Protein AF-A0A6P6SLE3-F1 (afdb_monomer_lite)

Secondary structure (DSSP, 8-state):
--EEEETTEEEEEEEEE-S---TTS--PBBTTT--B--SS-EEE-SSS--EEEHHHHT--SEE--BTTB-SSPEEEESS-SSTTS-EE-TTT--EE-SSEEEETTTTEEE-HHHHT--SEEEETTEEEEEEEEESS-SSTTS-EE-TTT--EE-S-EEEESSS--EEETTTTT--SEEEETTEEEEEEEEESS-SSTTS-EE-TTT--EE-S-EEE-TTT--EEETTGGG--SEEEETTEEEEEEEEESS-SSTTS-EE-TTT--EE-S-EEEETTTTEEEEHHHHHS--EE--TT-SSPEEEEEEEEEEE-TTT--EEEEEEEEES-TT---EEEHHHHT--SEEE-TT-SSEEEEESS--HHHHTS-EE-TTT-PEEPTT--EEE-TTT--EEETTGGG----HHHHTTSS-SS--S---EEE-SS-TTHHHHHHHHHHHTTT-TT--PPPTTS---EE--HHHHHHHH-S--B-TTT--B--SS-EEEEETTEEEEHHHHTS-SEEEPPP-TT---SSSS-EEEEE--SSTT--EE-TTT--EE-S-EEEESSS--EEEHHHHTS-SEEEETTEEEEEEEEEE-SS--TTPBPTTT-SBP-SEEEEESSTT---EEEHHHHT--SEE--SS-SSPEEEE-SPP-S-SS-EE-TTT--EE-TTS-EEEETTTTEEE-GGGSGGGSTTTT-----EE--SSSSS-EEEESSBPTT-B-TTT--B-BTS-EEEESSS---EEEHHHHHHHHHHTT--

pLDDT: mean 70.99, std 16.02, range [24.02, 91.88]

Radius of gyration: 40.07 Å; chains: 1; bounding box: 88×65×113 Å

Structure (mmCIF, N/CA/C/O backbone):
data_AF-A0A6P6SLE3-F1
#
_entry.id   AF-A0A6P6SLE3-F1
#
loop_
_atom_site.group_PDB
_atom_site.id
_atom_site.type_symbol
_atom_site.label_atom_id
_atom_site.label_alt_id
_atom_site.label_comp_id
_atom_site.label_asym_id
_atom_site.label_entity_id
_atom_site.label_seq_id
_atom_site.pdbx_PDB_ins_code
_atom_site.Cartn_x
_atom_site.Cartn_y
_atom_site.Cartn_z
_atom_site.occupancy
_atom_site.B_iso_or_equiv
_atom_site.auth_seq_id
_atom_site.auth_comp_id
_atom_site.auth_asym_id
_atom_site.auth_atom_id
_atom_site.pdbx_PDB_model_num
ATOM 1 N N . MET A 1 1 ? -39.202 -20.820 52.934 1.00 57.56 1 MET A N 1
ATOM 2 C CA . MET A 1 1 ? -37.871 -20.254 52.649 1.00 57.56 1 MET A CA 1
ATOM 3 C C . MET A 1 1 ? -37.244 -21.229 51.672 1.00 57.56 1 MET A C 1
ATOM 5 O O . MET A 1 1 ? -37.190 -22.401 52.010 1.00 57.56 1 MET A O 1
ATOM 9 N N . GLU A 1 2 ? -36.991 -20.823 50.428 1.00 77.44 2 GLU A N 1
ATOM 10 C CA . GLU A 1 2 ? -36.354 -21.714 49.444 1.00 77.44 2 GLU A CA 1
ATOM 11 C C . GLU A 1 2 ? -34.840 -21.632 49.661 1.00 77.44 2 GLU A C 1
ATOM 13 O O . GLU A 1 2 ? -34.283 -20.533 49.653 1.00 77.44 2 GLU A O 1
ATOM 18 N N . GLU A 1 3 ? -34.209 -22.777 49.914 1.00 81.44 3 GLU A N 1
ATOM 19 C CA . GLU A 1 3 ? -32.771 -22.909 50.160 1.00 81.44 3 GLU A CA 1
ATOM 20 C C . GLU A 1 3 ? -32.134 -23.705 49.019 1.00 81.44 3 GLU A C 1
ATOM 22 O O . GLU A 1 3 ? -32.666 -24.734 48.597 1.00 81.44 3 GLU A O 1
ATOM 27 N N . LEU A 1 4 ? -30.997 -23.230 48.514 1.00 82.56 4 LEU A N 1
ATOM 28 C CA . LEU A 1 4 ? -30.305 -23.811 47.370 1.00 82.56 4 LEU A CA 1
ATOM 29 C C . LEU A 1 4 ? -28.829 -24.045 47.699 1.00 82.56 4 LEU A C 1
ATOM 31 O O . LEU A 1 4 ? -28.084 -23.103 47.972 1.00 82.56 4 LEU A O 1
ATOM 35 N N . LYS A 1 5 ? -28.387 -25.301 47.595 1.00 80.75 5 LYS A N 1
ATOM 36 C CA . LYS A 1 5 ? -26.962 -25.633 47.504 1.00 80.75 5 LYS A CA 1
ATOM 37 C C . LYS A 1 5 ? -26.521 -25.433 46.055 1.00 80.75 5 LYS A C 1
ATOM 39 O O . LYS A 1 5 ? -27.018 -26.121 45.170 1.00 80.75 5 LYS A O 1
ATOM 44 N N . HIS A 1 6 ? -25.623 -24.485 45.811 1.00 81.81 6 HIS A N 1
ATOM 45 C CA . HIS A 1 6 ? -25.249 -24.066 44.459 1.00 81.81 6 HIS A CA 1
ATOM 46 C C . HIS A 1 6 ? -23.786 -24.422 44.151 1.00 81.81 6 HIS A C 1
ATOM 48 O O . HIS A 1 6 ? -22.923 -24.227 45.003 1.00 81.81 6 HIS A O 1
ATOM 54 N N . PHE A 1 7 ? -23.487 -24.898 42.934 1.00 79.94 7 PHE A N 1
ATOM 55 C CA . PHE A 1 7 ? -22.144 -25.375 42.541 1.00 79.94 7 PHE A CA 1
ATOM 56 C C . PHE A 1 7 ? -21.041 -24.314 42.708 1.00 79.94 7 PHE A C 1
ATOM 58 O O . PHE A 1 7 ? -19.893 -24.633 42.989 1.00 79.94 7 PHE A O 1
ATOM 65 N N . SER A 1 8 ? -21.384 -23.032 42.544 1.00 75.94 8 SER A N 1
ATOM 66 C CA . SER A 1 8 ? -20.437 -21.921 42.718 1.00 75.94 8 SER A CA 1
ATOM 67 C C . SER A 1 8 ? -20.243 -21.493 44.176 1.00 75.94 8 SER A C 1
ATOM 69 O O . SER A 1 8 ? -19.476 -20.576 44.451 1.00 75.94 8 SER A O 1
ATOM 71 N N . HIS A 1 9 ? -21.040 -22.027 45.100 1.00 80.12 9 HIS A N 1
ATOM 72 C CA . HIS A 1 9 ? -21.005 -21.661 46.509 1.00 80.12 9 HIS A CA 1
ATOM 73 C C . HIS A 1 9 ? -21.485 -22.839 47.360 1.00 80.12 9 HIS A C 1
ATOM 75 O O . HIS A 1 9 ? -22.580 -22.832 47.911 1.00 80.12 9 HIS A O 1
ATOM 81 N N . GLU A 1 10 ? -20.664 -23.886 47.435 1.00 80.00 10 GLU A N 1
ATOM 82 C CA . GLU A 1 10 ? -21.045 -25.134 48.110 1.00 80.00 10 GLU A CA 1
ATOM 83 C C . GLU A 1 10 ? -20.976 -25.062 49.642 1.00 80.00 10 GLU A C 1
ATOM 85 O O . GLU A 1 10 ? -21.556 -25.914 50.317 1.00 80.00 10 GLU A O 1
ATOM 90 N N . GLN A 1 11 ? -20.244 -24.078 50.180 1.00 79.88 11 GLN A N 1
ATOM 91 C CA . GLN A 1 11 ? -19.967 -23.939 51.614 1.00 79.88 11 GLN A CA 1
ATOM 92 C C . GLN A 1 11 ? -21.173 -23.430 52.411 1.00 79.88 11 GLN A C 1
ATOM 94 O O . GLN A 1 11 ? -21.328 -23.817 53.565 1.00 79.88 11 GLN A O 1
ATOM 99 N N . HIS A 1 12 ? -22.040 -22.614 51.803 1.00 81.25 12 HIS A N 1
ATOM 100 C CA . HIS A 1 12 ? -23.232 -22.062 52.450 1.00 81.25 12 HIS A CA 1
ATOM 101 C C . HIS A 1 12 ? -24.460 -22.223 51.552 1.00 81.25 12 HIS A C 1
ATOM 103 O O . HIS A 1 12 ? -24.357 -22.233 50.325 1.00 81.25 12 HIS A O 1
ATOM 109 N N . LEU A 1 13 ? -25.639 -22.325 52.164 1.00 81.94 13 LEU A N 1
ATOM 110 C CA . LEU A 1 13 ? -26.900 -22.364 51.431 1.00 81.94 13 LEU A CA 1
ATOM 111 C C . LEU A 1 13 ? -27.298 -20.953 50.993 1.00 81.94 13 LEU A C 1
ATOM 113 O O . LEU A 1 13 ? -27.254 -20.004 51.778 1.00 81.94 13 LEU A O 1
ATOM 117 N N . LEU A 1 14 ? -27.719 -20.827 49.737 1.00 82.31 14 LEU A N 1
ATOM 118 C CA . LEU A 1 14 ? -28.323 -19.604 49.236 1.00 82.31 14 LEU A CA 1
ATOM 119 C C . LEU A 1 14 ? -29.811 -19.586 49.576 1.00 82.31 14 LEU A C 1
ATOM 121 O O . LEU A 1 14 ? -30.520 -20.554 49.311 1.00 82.31 14 LEU A O 1
ATOM 125 N N . ILE A 1 15 ? -30.294 -18.472 50.114 1.00 83.50 15 ILE A N 1
ATOM 126 C CA . ILE A 1 15 ? -31.682 -18.296 50.536 1.00 83.50 15 ILE A CA 1
ATOM 127 C C . ILE A 1 15 ? -32.382 -17.356 49.557 1.00 83.50 15 ILE A C 1
ATOM 129 O O . ILE A 1 15 ? -31.869 -16.282 49.250 1.00 83.50 15 ILE A O 1
ATOM 133 N N . LEU A 1 16 ? -33.559 -17.747 49.063 1.00 83.44 16 LEU A N 1
ATOM 134 C CA . LEU A 1 16 ? -34.371 -16.880 48.212 1.00 83.44 16 LEU A CA 1
ATOM 135 C C . LEU A 1 16 ? -35.077 -15.804 49.048 1.00 83.44 16 LEU A C 1
ATOM 137 O O . LEU A 1 16 ? -36.006 -16.093 49.808 1.00 83.44 16 LEU A O 1
ATOM 141 N N . GLU A 1 17 ? -34.683 -14.551 48.850 1.00 78.38 17 GLU A N 1
ATOM 142 C CA . GLU A 1 17 ? -35.343 -13.380 49.424 1.00 78.38 17 GLU A CA 1
ATOM 143 C C . GLU A 1 17 ? -36.413 -12.844 48.460 1.00 78.38 17 GLU A C 1
ATOM 145 O O . GLU A 1 17 ? -36.163 -12.660 47.263 1.00 78.38 17 GLU A O 1
ATOM 150 N N . LYS A 1 18 ? -37.628 -12.595 48.972 1.00 65.06 18 LYS A N 1
ATOM 151 C CA . LYS A 1 18 ? -38.712 -11.945 48.218 1.00 65.06 18 LYS A CA 1
ATOM 152 C C . LYS A 1 18 ? -38.477 -10.430 48.244 1.00 65.06 18 LYS A C 1
ATOM 154 O O . LYS A 1 18 ? -38.216 -9.882 49.305 1.00 65.06 18 LYS A O 1
ATOM 159 N N . GLY A 1 19 ? -38.517 -9.802 47.069 1.00 58.88 19 GLY A N 1
ATOM 160 C CA . GLY A 1 19 ? -37.990 -8.469 46.734 1.00 58.88 19 GLY A CA 1
ATOM 161 C C . GLY A 1 19 ? -38.542 -7.226 47.449 1.00 58.88 19 GLY A C 1
ATOM 162 O O . GLY A 1 19 ? -38.830 -6.248 46.771 1.00 58.88 19 GLY A O 1
ATOM 163 N N . GLU A 1 20 ? -38.628 -7.199 48.777 1.00 50.81 20 GLU A N 1
ATOM 164 C CA . GLU A 1 20 ? -38.809 -5.961 49.548 1.00 50.81 20 GLU A CA 1
ATOM 165 C C . GLU A 1 20 ? -37.440 -5.473 50.041 1.00 50.81 20 GLU A C 1
ATOM 167 O O . GLU A 1 20 ? -36.981 -5.822 51.126 1.00 50.81 20 GLU A O 1
ATOM 172 N N . ARG A 1 21 ? -36.734 -4.707 49.201 1.00 53.66 21 ARG A N 1
ATOM 173 C CA . ARG A 1 21 ? -35.526 -3.975 49.609 1.00 53.66 21 ARG A CA 1
ATOM 174 C C . ARG A 1 21 ? -35.781 -2.481 49.491 1.00 53.66 21 ARG A C 1
ATOM 176 O O . ARG A 1 21 ? -36.252 -2.018 48.458 1.00 53.66 21 ARG A O 1
ATOM 183 N N . ASP A 1 22 ? -35.458 -1.775 50.566 1.00 43.06 22 ASP A N 1
ATOM 184 C CA . ASP A 1 22 ? -35.549 -0.325 50.706 1.00 43.06 22 ASP A CA 1
ATOM 185 C C . ASP A 1 22 ? -34.718 0.379 49.610 1.00 43.06 22 ASP A C 1
ATOM 187 O O . ASP A 1 22 ? -33.587 -0.034 49.325 1.00 43.06 22 ASP A O 1
ATOM 191 N N . GLU A 1 23 ? -35.258 1.434 48.988 1.00 45.12 23 GLU A N 1
ATOM 192 C CA . GLU A 1 23 ? -34.674 2.141 47.822 1.00 45.12 23 GLU A CA 1
ATOM 193 C C . GLU A 1 23 ? -33.308 2.799 48.116 1.00 45.12 23 GLU A C 1
ATOM 195 O O . GLU A 1 23 ? -32.624 3.297 47.220 1.00 45.12 23 GLU A O 1
ATOM 200 N N . THR A 1 24 ? -32.879 2.766 49.376 1.00 41.81 24 THR A N 1
ATOM 201 C CA . THR A 1 24 ? -31.647 3.367 49.891 1.00 41.81 24 THR A CA 1
ATOM 202 C C . THR A 1 24 ? -30.461 2.394 49.997 1.00 41.81 24 THR A C 1
ATOM 204 O O . THR A 1 24 ? -29.355 2.822 50.331 1.00 41.81 24 THR A O 1
ATOM 207 N N . VAL A 1 25 ? -30.626 1.102 49.672 1.00 45.25 25 VAL A N 1
ATOM 208 C CA . VAL A 1 25 ? -29.567 0.082 49.826 1.00 45.25 25 VAL A CA 1
ATOM 209 C C . VAL A 1 25 ? -28.757 -0.123 48.535 1.00 45.25 25 VAL A C 1
ATOM 211 O O . VAL A 1 25 ? -29.294 -0.365 47.457 1.00 45.25 25 VAL A O 1
ATOM 214 N N . GLN A 1 26 ? -27.428 -0.050 48.669 1.00 47.91 26 GLN A N 1
ATOM 215 C CA . GLN A 1 26 ? -26.381 -0.355 47.682 1.00 47.91 26 GLN A CA 1
ATOM 216 C C . GLN A 1 26 ? -26.812 -1.368 46.589 1.00 47.91 26 GLN A C 1
ATOM 218 O O . GLN A 1 26 ? -27.116 -2.525 46.892 1.00 47.91 26 GLN A O 1
ATOM 223 N N . LYS A 1 27 ? -26.771 -0.963 45.305 1.00 54.97 27 LYS A N 1
ATOM 224 C CA . LYS A 1 27 ? -27.028 -1.836 44.137 1.00 54.97 27 LYS A CA 1
ATOM 225 C C . LYS A 1 27 ? -26.135 -3.088 44.197 1.00 54.97 27 LYS A C 1
ATOM 227 O O . LYS A 1 27 ? -24.962 -3.032 43.833 1.00 54.97 27 LYS A O 1
ATOM 232 N N . SER A 1 28 ? -26.684 -4.211 44.654 1.00 69.75 28 SER A N 1
ATOM 233 C CA . SER A 1 28 ? -25.982 -5.499 44.707 1.00 69.75 28 SER A CA 1
ATOM 234 C C . SER A 1 28 ? -25.867 -6.091 43.297 1.00 69.75 28 SER A C 1
ATOM 236 O O . SER A 1 28 ? -26.808 -5.997 42.507 1.00 69.75 28 SER A O 1
ATOM 238 N N . ILE A 1 29 ? -24.716 -6.671 42.949 1.00 76.62 29 ILE A N 1
ATOM 239 C CA . ILE A 1 29 ? -24.444 -7.235 41.615 1.00 76.62 29 ILE A CA 1
ATOM 240 C C . ILE A 1 29 ? -24.612 -8.756 41.663 1.00 76.62 29 ILE A C 1
ATOM 242 O O . ILE A 1 29 ? -24.151 -9.408 42.597 1.00 76.62 29 ILE A O 1
ATOM 246 N N . CYS A 1 30 ? -25.254 -9.326 40.644 1.00 82.75 30 CYS A N 1
ATOM 247 C CA . CYS A 1 30 ? -25.386 -10.769 40.496 1.00 82.75 30 CYS A CA 1
ATOM 248 C C . CYS A 1 30 ? -24.030 -11.407 40.157 1.00 82.75 30 CYS A C 1
ATOM 250 O O . CYS A 1 30 ? -23.439 -11.089 39.126 1.00 82.75 30 CYS A O 1
ATOM 252 N N . TYR A 1 31 ? -23.569 -12.350 40.977 1.00 82.19 31 TYR A N 1
ATOM 253 C CA . TYR A 1 31 ? -22.288 -13.047 40.811 1.00 82.19 31 TYR A CA 1
ATOM 254 C C . TYR A 1 31 ? -22.222 -13.888 39.521 1.00 82.19 31 TYR A C 1
ATOM 256 O O . TYR A 1 31 ? -21.153 -14.085 38.953 1.00 82.19 31 TYR A O 1
ATOM 264 N N . GLY A 1 32 ? -23.374 -14.337 39.009 1.00 82.56 32 GLY A N 1
ATOM 265 C CA . GLY A 1 32 ? -23.453 -15.161 37.805 1.00 82.56 32 GLY A CA 1
ATOM 266 C C . GLY A 1 32 ? -23.351 -14.358 36.509 1.00 82.56 32 GLY A C 1
ATOM 267 O O . GLY A 1 32 ? -22.520 -14.657 35.658 1.00 82.56 32 GLY A O 1
ATOM 268 N N . CYS A 1 33 ? -24.184 -13.327 36.338 1.00 80.19 33 CYS A N 1
ATOM 269 C CA . CYS A 1 33 ? -24.238 -12.549 35.092 1.00 80.19 33 CYS A CA 1
ATOM 270 C C . CYS A 1 33 ? -23.509 -11.199 35.159 1.00 80.19 33 CYS A C 1
ATOM 272 O O . CYS A 1 33 ? -23.279 -10.588 34.120 1.00 80.19 33 CYS A O 1
ATOM 274 N N . GLY A 1 34 ? -23.142 -10.720 36.350 1.00 77.00 34 GLY A N 1
ATOM 275 C CA . GLY A 1 34 ? -22.515 -9.410 36.547 1.00 77.00 34 GLY A CA 1
ATOM 276 C C . GLY A 1 34 ? -23.464 -8.215 36.419 1.00 77.00 34 GLY A C 1
ATOM 277 O O . GLY A 1 34 ? -22.999 -7.079 36.449 1.00 77.00 34 GLY A O 1
ATOM 278 N N . ALA A 1 35 ? -24.775 -8.437 36.275 1.00 76.69 35 ALA A N 1
ATOM 279 C CA . ALA A 1 35 ? -25.768 -7.366 36.187 1.00 76.69 35 ALA A CA 1
ATOM 280 C C . ALA A 1 35 ? -26.322 -6.974 37.575 1.00 76.69 35 ALA A C 1
ATOM 282 O O . ALA A 1 35 ? -26.362 -7.821 38.475 1.00 76.69 35 ALA A O 1
ATOM 283 N N . PRO A 1 36 ? -26.790 -5.724 37.764 1.00 73.62 36 PRO A N 1
ATOM 284 C CA . PRO A 1 36 ? -27.434 -5.297 39.002 1.00 73.62 36 PRO A CA 1
ATOM 285 C C . PRO A 1 36 ? -28.679 -6.123 39.339 1.00 73.62 36 PRO A C 1
ATOM 287 O O . PRO A 1 36 ? -29.435 -6.558 38.467 1.00 73.62 36 PRO A O 1
ATOM 290 N N . VAL A 1 37 ? -28.917 -6.302 40.630 1.00 77.31 37 VAL A N 1
ATOM 291 C CA . VAL A 1 37 ? -30.119 -6.922 41.173 1.00 77.31 37 VAL A CA 1
ATOM 292 C C . VAL A 1 37 ? -31.093 -5.814 41.574 1.00 77.31 37 VAL A C 1
ATOM 294 O O . VAL A 1 37 ? -30.912 -5.165 42.600 1.00 77.31 37 VAL A O 1
ATOM 297 N N . LEU A 1 38 ? -32.106 -5.572 40.742 1.00 59.72 38 LEU A N 1
ATOM 298 C CA . LEU A 1 38 ? -33.086 -4.496 40.916 1.00 59.72 38 LEU A CA 1
ATOM 299 C C . LEU A 1 38 ? -34.446 -5.119 41.257 1.00 59.72 38 LEU A C 1
ATOM 301 O O . LEU A 1 38 ? -35.188 -5.471 40.352 1.00 59.72 38 LEU A O 1
ATOM 305 N N . SER A 1 39 ? -34.703 -5.335 42.553 1.00 59.16 39 SER A N 1
ATOM 306 C CA . SER A 1 39 ? -35.975 -5.813 43.147 1.00 59.16 39 SER A CA 1
ATOM 307 C C . SER A 1 39 ? -36.539 -7.190 42.730 1.00 59.16 39 SER A C 1
ATOM 309 O O . SER A 1 39 ? -37.557 -7.614 43.274 1.00 59.16 39 SER A O 1
ATOM 311 N N . GLU A 1 40 ? -35.874 -7.962 41.865 1.00 66.69 40 GLU A N 1
ATOM 312 C CA . GLU A 1 40 ? -36.268 -9.357 41.584 1.00 66.69 40 GLU A CA 1
ATOM 313 C C . GLU A 1 40 ? -35.990 -10.311 42.773 1.00 66.69 40 GLU A C 1
ATOM 315 O O . GLU A 1 40 ? -35.071 -10.051 43.557 1.00 66.69 40 GLU A O 1
ATOM 320 N N . PRO A 1 41 ? -36.719 -11.446 42.902 1.00 76.12 41 PRO A N 1
ATOM 321 C CA . PRO A 1 41 ? -36.377 -12.500 43.855 1.00 76.12 41 PRO A CA 1
ATOM 322 C C . PRO A 1 41 ? -34.941 -12.983 43.637 1.00 76.12 41 PRO A C 1
ATOM 324 O O . PRO A 1 41 ? -34.582 -13.421 42.535 1.00 76.12 41 PRO A O 1
ATOM 327 N N . THR A 1 42 ? -34.117 -12.910 44.681 1.00 82.94 42 THR A N 1
ATOM 328 C CA . THR A 1 42 ? -32.698 -13.265 44.587 1.00 82.94 42 THR A CA 1
ATOM 329 C C . THR A 1 42 ? -32.254 -14.219 45.653 1.00 82.94 42 THR A C 1
ATOM 331 O O . THR A 1 42 ? -32.644 -14.104 46.808 1.00 82.94 42 THR A O 1
ATOM 334 N N . TYR A 1 43 ? -31.381 -15.118 45.233 1.00 84.56 43 TYR A N 1
ATOM 335 C CA . TYR A 1 43 ? -30.629 -15.982 46.110 1.00 84.56 43 TYR A CA 1
ATOM 336 C C . TYR A 1 43 ? -29.483 -15.178 46.719 1.00 84.56 43 TYR A C 1
ATOM 338 O O . TYR A 1 43 ? -28.627 -14.678 45.986 1.00 84.56 43 TYR A O 1
ATOM 346 N N . SER A 1 44 ? -29.485 -15.027 48.038 1.00 81.56 44 SER A N 1
ATOM 347 C CA . SER A 1 44 ? -28.418 -14.386 48.808 1.00 81.56 44 SER A CA 1
ATOM 348 C C . SER A 1 44 ? -27.780 -15.402 49.752 1.00 81.56 44 SER A C 1
ATOM 350 O O . SER A 1 44 ? -28.431 -16.337 50.221 1.00 81.56 44 SER A O 1
ATOM 352 N N . CYS A 1 45 ? -26.494 -15.234 50.040 1.00 81.50 45 CYS A N 1
ATOM 353 C CA . CYS A 1 45 ? -25.883 -15.890 51.189 1.00 81.50 45 CYS A CA 1
ATOM 354 C C . CYS A 1 45 ? -25.892 -14.911 52.371 1.00 81.50 45 CYS A C 1
ATOM 356 O O . CYS A 1 45 ? -25.573 -13.737 52.210 1.00 81.50 45 CYS A O 1
ATOM 358 N N . LYS A 1 46 ? -26.257 -15.377 53.570 1.00 76.56 46 LYS A N 1
ATOM 359 C CA . LYS A 1 46 ? -26.205 -14.540 54.785 1.00 76.56 46 LYS A CA 1
ATOM 360 C C . LYS A 1 46 ? -24.784 -14.376 55.324 1.00 76.56 46 LYS A C 1
ATOM 362 O O . LYS A 1 46 ? -24.493 -13.393 55.994 1.00 76.56 46 LYS A O 1
ATOM 367 N N . GLU A 1 47 ? -23.918 -15.340 55.029 1.00 77.00 47 GLU A N 1
ATOM 368 C CA . GLU A 1 47 ? -22.536 -15.398 55.515 1.00 77.00 47 GLU A CA 1
ATOM 369 C C . GLU A 1 47 ? -21.536 -14.829 54.497 1.00 77.00 47 GLU A C 1
ATOM 371 O O . GLU A 1 47 ? -20.434 -14.421 54.852 1.00 77.00 47 GLU A O 1
ATOM 376 N N . CYS A 1 48 ? -21.912 -14.777 53.219 1.00 76.44 48 CYS A N 1
ATOM 377 C CA . CYS A 1 48 ? -21.093 -14.268 52.123 1.00 76.44 48 CYS A CA 1
ATOM 378 C C . CYS A 1 48 ? -21.876 -13.214 51.343 1.00 76.44 48 CYS A C 1
ATOM 380 O O . CYS A 1 48 ? -23.042 -13.426 51.040 1.00 76.44 48 CYS A O 1
ATOM 382 N N . SER A 1 49 ? -21.239 -12.120 50.924 1.00 75.00 49 SER A N 1
ATOM 383 C CA . SER A 1 49 ? -21.872 -11.063 50.111 1.00 75.00 49 SER A CA 1
ATOM 384 C C . SER A 1 49 ? -22.130 -11.485 48.648 1.00 75.00 49 SER A C 1
ATOM 386 O O . SER A 1 49 ? -21.798 -10.756 47.713 1.00 75.00 49 SER A O 1
ATOM 388 N N . ILE A 1 50 ? -22.673 -12.687 48.437 1.00 79.94 50 ILE A N 1
ATOM 389 C CA . ILE A 1 50 ? -22.990 -13.287 47.139 1.00 79.94 50 ILE A CA 1
ATOM 390 C C . ILE A 1 50 ? -24.486 -13.138 46.884 1.00 79.94 50 ILE A C 1
ATOM 392 O O . ILE A 1 50 ? -25.312 -13.553 47.696 1.00 79.94 50 ILE A O 1
ATOM 396 N N . PHE A 1 51 ? -24.816 -12.607 45.708 1.00 83.94 51 PHE A N 1
ATOM 397 C CA . PHE A 1 51 ? -26.182 -12.471 45.219 1.00 83.94 51 PHE A CA 1
ATOM 398 C C . PHE A 1 51 ? -26.295 -13.119 43.841 1.00 83.94 51 PHE A C 1
ATOM 400 O O . PHE A 1 51 ? -25.438 -12.910 42.984 1.00 83.94 51 PHE A O 1
ATOM 407 N N . LEU A 1 52 ? -27.360 -13.876 43.595 1.00 83.56 52 LEU A N 1
ATOM 408 C CA . LEU A 1 52 ? -27.689 -14.441 42.290 1.00 83.56 52 LEU A CA 1
ATOM 409 C C . LEU A 1 52 ? -29.146 -14.137 41.947 1.00 83.56 52 LEU A C 1
ATOM 411 O O . LEU A 1 52 ? -30.049 -14.337 42.763 1.00 83.56 52 LEU A O 1
ATOM 415 N N . HIS A 1 53 ? -29.406 -13.702 40.710 1.00 85.19 53 HIS A N 1
ATOM 416 C CA . HIS A 1 53 ? -30.774 -13.747 40.190 1.00 85.19 53 HIS A CA 1
ATOM 417 C C . HIS A 1 53 ? -31.254 -15.196 40.195 1.00 85.19 53 HIS A C 1
ATOM 419 O O . HIS A 1 53 ? -30.478 -16.093 39.854 1.00 85.19 53 HIS A O 1
ATOM 425 N N . ARG A 1 54 ? -32.545 -15.422 40.458 1.00 84.75 54 ARG A N 1
ATOM 426 C CA . ARG A 1 54 ? -33.163 -16.752 40.342 1.00 84.75 54 ARG A CA 1
ATOM 427 C C . ARG A 1 54 ? -32.796 -17.455 39.026 1.00 84.75 54 ARG A C 1
ATOM 429 O O . ARG A 1 54 ? -32.257 -18.554 39.029 1.00 84.75 54 ARG A O 1
ATOM 436 N N . ARG A 1 55 ? -32.925 -16.738 37.904 1.00 85.25 55 ARG A N 1
ATOM 437 C CA . ARG A 1 55 ? -32.574 -17.216 36.550 1.00 85.25 55 ARG A CA 1
ATOM 438 C C . ARG A 1 55 ? -31.091 -17.552 36.325 1.00 85.25 55 ARG A C 1
ATOM 440 O O . ARG A 1 55 ? -30.768 -18.156 35.304 1.00 85.25 55 ARG A O 1
ATOM 447 N N . CYS A 1 56 ? -30.197 -17.045 37.176 1.00 86.31 56 CYS A N 1
ATOM 448 C CA . CYS A 1 56 ? -28.760 -17.323 37.122 1.00 86.31 56 CYS A CA 1
ATOM 449 C C . CYS A 1 56 ? -28.394 -18.510 38.018 1.00 86.31 56 CYS A C 1
ATOM 451 O O . CYS A 1 56 ? -27.508 -19.272 37.655 1.00 86.31 56 CYS A O 1
ATOM 453 N N . ALA A 1 57 ? -29.087 -18.671 39.149 1.00 84.44 57 ALA A N 1
ATOM 454 C CA . ALA A 1 57 ? -28.922 -19.812 40.046 1.00 84.44 57 ALA A CA 1
ATOM 455 C C . ALA A 1 57 ? -29.509 -21.113 39.464 1.00 84.44 57 ALA A C 1
ATOM 457 O O . ALA A 1 57 ? -29.009 -22.197 39.728 1.00 84.44 57 ALA A O 1
ATOM 458 N N . GLU A 1 58 ? -30.553 -21.002 38.639 1.00 86.19 58 GLU A N 1
ATOM 459 C CA . GLU A 1 58 ? -31.247 -22.134 38.002 1.00 86.19 58 GLU A CA 1
ATOM 460 C C . GLU A 1 58 ? -30.707 -22.457 36.587 1.00 86.19 58 GLU A C 1
ATOM 462 O O . GLU A 1 58 ? -31.400 -23.054 35.763 1.00 86.19 58 GLU A O 1
ATOM 467 N N . LEU A 1 59 ? -29.488 -22.020 36.246 1.00 86.69 59 LEU A N 1
ATOM 468 C CA . LEU A 1 59 ? -28.888 -22.325 34.942 1.00 86.69 59 LEU A CA 1
ATOM 469 C C . LEU A 1 59 ? -28.536 -23.818 34.824 1.00 86.69 59 LEU A C 1
ATOM 471 O O . LEU A 1 59 ? -28.035 -24.400 35.783 1.00 86.69 59 LEU A O 1
ATOM 475 N N . PRO A 1 60 ? -28.723 -24.440 33.644 1.00 87.56 60 PRO A N 1
ATOM 476 C CA . PRO A 1 60 ? -28.334 -25.830 33.453 1.00 87.56 60 PRO A CA 1
ATOM 477 C C . PRO A 1 60 ? -26.811 -25.981 33.525 1.00 87.56 60 PRO A C 1
ATOM 479 O O . PRO A 1 60 ? -26.079 -25.330 32.786 1.00 87.56 60 PRO A O 1
ATOM 482 N N . GLU A 1 61 ? -26.318 -26.904 34.351 1.00 87.00 61 GLU A N 1
ATOM 483 C CA . GLU A 1 61 ? -24.874 -27.165 34.465 1.00 87.00 61 GLU A CA 1
ATOM 484 C C . GLU A 1 61 ? -24.244 -27.661 33.156 1.00 87.00 61 GLU A C 1
ATOM 486 O O . GLU A 1 61 ? -23.047 -27.493 32.929 1.00 87.00 61 GLU A O 1
ATOM 491 N N . LYS A 1 62 ? -25.039 -28.297 32.286 1.00 88.50 62 LYS A N 1
ATOM 492 C CA . LYS A 1 62 ? -24.592 -28.837 30.999 1.00 88.50 62 LYS A CA 1
ATOM 493 C C . LYS A 1 62 ? -25.566 -28.457 29.895 1.00 88.50 62 LYS A C 1
ATOM 495 O O . LYS A 1 62 ? -26.742 -28.803 29.968 1.00 88.50 62 LYS A O 1
ATOM 500 N N . LEU A 1 63 ? -25.054 -27.842 28.834 1.00 86.69 63 LEU A N 1
ATOM 501 C CA . LEU A 1 63 ? -25.801 -27.461 27.638 1.00 86.69 63 LEU A CA 1
ATOM 502 C C . LEU A 1 63 ? -25.342 -28.319 26.450 1.00 86.69 63 LEU A C 1
ATOM 504 O O . LEU A 1 63 ? -24.185 -28.234 26.051 1.00 86.69 63 LEU A O 1
ATOM 508 N N . SER A 1 64 ? -26.212 -29.170 25.904 1.00 78.12 64 SER A N 1
ATOM 509 C CA . SER A 1 64 ? -25.881 -30.091 24.798 1.00 78.12 64 SER A CA 1
ATOM 510 C C . SER A 1 64 ? -26.099 -29.517 23.401 1.00 78.12 64 SER A C 1
ATOM 512 O O . SER A 1 64 ? -25.350 -29.857 22.495 1.00 78.12 64 SER A O 1
ATOM 514 N N . ASP A 1 65 ? -27.083 -28.633 23.236 1.00 77.81 65 ASP A N 1
ATOM 515 C CA . ASP A 1 65 ? -27.675 -28.349 21.920 1.00 77.81 65 ASP A CA 1
ATOM 516 C C . ASP A 1 65 ? -27.531 -26.880 21.510 1.00 77.81 65 ASP A C 1
ATOM 518 O O . ASP A 1 65 ? -28.433 -26.277 20.925 1.00 77.81 65 ASP A O 1
ATOM 522 N N . HIS A 1 66 ? -26.395 -26.260 21.842 1.00 85.50 66 HIS A N 1
ATOM 523 C CA . HIS A 1 66 ? -26.162 -24.878 21.438 1.00 85.50 66 HIS A CA 1
ATOM 524 C C . HIS A 1 66 ? -26.060 -24.786 19.899 1.00 85.50 66 HIS A C 1
ATOM 526 O O . HIS A 1 66 ? -25.232 -25.497 19.322 1.00 85.50 66 HIS A O 1
ATOM 532 N N . PRO A 1 67 ? -26.802 -23.883 19.216 1.00 83.62 67 PRO A N 1
ATOM 533 C CA . PRO A 1 67 ? -26.860 -23.844 17.750 1.00 83.62 67 PRO A CA 1
ATOM 534 C C . PRO A 1 67 ? -25.493 -23.765 17.062 1.00 83.62 67 PRO A C 1
ATOM 536 O O . PRO A 1 67 ? -25.294 -24.378 16.019 1.00 83.62 67 PRO A O 1
ATOM 539 N N . MET A 1 68 ? -24.550 -23.027 17.659 1.00 86.69 68 MET A N 1
ATOM 540 C CA . MET A 1 68 ? -23.190 -22.811 17.131 1.00 86.69 68 MET A CA 1
ATOM 541 C C . MET A 1 68 ? -22.143 -23.783 17.693 1.00 86.69 68 MET A C 1
ATOM 543 O O . MET A 1 68 ? -20.960 -23.643 17.409 1.00 86.69 68 MET A O 1
ATOM 547 N N . HIS A 1 69 ? -22.545 -24.725 18.546 1.00 85.44 69 HIS A N 1
ATOM 548 C CA . HIS A 1 69 ? -21.648 -25.747 19.083 1.00 85.44 69 HIS A CA 1
ATOM 549 C C . HIS A 1 69 ? -22.412 -27.057 19.382 1.00 85.44 69 HIS A C 1
ATOM 551 O O . HIS A 1 69 ? -22.452 -27.499 20.529 1.00 85.44 69 HIS A O 1
ATOM 557 N N . PRO A 1 70 ? -23.033 -27.696 18.369 1.00 84.31 70 PRO A N 1
ATOM 558 C CA . PRO A 1 70 ? -23.853 -28.895 18.576 1.00 84.31 70 PRO A CA 1
ATOM 559 C C . PRO A 1 70 ? -23.026 -30.172 18.809 1.00 84.31 70 PRO A C 1
ATOM 561 O O . PRO A 1 70 ? -23.562 -31.188 19.231 1.00 84.31 70 PRO A O 1
ATOM 564 N N . GLN A 1 71 ? -21.723 -30.150 18.500 1.00 85.50 71 GLN A N 1
ATOM 565 C CA . GLN A 1 71 ? -20.874 -31.350 18.513 1.00 85.50 71 GLN A CA 1
ATOM 566 C C . GLN A 1 71 ? -20.451 -31.790 19.920 1.00 85.50 71 GLN A C 1
ATOM 568 O O . GLN A 1 71 ? -20.256 -32.980 20.154 1.00 85.50 71 GLN A O 1
ATOM 573 N N . HIS A 1 72 ? -20.304 -30.852 20.863 1.00 86.75 72 HIS A N 1
ATOM 574 C CA . HIS A 1 72 ? -19.992 -31.188 22.254 1.00 86.75 72 HIS A CA 1
ATOM 575 C C . HIS A 1 72 ? -20.801 -30.355 23.240 1.00 86.75 72 HIS A C 1
ATOM 577 O O . HIS A 1 72 ? -21.176 -29.216 22.964 1.00 86.75 72 HIS A O 1
ATOM 583 N N . ARG A 1 73 ? -20.993 -30.934 24.427 1.00 87.56 73 ARG A N 1
ATOM 584 C CA . ARG A 1 73 ? -21.705 -30.316 25.544 1.00 87.56 73 ARG A CA 1
ATOM 585 C C . ARG A 1 73 ? -20.836 -29.238 26.191 1.00 87.56 73 ARG A C 1
ATOM 587 O O . ARG A 1 73 ? -19.657 -29.471 26.450 1.00 87.56 73 ARG A O 1
ATOM 594 N N . LEU A 1 74 ? -21.433 -28.093 26.493 1.00 90.44 74 LEU A N 1
ATOM 595 C CA . LEU A 1 74 ? -20.810 -27.019 27.259 1.00 90.44 74 LEU A CA 1
ATOM 596 C C . LEU A 1 74 ? -21.116 -27.206 28.743 1.00 90.44 74 LEU A C 1
ATOM 598 O O . LEU A 1 74 ? -22.272 -27.417 29.104 1.00 90.44 74 LEU A O 1
ATOM 602 N N . THR A 1 75 ? -20.100 -27.103 29.591 1.00 90.69 75 THR A N 1
ATOM 603 C CA . THR A 1 75 ? -20.235 -27.184 31.050 1.00 90.69 75 THR A CA 1
ATOM 604 C C . THR A 1 75 ? -20.198 -25.781 31.640 1.00 90.69 75 THR A C 1
ATOM 606 O O . THR A 1 75 ? -19.332 -24.988 31.273 1.00 90.69 75 THR A O 1
ATOM 609 N N . LEU A 1 76 ? -21.125 -25.469 32.542 1.00 91.00 76 LEU A N 1
ATOM 610 C CA . LEU A 1 76 ? -21.146 -24.216 33.285 1.00 91.00 76 LEU A CA 1
ATOM 611 C C . LEU A 1 76 ? -20.060 -24.234 34.366 1.00 91.00 76 LEU A C 1
ATOM 613 O O . LEU A 1 76 ? -20.020 -25.125 35.209 1.00 91.00 76 LEU A O 1
ATOM 617 N N . LEU A 1 77 ? -19.185 -23.238 34.340 1.00 87.31 77 LEU A N 1
ATOM 618 C CA . LEU A 1 77 ? -18.118 -23.017 35.307 1.00 87.31 77 LEU A CA 1
ATOM 619 C C . LEU A 1 77 ? -18.391 -21.722 36.066 1.00 87.31 77 LEU A C 1
ATOM 621 O O . LEU A 1 77 ? -18.900 -20.768 35.484 1.00 87.31 77 LEU A O 1
ATOM 625 N N . GLU A 1 78 ? -18.006 -21.647 37.341 1.00 83.56 78 GLU A N 1
ATOM 626 C CA . GLU A 1 78 ? -18.115 -20.406 38.126 1.00 83.56 78 GLU A CA 1
ATOM 627 C C . GLU A 1 78 ? -17.303 -19.270 37.487 1.00 83.56 78 GLU A C 1
ATOM 629 O O . GLU A 1 78 ? -17.735 -18.118 37.460 1.00 83.56 78 GLU A O 1
ATOM 634 N N . LYS A 1 79 ? -16.123 -19.601 36.959 1.00 79.88 79 LYS A N 1
ATOM 635 C CA . LYS A 1 79 ? -15.201 -18.665 36.316 1.00 79.88 79 LYS A CA 1
ATOM 636 C C . LYS A 1 79 ? -14.593 -19.297 35.069 1.00 79.88 79 LYS A C 1
ATOM 638 O O . LYS A 1 79 ? -14.545 -20.525 34.968 1.00 79.88 79 LYS A O 1
ATOM 643 N N . PRO A 1 80 ? -14.088 -18.477 34.135 1.00 80.25 80 PRO A N 1
ATOM 644 C CA . PRO A 1 80 ? -13.316 -18.971 33.007 1.00 80.25 80 PRO A CA 1
ATOM 645 C C . PRO A 1 80 ? -12.130 -19.848 33.450 1.00 80.25 80 PRO A C 1
ATOM 647 O O . PRO A 1 80 ? -11.481 -19.516 34.443 1.00 80.25 80 PRO A O 1
ATOM 650 N N . PRO A 1 81 ? -11.774 -20.905 32.694 1.00 75.25 81 PRO A N 1
ATOM 651 C CA . PRO A 1 81 ? -10.695 -21.835 33.058 1.00 75.25 81 PRO A CA 1
ATOM 652 C C . PRO A 1 81 ? -9.281 -21.236 32.930 1.00 75.25 81 PRO A C 1
ATOM 654 O O . PRO A 1 81 ? -8.298 -21.854 33.338 1.00 75.25 81 PRO A O 1
ATOM 657 N N . ASN A 1 82 ? -9.151 -20.040 32.350 1.00 76.25 82 ASN A N 1
ATOM 658 C CA . ASN A 1 82 ? -7.871 -19.352 32.200 1.00 76.25 82 ASN A CA 1
ATOM 659 C C . ASN A 1 82 ? -7.280 -18.978 33.569 1.00 76.25 82 ASN A C 1
ATOM 661 O O . ASN A 1 82 ? -8.010 -18.569 34.467 1.00 76.25 82 ASN A O 1
ATOM 665 N N . LYS A 1 83 ? -5.943 -19.009 33.701 1.00 67.56 83 LYS A N 1
ATOM 666 C CA . LYS A 1 83 ? -5.226 -18.688 34.957 1.00 67.56 83 LYS A CA 1
ATOM 667 C C . LYS A 1 83 ? -5.572 -17.310 35.547 1.00 67.56 83 LYS A C 1
ATOM 669 O O . LYS A 1 83 ? -5.451 -17.122 36.750 1.00 67.56 83 LYS A O 1
ATOM 674 N N . GLU A 1 84 ? -6.005 -16.364 34.714 1.00 70.19 84 GLU A N 1
ATOM 675 C CA . GLU A 1 84 ? -6.411 -15.013 35.129 1.00 70.19 84 GLU A CA 1
ATOM 676 C C . GLU A 1 84 ? -7.909 -14.885 35.479 1.00 70.19 84 GLU A C 1
ATOM 678 O O . GLU A 1 84 ? -8.343 -13.825 35.925 1.00 70.19 84 GLU A O 1
ATOM 683 N N . GLY A 1 85 ? -8.722 -15.927 35.257 1.00 70.88 85 GLY A N 1
ATOM 684 C CA . GLY A 1 85 ? -10.174 -15.890 35.472 1.00 70.88 85 GLY A CA 1
ATOM 685 C C . GLY A 1 85 ? -10.929 -14.976 34.496 1.00 70.88 85 GLY A C 1
ATOM 686 O O . GLY A 1 85 ? -11.997 -14.467 34.828 1.00 70.88 85 GLY A O 1
ATOM 687 N N . ILE A 1 86 ? -10.371 -14.732 33.304 1.00 76.75 86 ILE A N 1
ATOM 688 C CA . ILE A 1 86 ? -10.956 -13.901 32.239 1.00 76.75 86 ILE A CA 1
ATOM 689 C C . ILE A 1 86 ? -10.915 -14.681 30.926 1.00 76.75 86 ILE A C 1
ATOM 691 O O . ILE A 1 86 ? -9.886 -15.277 30.598 1.00 76.75 86 ILE A O 1
ATOM 695 N N . CYS A 1 87 ? -11.996 -14.658 30.150 1.00 79.94 87 CYS A N 1
ATOM 696 C CA . CYS A 1 87 ? -11.982 -15.137 28.768 1.00 79.94 87 CYS A CA 1
ATOM 697 C C . CYS A 1 87 ? -12.839 -14.254 27.862 1.00 79.94 87 CYS A C 1
ATOM 699 O O . CYS A 1 87 ? -13.676 -13.499 28.353 1.00 79.94 87 CYS A O 1
ATOM 701 N N . ASP A 1 88 ? -12.640 -14.377 26.552 1.00 82.06 88 ASP A N 1
ATOM 702 C CA . ASP A 1 88 ? -13.484 -13.729 25.552 1.00 82.06 88 ASP A CA 1
ATOM 703 C C . ASP A 1 88 ? -14.607 -14.678 25.132 1.00 82.06 88 ASP A C 1
ATOM 705 O O . ASP A 1 88 ? -14.374 -15.849 24.809 1.00 82.06 88 ASP A O 1
ATOM 709 N N . CYS A 1 89 ? -15.838 -14.173 25.123 1.00 85.38 89 CYS A N 1
ATOM 710 C CA . CYS A 1 89 ? -16.988 -14.926 24.643 1.00 85.38 89 CYS A CA 1
ATOM 711 C C . CYS A 1 89 ? -16.917 -15.093 23.117 1.00 85.38 89 CYS A C 1
ATOM 713 O O . CYS A 1 89 ? -16.830 -14.114 22.381 1.00 85.38 89 CYS A O 1
ATOM 715 N N . LYS A 1 90 ? -17.028 -16.326 22.608 1.00 84.06 90 LYS A N 1
ATOM 716 C CA . LYS A 1 90 ? -17.031 -16.598 21.157 1.00 84.06 90 LYS A CA 1
ATOM 717 C C . LYS A 1 90 ? -18.235 -16.005 20.425 1.00 84.06 90 LYS A C 1
ATOM 719 O O . LYS A 1 90 ? -18.142 -15.759 19.229 1.00 84.06 90 LYS A O 1
ATOM 724 N N . GLY A 1 91 ? -19.339 -15.756 21.130 1.00 83.69 91 GLY A N 1
ATOM 725 C CA . GLY A 1 91 ? -20.535 -15.157 20.545 1.00 83.69 91 GLY A CA 1
ATOM 726 C C . GLY A 1 91 ? -20.439 -13.642 20.405 1.00 83.69 91 GLY A C 1
ATOM 727 O O . GLY A 1 91 ? -20.492 -13.113 19.297 1.00 83.69 91 GLY A O 1
ATOM 728 N N . CYS A 1 92 ? -20.283 -12.940 21.528 1.00 80.62 92 CYS A N 1
ATOM 729 C CA . CYS A 1 92 ? -20.269 -11.477 21.565 1.00 80.62 92 CYS A CA 1
ATOM 730 C C . CYS A 1 92 ? -18.862 -10.859 21.531 1.00 80.62 92 CYS A C 1
ATOM 732 O O . CYS A 1 92 ? -18.747 -9.646 21.586 1.00 80.62 92 CYS A O 1
ATOM 734 N N . GLY A 1 93 ? -17.780 -11.637 21.523 1.00 78.12 93 GLY A N 1
ATOM 735 C CA . GLY A 1 93 ? -16.406 -11.118 21.536 1.00 78.12 93 GLY A CA 1
ATOM 736 C C . GLY A 1 93 ? -15.986 -10.349 22.797 1.00 78.12 93 GLY A C 1
ATOM 737 O O . GLY A 1 93 ? -14.840 -9.920 22.863 1.00 78.12 93 GLY A O 1
ATOM 738 N N . GLN A 1 94 ? -16.873 -10.158 23.779 1.00 76.62 94 GLN A N 1
ATOM 739 C CA . GLN A 1 94 ? -16.584 -9.401 24.998 1.00 76.62 94 GLN A CA 1
ATOM 740 C C . GLN A 1 94 ? -15.761 -10.236 25.982 1.00 76.62 94 GLN A C 1
ATOM 742 O O . GLN A 1 94 ? -16.035 -11.427 26.179 1.00 76.62 94 GLN A O 1
ATOM 747 N N . SER A 1 95 ? -14.798 -9.591 26.640 1.00 78.75 95 SER A N 1
ATOM 748 C CA . SER A 1 95 ? -14.067 -10.174 27.764 1.00 78.75 95 SER A CA 1
ATOM 749 C C . SER A 1 95 ? -14.926 -10.164 29.026 1.00 78.75 95 SER A C 1
ATOM 751 O O . SER A 1 95 ? -15.554 -9.160 29.361 1.00 78.75 95 SER A O 1
ATOM 753 N N . TRP A 1 96 ? -14.933 -11.263 29.773 1.00 76.12 96 TRP A N 1
ATOM 754 C CA . TRP A 1 96 ? -15.788 -11.405 30.949 1.00 76.12 96 TRP A CA 1
ATOM 755 C C . TRP A 1 96 ? -15.202 -12.396 31.967 1.00 76.12 96 TRP A C 1
ATOM 757 O O . TRP A 1 96 ? -14.274 -13.149 31.661 1.00 76.12 96 TRP A O 1
ATOM 767 N N . ARG A 1 97 ? -15.699 -12.338 33.212 1.00 80.00 97 ARG A N 1
ATOM 768 C CA . ARG A 1 97 ? -15.095 -13.002 34.390 1.00 80.00 97 ARG A CA 1
ATOM 769 C C . ARG A 1 97 ? -16.062 -13.845 35.229 1.00 80.00 97 ARG A C 1
ATOM 771 O O . ARG A 1 97 ? -15.666 -14.353 36.273 1.00 80.00 97 ARG A O 1
ATOM 778 N N . ASN A 1 98 ? -17.318 -13.947 34.802 1.00 85.62 98 ASN A N 1
ATOM 779 C CA . ASN A 1 98 ? -18.387 -14.584 35.574 1.00 85.62 98 ASN A CA 1
ATOM 780 C C . ASN A 1 98 ? -18.704 -15.991 35.015 1.00 85.62 98 ASN A C 1
ATOM 782 O O . ASN A 1 98 ? -17.885 -16.586 34.309 1.00 85.62 98 ASN A O 1
ATOM 786 N N . PHE A 1 99 ? -19.891 -16.523 35.319 1.00 89.62 99 PHE A N 1
ATOM 787 C CA . PHE A 1 99 ? -20.280 -17.914 35.047 1.00 89.62 99 PHE A CA 1
ATOM 788 C C . PHE A 1 99 ? -20.197 -18.314 33.572 1.00 89.62 99 PHE A C 1
ATOM 790 O O . PHE A 1 99 ? -21.066 -17.914 32.807 1.00 89.62 99 PHE A O 1
ATOM 797 N N . THR A 1 100 ? -19.240 -19.169 33.201 1.00 89.25 100 THR A N 1
ATOM 798 C CA . THR A 1 100 ? -18.845 -19.515 31.821 1.00 89.25 100 THR A CA 1
ATOM 799 C C . THR A 1 100 ? -19.324 -20.870 31.341 1.00 89.25 100 THR A C 1
ATOM 801 O O . THR A 1 100 ? -18.998 -21.876 31.950 1.00 89.25 100 THR A O 1
ATOM 804 N N . TYR A 1 101 ? -20.009 -20.920 30.192 1.00 90.56 101 TYR A N 1
ATOM 805 C CA . TYR A 1 101 ? -20.216 -22.178 29.473 1.00 90.56 101 TYR A CA 1
ATOM 806 C C . TYR A 1 101 ? -18.967 -22.513 28.663 1.00 90.56 101 TYR A C 1
ATOM 808 O O . TYR A 1 101 ? -18.632 -21.805 27.711 1.00 90.56 101 TYR A O 1
ATOM 816 N N . HIS A 1 102 ? -18.291 -23.592 29.045 1.00 89.56 102 HIS A N 1
ATOM 817 C CA . HIS A 1 102 ? -17.005 -23.998 28.499 1.00 89.56 102 HIS A CA 1
ATOM 818 C C . HIS A 1 102 ? -17.048 -25.400 27.878 1.00 89.56 102 HIS A C 1
ATOM 820 O O . HIS A 1 102 ? -17.579 -26.345 28.464 1.00 89.56 102 HIS A O 1
ATOM 826 N N . CYS A 1 103 ? -16.438 -25.548 26.702 1.00 89.12 103 CYS A N 1
ATOM 827 C CA . CYS A 1 103 ? -16.093 -26.836 26.106 1.00 89.12 103 CYS A CA 1
ATOM 828 C C . CYS A 1 103 ? -14.609 -27.139 26.335 1.00 89.12 103 CYS A C 1
ATOM 830 O O . CYS A 1 103 ? -13.761 -26.494 25.712 1.00 89.12 103 CYS A O 1
ATOM 832 N N . ASN A 1 104 ? -14.306 -28.173 27.124 1.00 81.62 104 ASN A N 1
ATOM 833 C CA . ASN A 1 104 ? -12.927 -28.628 27.344 1.00 81.62 104 ASN A CA 1
ATOM 834 C C . ASN A 1 104 ? -12.242 -29.062 26.035 1.00 81.62 104 ASN A C 1
ATOM 836 O O . ASN A 1 104 ? -11.063 -28.790 25.836 1.00 81.62 104 ASN A O 1
ATOM 840 N N . THR A 1 105 ? -12.974 -29.719 25.129 1.00 85.62 105 THR A N 1
ATOM 841 C CA . THR A 1 105 ? -12.412 -30.289 23.892 1.00 85.62 105 THR A CA 1
ATOM 842 C C . THR A 1 105 ? -12.030 -29.217 22.872 1.00 85.62 105 THR A C 1
ATOM 844 O O . THR A 1 105 ? -10.978 -29.299 22.248 1.00 85.62 105 THR A O 1
ATOM 847 N N . CYS A 1 106 ? -12.883 -28.206 22.690 1.00 86.00 106 CYS A N 1
ATOM 848 C CA . CYS A 1 106 ? -12.717 -27.190 21.644 1.00 86.00 106 CYS A CA 1
ATOM 849 C C . CYS A 1 106 ? -12.156 -25.861 22.160 1.00 86.00 106 CYS A C 1
ATOM 851 O O . CYS A 1 106 ? -11.977 -24.936 21.370 1.00 86.00 106 CYS A O 1
ATOM 853 N N . ASN A 1 107 ? -11.936 -25.733 23.473 1.00 84.62 107 ASN A N 1
ATOM 854 C CA . ASN A 1 107 ? -11.647 -24.462 24.139 1.00 84.62 107 ASN A CA 1
ATOM 855 C C . ASN A 1 107 ? -12.635 -23.347 23.728 1.00 84.62 107 ASN A C 1
ATOM 857 O O . ASN A 1 107 ? -12.266 -22.240 23.322 1.00 84.62 107 ASN A O 1
ATOM 861 N N . PHE A 1 108 ? -13.922 -23.684 23.775 1.00 86.81 108 PHE A N 1
ATOM 862 C CA . PHE A 1 108 ? -15.011 -22.820 23.334 1.00 86.81 108 PHE A CA 1
ATOM 863 C C . PHE A 1 108 ? -15.733 -22.245 24.550 1.00 86.81 108 PHE A C 1
ATOM 865 O O . PHE A 1 108 ? -16.206 -23.005 25.391 1.00 86.81 108 PHE A O 1
ATOM 872 N N . ASN A 1 109 ? -15.800 -20.914 24.643 1.00 88.62 109 ASN A N 1
ATOM 873 C CA . ASN A 1 109 ? -16.324 -20.196 25.805 1.00 88.62 109 ASN A CA 1
ATOM 874 C C . ASN A 1 109 ? -17.488 -19.292 25.394 1.00 88.62 109 ASN A C 1
ATOM 876 O O . ASN A 1 109 ? -17.344 -18.488 24.469 1.00 88.62 109 ASN A O 1
ATOM 880 N N . LEU A 1 110 ? -18.617 -19.389 26.097 1.00 88.81 110 LEU A N 1
ATOM 881 C CA . LEU A 1 110 ? -19.779 -18.522 25.908 1.00 88.81 110 LEU A CA 1
ATOM 882 C C . LEU A 1 110 ? -20.250 -17.913 27.221 1.00 88.81 110 LEU A C 1
ATOM 884 O O . LEU A 1 110 ? -20.355 -18.603 28.239 1.00 88.81 110 LEU A O 1
ATOM 888 N N . ASP A 1 111 ? -20.613 -16.632 27.153 1.00 88.12 111 ASP A N 1
ATOM 889 C CA . ASP A 1 111 ? -21.364 -15.985 28.219 1.00 88.12 111 ASP A CA 1
ATOM 890 C C . ASP A 1 111 ? -22.791 -16.512 28.350 1.00 88.12 111 ASP A C 1
ATOM 892 O O . ASP A 1 111 ? -23.352 -17.041 27.391 1.00 88.12 111 ASP A O 1
ATOM 896 N N . ILE A 1 112 ? -23.388 -16.381 29.542 1.00 86.62 112 ILE A N 1
ATOM 897 C CA . ILE A 1 112 ? -24.754 -16.870 29.809 1.00 86.62 112 ILE A CA 1
ATOM 898 C C . ILE A 1 112 ? -25.759 -16.298 28.799 1.00 86.62 112 ILE A C 1
ATOM 900 O O . ILE A 1 112 ? -26.711 -16.976 28.411 1.00 86.62 112 ILE A O 1
ATOM 904 N N . SER A 1 113 ? -25.571 -15.049 28.371 1.00 83.88 113 SER A N 1
ATOM 905 C CA . SER A 1 113 ? -26.460 -14.388 27.418 1.00 83.88 113 SER A CA 1
ATOM 906 C C . SER A 1 113 ? -26.265 -14.904 25.988 1.00 83.88 113 SER A C 1
ATOM 908 O O . SER A 1 113 ? -27.220 -14.906 25.210 1.00 83.88 113 SER A O 1
ATOM 910 N N . CYS A 1 114 ? -25.050 -15.322 25.628 1.00 88.94 114 CYS A N 1
ATOM 911 C CA . CYS A 1 114 ? -24.724 -15.925 24.343 1.00 88.94 114 CYS A CA 1
ATOM 912 C C . CYS A 1 114 ? -25.111 -17.406 24.295 1.00 88.94 114 CYS A C 1
ATOM 914 O O . CYS A 1 114 ? -25.552 -17.877 23.257 1.00 88.94 114 CYS A O 1
ATOM 916 N N . ALA A 1 115 ? -25.045 -18.116 25.423 1.00 87.62 115 ALA A N 1
ATOM 917 C CA . ALA A 1 115 ? -25.475 -19.508 25.538 1.00 87.62 115 ALA A CA 1
ATOM 918 C C . ALA A 1 115 ? -26.994 -19.694 25.353 1.00 87.62 115 ALA A C 1
ATOM 920 O O . ALA A 1 115 ? -27.450 -20.786 25.026 1.00 87.62 115 ALA A O 1
ATOM 921 N N . LYS A 1 116 ? -27.782 -18.629 25.549 1.00 85.50 116 LYS A N 1
ATOM 922 C CA . LYS A 1 116 ? -29.245 -18.612 25.366 1.00 85.50 116 LYS A CA 1
ATOM 923 C C . LYS A 1 116 ? -29.685 -18.069 24.001 1.00 85.50 116 LYS A C 1
ATOM 925 O O . LYS A 1 116 ? -30.864 -17.766 23.829 1.00 85.50 116 LYS A O 1
ATOM 930 N N . LEU A 1 117 ? -28.766 -17.881 23.050 1.00 88.00 117 LEU A N 1
ATOM 931 C CA . LEU A 1 117 ? -29.127 -17.342 21.741 1.00 88.00 117 LEU A CA 1
ATOM 932 C C . LEU A 1 117 ? -29.992 -18.341 20.963 1.00 88.00 117 LEU A C 1
ATOM 934 O O . LEU A 1 117 ? -29.578 -19.488 20.775 1.00 88.00 117 LEU A O 1
ATOM 938 N N . PRO A 1 118 ? -31.173 -17.925 20.483 1.00 88.62 118 PRO A N 1
ATOM 939 C CA . PRO A 1 118 ? -31.954 -18.754 19.585 1.00 88.62 118 PRO A CA 1
ATOM 940 C C . PRO A 1 118 ? -31.256 -18.884 18.224 1.00 88.62 118 PRO A C 1
ATOM 942 O O . PRO A 1 118 ? -30.540 -17.990 17.776 1.00 88.62 118 PRO A O 1
ATOM 945 N N . LYS A 1 119 ? -31.499 -19.998 17.527 1.00 89.00 119 LYS A N 1
ATOM 946 C CA . LYS A 1 119 ? -30.983 -20.204 16.165 1.00 89.00 119 LYS A CA 1
ATOM 947 C C . LYS A 1 119 ? -31.560 -19.192 15.169 1.00 89.00 119 LYS A C 1
ATOM 949 O O . LYS A 1 119 ? -30.886 -18.829 14.213 1.00 89.00 119 LYS A O 1
ATOM 954 N N . GLU A 1 120 ? -32.793 -18.746 15.391 1.00 91.06 120 GLU A N 1
ATOM 955 C CA . GLU A 1 120 ? -33.476 -17.776 14.540 1.00 91.06 120 GLU A CA 1
ATOM 956 C C . GLU A 1 120 ? -34.235 -16.743 15.367 1.00 91.06 120 GLU A C 1
ATOM 958 O O . GLU A 1 120 ? -34.811 -17.082 16.403 1.00 91.06 120 GLU A O 1
ATOM 963 N N . ILE A 1 121 ? -34.295 -15.508 14.868 1.00 90.75 121 ILE A N 1
ATOM 964 C CA . ILE A 1 121 ? -35.068 -14.413 15.467 1.00 90.75 121 ILE A CA 1
ATOM 965 C C . ILE A 1 121 ? -35.895 -13.666 14.421 1.00 90.75 121 ILE A C 1
ATOM 967 O O . ILE A 1 121 ? -35.510 -13.560 13.257 1.00 90.75 121 ILE A O 1
ATOM 971 N N . SER A 1 122 ? -37.011 -13.091 14.863 1.00 88.38 122 SER A N 1
ATOM 972 C CA . SER A 1 122 ? -37.680 -11.973 14.195 1.00 88.38 122 SER A CA 1
ATOM 973 C C . SER A 1 122 ? -37.202 -10.674 14.837 1.00 88.38 122 SER A C 1
ATOM 975 O O . SER A 1 122 ? -37.264 -10.549 16.060 1.00 88.38 122 SER A O 1
ATOM 977 N N . HIS A 1 123 ? -36.728 -9.722 14.038 1.00 87.81 123 HIS A N 1
ATOM 978 C CA . HIS A 1 123 ? -36.193 -8.459 14.544 1.00 87.81 123 HIS A CA 1
ATOM 979 C C . HIS A 1 123 ? -37.099 -7.290 14.146 1.00 87.81 123 HIS A C 1
ATOM 981 O O . HIS A 1 123 ? -37.524 -7.208 12.998 1.00 87.81 123 HIS A O 1
ATOM 987 N N . ALA A 1 124 ? -37.363 -6.361 15.068 1.00 83.38 124 ALA A N 1
ATOM 988 C CA . ALA A 1 124 ? -38.293 -5.246 14.856 1.00 83.38 124 ALA A CA 1
ATOM 989 C C . ALA A 1 124 ? -37.920 -4.360 13.655 1.00 83.38 124 ALA A C 1
ATOM 991 O O . ALA A 1 124 ? -38.784 -3.935 12.896 1.00 83.38 124 ALA A O 1
ATOM 992 N N . MET A 1 125 ? -36.617 -4.128 13.456 1.00 85.62 125 MET A N 1
ATOM 993 C CA . MET A 1 125 ? -36.076 -3.343 12.330 1.00 85.62 125 MET A CA 1
ATOM 994 C C . MET A 1 125 ? -35.899 -4.164 11.046 1.00 85.62 125 MET A C 1
ATOM 996 O O . MET A 1 125 ? -35.404 -3.666 10.045 1.00 85.62 125 MET A O 1
ATOM 1000 N N . HIS A 1 126 ? -36.252 -5.448 11.081 1.00 86.94 126 HIS A N 1
ATOM 1001 C CA . HIS A 1 126 ? -36.279 -6.298 9.902 1.00 86.94 126 HIS A CA 1
ATOM 1002 C C . HIS A 1 126 ? -37.437 -7.308 9.996 1.00 86.94 126 HIS A C 1
ATOM 1004 O O . HIS A 1 126 ? -37.208 -8.511 10.118 1.00 86.94 126 HIS A O 1
ATOM 1010 N N . PRO A 1 127 ? -38.700 -6.837 9.987 1.00 84.81 127 PRO A N 1
ATOM 1011 C CA . PRO A 1 127 ? -39.858 -7.680 10.292 1.00 84.81 127 PRO A CA 1
ATOM 1012 C C . PRO A 1 127 ? -40.252 -8.609 9.133 1.00 84.81 127 PRO A C 1
ATOM 1014 O O . PRO A 1 127 ? -40.961 -9.588 9.343 1.00 84.81 127 PRO A O 1
ATOM 1017 N N . GLN A 1 128 ? -39.800 -8.300 7.912 1.00 87.38 128 GLN A N 1
ATOM 1018 C CA . GLN A 1 128 ? -40.146 -9.019 6.679 1.00 87.38 128 GLN A CA 1
ATOM 1019 C C . GLN A 1 128 ? -39.558 -10.439 6.642 1.00 87.38 128 GLN A C 1
ATOM 1021 O O . GLN A 1 128 ? -40.167 -11.343 6.073 1.00 87.38 128 GLN A O 1
ATOM 1026 N N . HIS A 1 129 ? -38.380 -10.651 7.241 1.00 90.06 129 HIS A N 1
ATOM 1027 C CA . HIS A 1 129 ? -37.685 -11.937 7.216 1.00 90.06 129 HIS A CA 1
ATOM 1028 C C . HIS A 1 129 ? -37.104 -12.303 8.580 1.00 90.06 129 HIS A C 1
ATOM 1030 O O . HIS A 1 129 ? -36.783 -11.453 9.408 1.00 90.06 129 HIS A O 1
ATOM 1036 N N . ARG A 1 130 ? -36.922 -13.607 8.797 1.00 91.12 130 ARG A N 1
ATOM 1037 C CA . ARG A 1 130 ? -36.245 -14.136 9.983 1.00 91.12 130 ARG A CA 1
ATOM 1038 C C . ARG A 1 130 ? -34.734 -14.100 9.772 1.00 91.12 130 ARG A C 1
ATOM 1040 O O . ARG A 1 130 ? -34.247 -14.419 8.688 1.00 91.12 130 ARG A O 1
ATOM 1047 N N . LEU A 1 131 ? -33.997 -13.755 10.822 1.00 91.69 131 LEU A N 1
ATOM 1048 C CA . LEU A 1 131 ? -32.538 -13.782 10.822 1.00 91.69 131 LEU A CA 1
ATOM 1049 C C . LEU A 1 131 ? -32.051 -15.097 11.425 1.00 91.69 131 LEU A C 1
ATOM 1051 O O . LEU A 1 131 ? -32.516 -15.494 12.492 1.00 91.69 131 LEU A O 1
ATOM 1055 N N . THR A 1 132 ? -31.100 -15.749 10.763 1.00 91.69 132 THR A N 1
ATOM 1056 C CA . THR A 1 132 ? -30.468 -16.997 11.206 1.00 91.69 132 THR A CA 1
ATOM 1057 C C . THR A 1 132 ? -29.119 -16.699 11.847 1.00 91.69 132 THR A C 1
ATOM 1059 O O . THR A 1 132 ? -28.321 -15.944 11.298 1.00 91.69 132 THR A O 1
ATOM 1062 N N . LEU A 1 133 ? -28.848 -17.299 13.002 1.00 91.88 133 LEU A N 1
ATOM 1063 C CA . LEU A 1 133 ? -27.563 -17.201 13.682 1.00 91.88 133 LEU A CA 1
ATOM 1064 C C . LEU A 1 133 ? -26.497 -18.008 12.928 1.00 91.88 133 LEU A C 1
ATOM 1066 O O . LEU A 1 133 ? -26.657 -19.211 12.720 1.00 91.88 133 LEU A O 1
ATOM 1070 N N . LEU A 1 134 ? -25.401 -17.348 12.564 1.00 87.75 134 LEU A N 1
ATOM 1071 C CA . LEU A 1 134 ? -24.211 -17.928 11.950 1.00 87.75 134 LEU A CA 1
ATOM 1072 C C . LEU A 1 134 ? -23.003 -17.768 12.876 1.00 87.75 134 LEU A C 1
ATOM 1074 O O . LEU A 1 134 ? -22.890 -16.773 13.595 1.00 87.75 134 LEU A O 1
ATOM 1078 N N . GLU A 1 135 ? -22.071 -18.723 12.821 1.00 82.50 135 GLU A N 1
ATOM 1079 C CA . GLU A 1 135 ? -20.842 -18.695 13.628 1.00 82.50 135 GLU A CA 1
ATOM 1080 C C . GLU A 1 135 ? -19.931 -17.534 13.203 1.00 82.50 135 GLU A C 1
ATOM 1082 O O . GLU A 1 135 ? -19.253 -16.924 14.031 1.00 82.50 135 GLU A O 1
ATOM 1087 N N . LYS A 1 136 ? -19.937 -17.217 11.904 1.00 78.06 136 LYS A N 1
ATOM 1088 C CA . LYS A 1 136 ? -19.178 -16.130 11.286 1.00 78.06 136 LYS A CA 1
ATOM 1089 C C . LYS A 1 136 ? -19.986 -15.479 10.160 1.00 78.06 136 LYS A C 1
ATOM 1091 O O . LYS A 1 136 ? -20.873 -16.130 9.602 1.00 78.06 136 LYS A O 1
ATOM 1096 N N . PRO A 1 137 ? -19.654 -14.233 9.785 1.00 77.06 137 PRO A N 1
ATOM 1097 C CA . PRO A 1 137 ? -20.237 -13.579 8.622 1.00 77.06 137 PRO A CA 1
ATOM 1098 C C . PRO A 1 137 ? -20.046 -14.380 7.320 1.00 77.06 137 PRO A C 1
ATOM 1100 O O . PRO A 1 137 ? -18.977 -14.965 7.133 1.00 77.06 137 PRO A O 1
ATOM 1103 N N . PRO A 1 138 ? -21.009 -14.349 6.377 1.00 70.94 138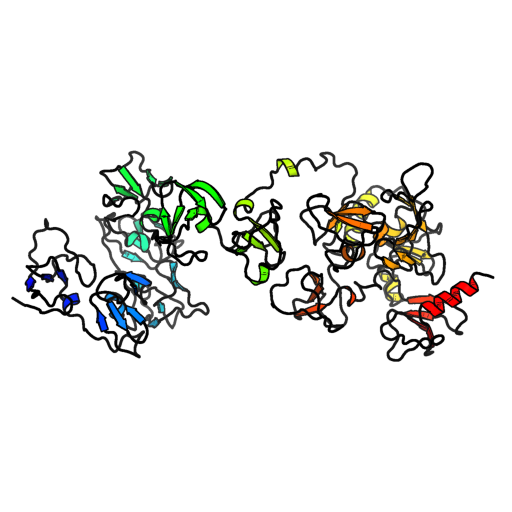 PRO A N 1
ATOM 1104 C CA . PRO A 1 138 ? -20.945 -15.113 5.122 1.00 70.94 138 PRO A CA 1
ATOM 1105 C C . PRO A 1 138 ? -19.920 -14.584 4.095 1.00 70.94 138 PRO A C 1
ATOM 1107 O O . PRO A 1 138 ? -19.663 -15.231 3.081 1.00 70.94 138 PRO A O 1
ATOM 1110 N N . ASN A 1 139 ? -19.316 -13.414 4.327 1.00 72.69 139 ASN A N 1
ATOM 1111 C CA . ASN A 1 139 ? -18.343 -12.809 3.413 1.00 72.69 139 ASN A CA 1
ATOM 1112 C C . ASN A 1 139 ? -17.040 -13.624 3.311 1.00 72.69 139 ASN A C 1
ATOM 1114 O O . ASN A 1 139 ? -16.549 -14.150 4.307 1.00 72.69 139 ASN A O 1
ATOM 1118 N N . LYS A 1 140 ? -16.393 -13.615 2.130 1.00 59.03 140 LYS A N 1
ATOM 1119 C CA . LYS A 1 140 ? -15.129 -14.342 1.846 1.00 59.03 140 LYS A CA 1
ATOM 1120 C C . LYS A 1 140 ? -13.977 -14.051 2.826 1.00 59.03 140 LYS A C 1
ATOM 1122 O O . LYS A 1 140 ? -13.078 -14.871 2.955 1.00 59.03 140 LYS A O 1
ATOM 1127 N N . HIS A 1 141 ? -14.011 -12.906 3.511 1.00 64.81 141 HIS A N 1
ATOM 1128 C CA . HIS A 1 141 ? -12.998 -12.479 4.484 1.00 64.81 141 HIS A CA 1
ATOM 1129 C C . HIS A 1 141 ? -13.415 -12.710 5.952 1.00 64.81 141 HIS A C 1
ATOM 1131 O O . HIS A 1 141 ? -12.656 -12.374 6.856 1.00 64.81 141 HIS A O 1
ATOM 1137 N N . GLY A 1 142 ? -14.614 -13.250 6.214 1.00 66.44 142 GLY A N 1
ATOM 1138 C CA . GLY A 1 142 ? -15.122 -13.498 7.570 1.00 66.44 142 GLY A CA 1
ATOM 1139 C C . GLY A 1 142 ? -15.411 -12.236 8.396 1.00 66.44 142 GLY A C 1
ATOM 1140 O O . GLY A 1 142 ? -15.446 -12.313 9.622 1.00 66.44 142 GLY A O 1
ATOM 1141 N N . ILE A 1 143 ? -15.591 -11.083 7.739 1.00 74.81 143 ILE A N 1
ATOM 1142 C CA . ILE A 1 143 ? -15.906 -9.785 8.354 1.00 74.81 143 ILE A CA 1
ATOM 1143 C C . ILE A 1 143 ? -17.124 -9.184 7.638 1.00 74.81 143 ILE A C 1
ATOM 1145 O O . ILE A 1 143 ? -17.184 -9.194 6.402 1.00 74.81 143 ILE A O 1
ATOM 1149 N N . CYS A 1 144 ? -18.091 -8.665 8.395 1.00 77.31 144 CYS A N 1
ATOM 1150 C CA . CYS A 1 144 ? -19.201 -7.866 7.870 1.00 77.31 144 CYS A CA 1
ATOM 1151 C C . CYS A 1 144 ? -19.478 -6.653 8.754 1.00 77.31 144 CYS A C 1
ATOM 1153 O O . CYS A 1 144 ? -19.252 -6.705 9.963 1.00 77.31 144 CYS A O 1
ATOM 1155 N N . ASP A 1 145 ? -20.027 -5.602 8.159 1.00 81.56 145 ASP A N 1
ATOM 1156 C CA . ASP A 1 145 ? -20.539 -4.463 8.910 1.00 81.56 145 ASP A CA 1
ATOM 1157 C C . ASP A 1 145 ? -21.941 -4.785 9.431 1.00 81.56 145 ASP A C 1
ATOM 1159 O O . ASP A 1 145 ? -22.760 -5.394 8.739 1.00 81.56 145 ASP A O 1
ATOM 1163 N N . CYS A 1 146 ? -22.197 -4.433 10.686 1.00 85.38 146 CYS A N 1
ATOM 1164 C CA . CYS A 1 146 ? -23.510 -4.583 11.294 1.00 85.38 146 CYS A CA 1
ATOM 1165 C C . CYS A 1 146 ? -24.437 -3.461 10.810 1.00 85.38 146 CYS A C 1
ATOM 1167 O O . CYS A 1 146 ? -24.141 -2.289 11.024 1.00 85.38 146 CYS A O 1
ATOM 1169 N N . GLU A 1 147 ? -25.596 -3.804 10.250 1.00 85.69 147 GLU A N 1
ATOM 1170 C CA . GLU A 1 147 ? -26.601 -2.829 9.786 1.00 85.69 147 GLU A CA 1
ATOM 1171 C C . GLU A 1 147 ? -27.149 -1.961 10.934 1.00 85.69 147 GLU A C 1
ATOM 1173 O O . GLU A 1 147 ? -27.623 -0.849 10.720 1.00 85.69 147 GLU A O 1
ATOM 1178 N N . GLY A 1 148 ? -27.056 -2.441 12.180 1.00 83.94 148 GLY A N 1
ATOM 1179 C CA . GLY A 1 148 ? -27.497 -1.700 13.357 1.00 83.94 148 GLY A CA 1
ATOM 1180 C C . GLY A 1 148 ? -26.490 -0.653 13.832 1.00 83.94 148 GLY A C 1
ATOM 1181 O O . GLY A 1 148 ? -26.814 0.528 13.937 1.00 83.94 148 GLY A O 1
ATOM 1182 N N . CYS A 1 149 ? -25.258 -1.074 14.134 1.00 81.38 149 CYS A N 1
ATOM 1183 C CA . CYS A 1 149 ? -24.234 -0.200 14.717 1.00 81.38 149 CYS A CA 1
ATOM 1184 C C . CYS A 1 149 ? -23.180 0.300 13.716 1.00 81.38 149 CYS A C 1
ATOM 1186 O O . CYS A 1 149 ? -22.305 1.062 14.102 1.00 81.38 149 CYS A O 1
ATOM 1188 N N . GLY A 1 150 ? -23.196 -0.143 12.459 1.00 78.94 150 GLY A N 1
ATOM 1189 C CA . GLY A 1 150 ? -22.196 0.209 11.441 1.00 78.94 150 GLY A CA 1
ATOM 1190 C C . GLY A 1 150 ? -20.778 -0.299 11.692 1.00 78.94 150 GLY A C 1
ATOM 1191 O O . GLY A 1 150 ? -19.891 -0.001 10.901 1.00 78.94 150 GLY A O 1
ATOM 1192 N N . GLN A 1 151 ? -20.537 -1.028 12.784 1.00 79.44 151 GLN A N 1
ATOM 1193 C CA . GLN A 1 151 ? -19.212 -1.541 13.117 1.00 79.44 151 GLN A CA 1
ATOM 1194 C C . GLN A 1 151 ? -18.938 -2.848 12.380 1.00 79.44 151 GLN A C 1
ATOM 1196 O O . GLN A 1 151 ? -19.819 -3.706 12.264 1.00 79.44 151 GLN A O 1
ATOM 1201 N N . SER A 1 152 ? -17.689 -3.025 11.953 1.00 80.31 152 SER A N 1
ATOM 1202 C CA . SER A 1 152 ? -17.213 -4.290 11.403 1.00 80.31 152 SER A CA 1
ATOM 1203 C C . SER A 1 152 ? -17.089 -5.348 12.503 1.00 80.31 152 SER A C 1
ATOM 1205 O O . SER A 1 152 ? -16.505 -5.117 13.563 1.00 80.31 152 SER A O 1
ATOM 1207 N N . TRP A 1 153 ? -17.609 -6.543 12.236 1.00 76.00 153 TRP A N 1
ATOM 1208 C CA . TRP A 1 153 ? -17.690 -7.648 13.186 1.00 76.00 153 TRP A CA 1
ATOM 1209 C C . TRP A 1 153 ? -17.261 -8.977 12.558 1.00 76.00 153 TRP A C 1
ATOM 1211 O O . TRP A 1 153 ? -17.354 -9.165 11.346 1.00 76.00 153 TRP A O 1
ATOM 1221 N N . ARG A 1 154 ? -16.786 -9.912 13.391 1.00 81.19 154 ARG A N 1
ATOM 1222 C CA . ARG A 1 154 ? -16.231 -11.215 12.962 1.00 81.19 154 ARG A CA 1
ATOM 1223 C C . ARG A 1 154 ? -16.707 -12.433 13.766 1.00 81.19 154 ARG A C 1
ATOM 1225 O O . ARG A 1 154 ? -16.252 -13.542 13.498 1.00 81.19 154 ARG A O 1
ATOM 1232 N N . ASN A 1 155 ? -17.548 -12.228 14.782 1.00 85.69 155 ASN A N 1
ATOM 1233 C CA . ASN A 1 155 ? -18.064 -13.304 15.641 1.00 85.69 155 ASN A CA 1
ATOM 1234 C C . ASN A 1 155 ? -19.485 -13.702 15.198 1.00 85.69 155 ASN A C 1
ATOM 1236 O O . ASN A 1 155 ? -19.851 -13.498 14.037 1.00 85.69 155 ASN A O 1
ATOM 1240 N N . PHE A 1 156 ? -20.303 -14.231 16.117 1.00 89.94 156 PHE A N 1
ATOM 1241 C CA . PHE A 1 156 ? -21.666 -14.653 15.790 1.00 89.94 156 PHE A CA 1
ATOM 1242 C C . PHE A 1 156 ? -22.462 -13.515 15.158 1.00 89.94 156 PHE A C 1
ATOM 1244 O O . PHE A 1 156 ? -22.420 -12.374 15.630 1.00 89.94 156 PHE A O 1
ATOM 1251 N N . THR A 1 157 ? -23.172 -13.848 14.086 1.00 89.69 157 THR A N 1
ATOM 1252 C CA . THR A 1 157 ? -23.880 -12.886 13.241 1.00 89.69 157 THR A CA 1
ATOM 1253 C C . THR A 1 157 ? -25.275 -13.408 12.945 1.00 89.69 157 THR A C 1
ATOM 1255 O O . THR A 1 157 ? -25.431 -14.558 12.545 1.00 89.69 157 THR A O 1
ATOM 1258 N N . TYR A 1 158 ? -26.292 -12.573 13.130 1.00 91.06 158 TYR A N 1
ATOM 1259 C CA . TYR A 1 158 ? -27.642 -12.852 12.658 1.00 91.06 158 TYR A CA 1
ATOM 1260 C C . TYR A 1 158 ? -27.771 -12.376 11.214 1.00 91.06 158 TYR A C 1
ATOM 1262 O O . TYR A 1 158 ? -27.721 -11.178 10.946 1.00 91.06 158 TYR A O 1
ATOM 1270 N N . HIS A 1 159 ? -27.922 -13.327 10.299 1.00 90.31 159 HIS A N 1
ATOM 1271 C CA . HIS A 1 159 ? -27.957 -13.107 8.859 1.00 90.31 159 HIS A CA 1
ATOM 1272 C C . HIS A 1 159 ? -29.346 -13.402 8.285 1.00 90.31 159 HIS A C 1
ATOM 1274 O O . HIS A 1 159 ? -29.961 -14.426 8.589 1.00 90.31 159 HIS A O 1
ATOM 1280 N N . CYS A 1 160 ? -29.839 -12.513 7.433 1.00 90.31 160 CYS A N 1
ATOM 1281 C CA . CYS A 1 160 ? -31.020 -12.743 6.609 1.00 90.31 160 CYS A CA 1
ATOM 1282 C C . CYS A 1 160 ? -30.630 -13.579 5.378 1.00 90.31 160 CYS A C 1
ATOM 1284 O O . CYS A 1 160 ? -29.817 -13.149 4.576 1.00 90.31 160 CYS A O 1
ATOM 1286 N N . ASN A 1 161 ? -31.222 -14.757 5.170 1.00 84.62 161 ASN A N 1
ATOM 1287 C CA . ASN A 1 161 ? -30.873 -15.582 3.997 1.00 84.62 161 ASN A CA 1
ATOM 1288 C C . ASN A 1 161 ? -31.495 -15.070 2.681 1.00 84.62 161 ASN A C 1
ATOM 1290 O O . ASN A 1 161 ? -31.117 -15.516 1.602 1.00 84.62 161 ASN A O 1
ATOM 1294 N N . THR A 1 162 ? -32.485 -14.176 2.757 1.00 86.50 162 THR A N 1
ATOM 1295 C CA . THR A 1 162 ? -33.204 -13.629 1.591 1.00 86.50 162 THR A CA 1
ATOM 1296 C C . THR A 1 162 ? -32.667 -12.271 1.148 1.00 86.50 162 THR A C 1
ATOM 1298 O O . THR A 1 162 ? -32.842 -11.869 0.001 1.00 86.50 162 THR A O 1
ATOM 1301 N N . CYS A 1 163 ? -32.017 -11.551 2.054 1.00 84.88 163 CYS A N 1
ATOM 1302 C CA . CYS A 1 163 ? -31.568 -10.181 1.897 1.00 84.88 163 CYS A CA 1
ATOM 1303 C C . CYS A 1 163 ? -30.206 -10.049 2.572 1.00 84.88 163 CYS A C 1
ATOM 1305 O O . CYS A 1 163 ? -29.993 -10.665 3.601 1.00 84.88 163 CYS A O 1
ATOM 1307 N N . ASN A 1 164 ? -29.260 -9.272 2.047 1.00 80.25 164 ASN A N 1
ATOM 1308 C CA . ASN A 1 164 ? -27.921 -9.191 2.650 1.00 80.25 164 ASN A CA 1
ATOM 1309 C C . ASN A 1 164 ? -27.890 -8.328 3.936 1.00 80.25 164 ASN A C 1
ATOM 1311 O O . ASN A 1 164 ? -27.095 -7.403 4.043 1.00 80.25 164 ASN A O 1
ATOM 1315 N N . PHE A 1 165 ? -28.784 -8.604 4.885 1.00 87.00 165 PHE A N 1
ATOM 1316 C CA . PHE A 1 165 ? -28.966 -7.881 6.138 1.00 87.00 165 PHE A CA 1
ATOM 1317 C C . PHE A 1 165 ? -28.303 -8.649 7.284 1.00 87.00 165 PHE A C 1
ATOM 1319 O O . PHE A 1 165 ? -28.620 -9.821 7.519 1.00 87.00 165 PHE A O 1
ATOM 1326 N N . ASN A 1 166 ? -27.380 -7.992 7.987 1.00 88.94 166 ASN A N 1
ATOM 1327 C CA . ASN A 1 166 ? -26.520 -8.617 8.989 1.00 88.94 166 ASN A CA 1
ATOM 1328 C C . ASN A 1 166 ? -26.523 -7.812 10.291 1.00 88.94 166 ASN A C 1
ATOM 1330 O O . ASN A 1 166 ? -26.273 -6.608 10.280 1.00 88.94 166 ASN A O 1
ATOM 1334 N N . LEU A 1 167 ? -26.752 -8.479 11.423 1.00 89.00 167 LEU A N 1
ATOM 1335 C CA . LEU A 1 167 ? -26.668 -7.873 12.753 1.00 89.00 167 LEU A CA 1
ATOM 1336 C C . LEU A 1 167 ? -25.682 -8.627 13.642 1.00 89.00 167 LEU A C 1
ATOM 1338 O O . LEU A 1 167 ? -25.700 -9.858 13.713 1.00 89.00 167 LEU A O 1
ATOM 1342 N N . ASP A 1 168 ? -24.866 -7.885 14.390 1.00 88.44 168 ASP A N 1
ATOM 1343 C CA . ASP A 1 168 ? -24.131 -8.453 15.517 1.00 88.44 168 ASP A CA 1
ATOM 1344 C C . ASP A 1 168 ? -25.096 -8.867 16.650 1.00 88.44 168 ASP A C 1
ATOM 1346 O O . ASP A 1 168 ? -26.235 -8.396 16.747 1.00 88.44 168 ASP A O 1
ATOM 1350 N N . VAL A 1 169 ? -24.634 -9.751 17.541 1.00 86.00 169 VAL A N 1
ATOM 1351 C CA . VAL A 1 169 ? -25.438 -10.272 18.664 1.00 86.00 169 VAL A CA 1
ATOM 1352 C C . VAL A 1 169 ? -25.988 -9.165 19.572 1.00 86.00 169 VAL A C 1
ATOM 1354 O O . VAL A 1 169 ? -27.071 -9.315 20.136 1.00 86.00 169 VAL A O 1
ATOM 1357 N N . SER A 1 170 ? -25.252 -8.068 19.751 1.00 83.50 170 SER A N 1
ATOM 1358 C CA . SER A 1 170 ? -25.654 -6.961 20.621 1.00 83.50 170 SER A CA 1
ATOM 1359 C C . SER A 1 170 ? -26.727 -6.078 19.982 1.00 83.50 170 SER A C 1
ATOM 1361 O O . SER A 1 170 ? -27.584 -5.560 20.695 1.00 83.50 170 SER A O 1
ATOM 1363 N N . CYS A 1 171 ? -26.697 -5.917 18.657 1.00 88.44 171 CYS A N 1
ATOM 1364 C CA . CYS A 1 171 ? -27.693 -5.181 17.889 1.00 88.44 171 CYS A CA 1
ATOM 1365 C C . CYS A 1 171 ? -28.977 -5.994 17.720 1.00 88.44 171 CYS A C 1
ATOM 1367 O O . CYS A 1 171 ? -30.062 -5.440 17.826 1.00 88.44 171 CYS A O 1
ATOM 1369 N N . ALA A 1 172 ? -28.862 -7.316 17.578 1.00 88.38 172 ALA A N 1
ATOM 1370 C CA . ALA A 1 172 ? -30.002 -8.231 17.532 1.00 88.38 172 ALA A CA 1
ATOM 1371 C C . ALA A 1 172 ? -30.827 -8.280 18.837 1.00 88.38 172 ALA A C 1
ATOM 1373 O O . ALA A 1 172 ? -31.964 -8.746 18.830 1.00 88.38 172 ALA A O 1
ATOM 1374 N N . LYS A 1 173 ? -30.253 -7.828 19.961 1.00 85.00 173 LYS A N 1
ATOM 1375 C CA . LYS A 1 173 ? -30.889 -7.786 21.290 1.00 85.00 173 LYS A CA 1
ATOM 1376 C C . LYS A 1 173 ? -31.373 -6.387 21.689 1.00 85.00 173 LYS A C 1
ATOM 1378 O O . LYS A 1 173 ? -31.705 -6.180 22.857 1.00 85.00 173 LYS A O 1
ATOM 1383 N N . LEU A 1 174 ? -31.353 -5.415 20.776 1.00 86.81 174 LEU A N 1
ATOM 1384 C CA . LEU A 1 174 ? -31.748 -4.050 21.109 1.00 86.81 174 LEU A CA 1
ATOM 1385 C C . LEU A 1 174 ? -33.243 -3.987 21.456 1.00 86.81 174 LEU A C 1
ATOM 1387 O O . LEU A 1 174 ? -34.065 -4.493 20.692 1.00 86.81 174 LEU A O 1
ATOM 1391 N N . PRO A 1 175 ? -33.614 -3.370 22.587 1.00 86.12 175 PRO A N 1
ATOM 1392 C CA . PRO A 1 175 ? -35.013 -3.106 22.895 1.00 86.12 175 PRO A CA 1
ATOM 1393 C C . PRO A 1 175 ? -35.590 -2.041 21.952 1.00 86.12 175 PRO A C 1
ATOM 1395 O O . PRO A 1 175 ? -34.923 -1.074 21.600 1.00 86.12 175 PRO A O 1
ATOM 1398 N N . GLU A 1 176 ? -36.866 -2.170 21.589 1.00 86.88 176 GLU A N 1
ATOM 1399 C CA . GLU A 1 176 ? -37.539 -1.175 20.739 1.00 86.88 176 GLU A CA 1
ATOM 1400 C C . GLU A 1 176 ? -37.699 0.187 21.425 1.00 86.88 176 GLU A C 1
ATOM 1402 O O . GLU A 1 176 ? -37.743 1.216 20.755 1.00 86.88 176 GLU A O 1
ATOM 1407 N N . LYS A 1 177 ? -37.806 0.205 22.759 1.00 88.25 177 LYS A N 1
ATOM 1408 C CA . LYS A 1 177 ? -37.956 1.424 23.557 1.00 88.25 177 LYS A CA 1
ATOM 1409 C C . LYS A 1 177 ? -37.022 1.406 24.755 1.00 88.25 177 LYS A C 1
ATOM 1411 O O . LYS A 1 177 ? -36.953 0.404 25.466 1.00 88.25 177 LYS A O 1
ATOM 1416 N N . ILE A 1 178 ? -36.358 2.530 25.009 1.00 86.62 178 ILE A N 1
ATOM 1417 C CA . ILE A 1 178 ? -35.483 2.715 26.174 1.00 86.62 178 ILE A CA 1
ATOM 1418 C C . ILE A 1 178 ? -35.811 4.000 26.928 1.00 86.62 178 ILE A C 1
ATOM 1420 O O . ILE A 1 178 ? -36.254 4.990 26.350 1.00 86.62 178 ILE A O 1
ATOM 1424 N N . SER A 1 179 ? -35.553 3.996 28.233 1.00 85.62 179 SER A N 1
ATOM 1425 C CA . SER A 1 179 ? -35.366 5.205 29.039 1.00 85.62 179 SER A CA 1
ATOM 1426 C C . SER A 1 179 ? -33.869 5.477 29.167 1.00 85.62 179 SER A C 1
ATOM 1428 O O . SER A 1 179 ? -33.131 4.596 29.607 1.00 85.62 179 SER A O 1
ATOM 1430 N N . HIS A 1 180 ? -33.420 6.675 28.800 1.00 84.38 180 HIS A N 1
ATOM 1431 C CA . HIS A 1 180 ? -32.005 7.039 28.844 1.00 84.38 180 HIS A CA 1
ATOM 1432 C C . HIS A 1 180 ? -31.743 8.062 29.956 1.00 84.38 180 HIS A C 1
ATOM 1434 O O . HIS A 1 180 ? -32.518 8.999 30.121 1.00 84.38 180 HIS A O 1
ATOM 1440 N N . ALA A 1 181 ? -30.641 7.920 30.700 1.00 81.19 181 ALA A N 1
ATOM 1441 C CA . ALA A 1 181 ? -30.346 8.771 31.861 1.00 81.19 181 ALA A CA 1
ATOM 1442 C C . ALA A 1 181 ? -30.241 10.266 31.506 1.00 81.19 181 ALA A C 1
ATOM 1444 O O . ALA A 1 181 ? -30.692 11.112 32.269 1.00 81.19 181 ALA A O 1
ATOM 1445 N N . MET A 1 182 ? -29.694 10.586 30.328 1.00 82.62 182 MET A N 1
ATOM 1446 C CA . MET A 1 182 ? -29.568 11.968 29.825 1.00 82.62 182 MET A CA 1
ATOM 1447 C C . MET A 1 182 ? -30.834 12.480 29.124 1.00 82.62 182 MET A C 1
ATOM 1449 O O . MET A 1 182 ? -30.862 13.593 28.623 1.00 82.62 182 MET A O 1
ATOM 1453 N N . HIS A 1 183 ? -31.876 11.654 29.050 1.00 84.19 183 HIS A N 1
ATOM 1454 C CA . HIS A 1 183 ? -33.177 12.045 28.524 1.00 84.19 183 HIS A CA 1
ATOM 1455 C C . HIS A 1 183 ? -34.285 11.315 29.310 1.00 84.19 183 HIS A C 1
ATOM 1457 O O . HIS A 1 183 ? -34.974 10.446 28.770 1.00 84.19 183 HIS A O 1
ATOM 1463 N N . PRO A 1 184 ? -34.441 11.614 30.616 1.00 82.81 184 PRO A N 1
ATOM 1464 C CA . PRO A 1 184 ? -35.316 10.845 31.503 1.00 82.81 184 PRO A CA 1
ATOM 1465 C C . PRO A 1 184 ? -36.805 11.159 31.301 1.00 82.81 184 PRO A C 1
ATOM 1467 O O . PRO A 1 184 ? -37.656 10.377 31.713 1.00 82.81 184 PRO A O 1
ATOM 1470 N N . GLN A 1 185 ? -37.129 12.297 30.676 1.00 83.88 185 GLN A N 1
ATOM 1471 C CA . GLN A 1 185 ? -38.502 12.796 30.542 1.00 83.88 185 GLN A CA 1
ATOM 1472 C C . GLN A 1 185 ? -39.334 12.025 29.509 1.00 83.88 185 GLN A C 1
ATOM 1474 O O . GLN A 1 185 ? -40.549 11.925 29.662 1.00 83.88 185 GLN A O 1
ATOM 1479 N N . HIS A 1 186 ? -38.702 11.462 28.471 1.00 86.25 186 HIS A N 1
ATOM 1480 C CA . HIS A 1 186 ? -39.400 10.632 27.487 1.00 86.25 186 HIS A CA 1
ATOM 1481 C C . HIS A 1 186 ? -38.581 9.413 27.074 1.00 86.25 186 HIS A C 1
ATOM 1483 O O . HIS A 1 186 ? -37.349 9.419 27.099 1.00 86.25 186 HIS A O 1
ATOM 1489 N N . HIS A 1 187 ? -39.290 8.384 26.618 1.00 87.81 187 HIS A N 1
ATOM 1490 C CA . HIS A 1 187 ? -38.686 7.188 26.051 1.00 87.81 187 HIS A CA 1
ATOM 1491 C C . HIS A 1 187 ? -38.198 7.426 24.621 1.00 87.81 187 HIS A C 1
ATOM 1493 O O . HIS A 1 187 ? -38.862 8.093 23.825 1.00 87.81 187 HIS A O 1
ATOM 1499 N N . LEU A 1 188 ? -37.060 6.823 24.285 1.00 89.19 188 LEU A N 1
ATOM 1500 C CA . LEU A 1 188 ? -36.528 6.801 22.928 1.00 89.19 188 LEU A CA 1
ATOM 1501 C C . LEU A 1 188 ? -36.994 5.527 22.226 1.00 89.19 188 LEU A C 1
ATOM 1503 O O . LEU A 1 188 ? -36.930 4.448 22.814 1.00 89.19 188 LEU A O 1
ATOM 1507 N N . THR A 1 189 ? -37.447 5.656 20.983 1.00 89.94 189 THR A N 1
ATOM 1508 C CA . THR A 1 189 ? -37.890 4.543 20.134 1.00 89.94 189 THR A CA 1
ATOM 1509 C C . THR A 1 189 ? -36.816 4.230 19.099 1.00 89.94 189 THR A C 1
ATOM 1511 O O . THR A 1 189 ? -36.273 5.144 18.483 1.00 89.94 189 THR A O 1
ATOM 1514 N N . LEU A 1 190 ? -36.498 2.952 18.916 1.00 90.12 190 LEU A N 1
ATOM 1515 C CA . LEU A 1 190 ? -35.542 2.484 17.920 1.00 90.12 190 LEU A CA 1
ATOM 1516 C C . LEU A 1 190 ? -36.138 2.600 16.513 1.00 90.12 190 LEU A C 1
ATOM 1518 O O . LEU A 1 190 ? -37.220 2.076 16.247 1.00 90.12 190 LEU A O 1
ATOM 1522 N N . LEU A 1 191 ? -35.413 3.260 15.617 1.00 86.31 191 LEU A N 1
ATOM 1523 C CA . LEU A 1 191 ? -35.738 3.396 14.203 1.00 86.31 191 LEU A CA 1
ATOM 1524 C C . LEU A 1 191 ? -34.658 2.727 13.350 1.00 86.31 191 LEU A C 1
ATOM 1526 O O . LEU A 1 191 ? -33.476 2.781 13.690 1.00 86.31 191 LEU A O 1
ATOM 1530 N N . GLU A 1 192 ? -35.065 2.136 12.221 1.00 80.50 192 GLU A N 1
ATOM 1531 C CA . GLU A 1 192 ? -34.153 1.491 11.262 1.00 80.50 192 GLU A CA 1
ATOM 1532 C C . GLU A 1 192 ? -33.201 2.522 10.643 1.00 80.50 192 GLU A C 1
ATOM 1534 O O . GLU A 1 192 ? -32.031 2.236 10.402 1.00 80.50 192 GLU A O 1
ATOM 1539 N N . LYS A 1 193 ? -33.709 3.737 10.413 1.00 74.94 193 LYS A N 1
ATOM 1540 C CA . LYS A 1 193 ? -32.962 4.875 9.879 1.00 74.94 193 LYS A CA 1
ATOM 1541 C C . LYS A 1 193 ? -33.390 6.168 10.571 1.00 74.94 193 LYS A C 1
ATOM 1543 O O . LYS A 1 193 ? -34.520 6.244 11.064 1.00 74.94 193 LYS A O 1
ATOM 1548 N N . PRO A 1 194 ? -32.530 7.199 10.566 1.00 73.50 194 PRO A N 1
ATOM 1549 C CA . PRO A 1 194 ? -32.884 8.521 11.061 1.00 73.50 194 PRO A CA 1
ATOM 1550 C C . PRO A 1 194 ? -34.151 9.083 10.392 1.00 73.50 194 PRO A C 1
ATOM 1552 O O . PRO A 1 194 ? -34.331 8.892 9.188 1.00 73.50 194 PRO A O 1
ATOM 1555 N N . PRO A 1 195 ? -34.994 9.841 11.117 1.00 68.38 195 PRO A N 1
ATOM 1556 C CA . PRO A 1 195 ? -36.254 10.380 10.589 1.00 68.38 195 PRO A CA 1
ATOM 1557 C C . PRO A 1 195 ? -36.070 11.503 9.548 1.00 68.38 195 PRO A C 1
ATOM 1559 O O . PRO A 1 195 ? -37.024 11.891 8.872 1.00 68.38 195 PRO A O 1
ATOM 1562 N N . ASN A 1 196 ? -34.857 12.042 9.401 1.00 70.88 196 ASN A N 1
ATOM 1563 C CA . ASN A 1 196 ? -34.554 13.094 8.432 1.00 70.88 196 ASN A CA 1
ATOM 1564 C C . ASN A 1 196 ? -34.680 12.589 6.986 1.00 70.88 196 ASN A C 1
ATOM 1566 O O . ASN A 1 196 ? -34.294 11.466 6.672 1.00 70.88 196 ASN A O 1
ATOM 1570 N N . LYS A 1 197 ? -35.130 13.461 6.070 1.00 60.25 197 LYS A N 1
ATOM 1571 C CA . LYS A 1 197 ? -35.339 13.135 4.642 1.00 60.25 197 LYS A CA 1
ATOM 1572 C C . LYS A 1 197 ? -34.085 12.611 3.923 1.00 60.25 197 LYS A C 1
ATOM 1574 O O . LYS A 1 197 ? -34.217 11.917 2.922 1.00 60.25 197 LYS A O 1
ATOM 1579 N N . GLU A 1 198 ? -32.894 12.928 4.428 1.00 67.19 198 GLU A N 1
ATOM 1580 C CA . GLU A 1 198 ? -31.608 12.460 3.890 1.00 67.19 198 GLU A CA 1
ATOM 1581 C C . GLU A 1 198 ? -31.118 11.138 4.514 1.00 67.19 198 GLU A C 1
ATOM 1583 O O . GLU A 1 198 ? -30.106 10.594 4.078 1.00 67.19 198 GLU A O 1
ATOM 1588 N N . GLY A 1 199 ? -31.807 10.608 5.534 1.00 66.50 199 GLY A N 1
ATOM 1589 C CA . GLY A 1 199 ? -31.390 9.399 6.254 1.00 66.50 199 GLY A CA 1
ATOM 1590 C C . GLY A 1 199 ? -30.132 9.588 7.110 1.00 66.50 199 GLY A C 1
ATOM 1591 O O . GLY A 1 199 ? -29.386 8.634 7.315 1.00 66.50 199 GLY A O 1
ATOM 1592 N N . ILE A 1 200 ? -29.871 10.815 7.580 1.00 73.12 200 ILE A N 1
ATOM 1593 C CA . ILE A 1 200 ? -28.725 11.175 8.429 1.00 73.12 200 ILE A CA 1
ATOM 1594 C C . ILE A 1 200 ? -29.213 12.027 9.607 1.00 73.12 200 ILE A C 1
ATOM 1596 O O . ILE A 1 200 ? -29.948 12.994 9.393 1.00 73.12 200 ILE A O 1
ATOM 1600 N N . CYS A 1 201 ? -28.799 11.711 10.835 1.00 76.69 201 CYS A N 1
ATOM 1601 C CA . CYS A 1 201 ? -28.982 12.585 12.001 1.00 76.69 201 CYS A CA 1
ATOM 1602 C C . CYS A 1 201 ? -27.702 12.697 12.824 1.00 76.69 201 CYS A C 1
ATOM 1604 O O . CYS A 1 201 ? -26.932 11.742 12.900 1.00 76.69 201 CYS A O 1
ATOM 1606 N N . ASP A 1 202 ? -27.517 13.828 13.492 1.00 82.06 202 ASP A N 1
ATOM 1607 C CA . ASP A 1 202 ? -26.453 13.980 14.478 1.00 82.06 202 ASP A CA 1
ATOM 1608 C C . ASP A 1 202 ? -26.879 13.342 15.802 1.00 82.06 202 ASP A C 1
ATOM 1610 O O . ASP A 1 202 ? -28.019 13.486 16.249 1.00 82.06 202 ASP A O 1
ATOM 1614 N N . CYS A 1 203 ? -25.970 12.586 16.409 1.00 85.62 203 CYS A N 1
ATOM 1615 C CA . CYS A 1 203 ? -26.172 12.009 17.728 1.00 85.62 203 CYS A CA 1
ATOM 1616 C C . CYS A 1 203 ? -25.948 13.082 18.801 1.00 85.62 203 CYS A C 1
ATOM 1618 O O . CYS A 1 203 ? -24.865 13.651 18.880 1.00 85.62 203 CYS A O 1
ATOM 1620 N N . GLU A 1 204 ? -26.923 13.307 19.681 1.00 85.44 204 GLU A N 1
ATOM 1621 C CA . GLU A 1 204 ? -26.818 14.271 20.792 1.00 85.44 204 GLU A CA 1
ATOM 1622 C C . GLU A 1 204 ? -25.747 13.867 21.819 1.00 85.44 204 GLU A C 1
ATOM 1624 O O . GLU A 1 204 ? -25.185 14.701 22.525 1.00 85.44 204 GLU A O 1
ATOM 1629 N N . GLY A 1 205 ? -25.422 12.571 21.884 1.00 83.44 205 GLY A N 1
ATOM 1630 C CA . GLY A 1 205 ? -24.365 12.052 22.741 1.00 83.44 205 GLY A CA 1
ATOM 1631 C C . GLY A 1 205 ? -22.979 12.377 22.195 1.00 83.44 205 GLY A C 1
ATOM 1632 O O . GLY A 1 205 ? -22.226 13.133 22.806 1.00 83.44 205 GLY A O 1
ATOM 1633 N N . CYS A 1 206 ? -22.622 11.798 21.045 1.00 82.06 206 CYS A N 1
ATOM 1634 C CA . CYS A 1 206 ? -21.274 11.912 20.485 1.00 82.06 206 CYS A CA 1
ATOM 1635 C C . CYS A 1 206 ? -21.086 13.084 19.501 1.00 82.06 206 CYS A C 1
ATOM 1637 O O . CYS A 1 206 ? -19.968 13.353 19.080 1.00 82.06 206 CYS A O 1
ATOM 1639 N N . GLY A 1 207 ? -22.145 13.778 19.091 1.00 79.62 207 GLY A N 1
ATOM 1640 C CA . GLY A 1 207 ? -22.098 14.851 18.091 1.00 79.62 207 GLY A CA 1
ATOM 1641 C C . GLY A 1 207 ? -21.730 14.416 16.672 1.00 79.62 207 GLY A C 1
ATOM 1642 O O . GLY A 1 207 ? -21.470 15.280 15.840 1.00 79.62 207 GLY A O 1
ATOM 1643 N N . GLN A 1 208 ? -21.649 13.111 16.396 1.00 81.19 208 GLN A N 1
ATOM 1644 C CA . GLN A 1 208 ? -21.339 12.585 15.066 1.00 81.19 208 GLN A CA 1
ATOM 1645 C C . GLN A 1 208 ? -22.615 12.356 14.262 1.00 81.19 208 GLN A C 1
ATOM 1647 O O . GLN A 1 208 ? -23.637 11.933 14.807 1.00 81.19 208 GLN A O 1
ATOM 1652 N N . SER A 1 209 ? -22.522 12.564 12.951 1.00 81.56 209 SER A N 1
ATOM 1653 C CA . SER A 1 209 ? -23.588 12.213 12.018 1.00 81.56 209 SER A CA 1
ATOM 1654 C C . SER A 1 209 ? -23.668 10.694 11.830 1.00 81.56 209 SER A C 1
ATOM 1656 O O . SER A 1 209 ? -22.664 10.026 11.578 1.00 81.56 209 SER A O 1
ATOM 1658 N N . TRP A 1 210 ? -24.878 10.149 11.912 1.00 78.25 210 TRP A N 1
ATOM 1659 C CA . TRP A 1 210 ? -25.171 8.718 11.901 1.00 78.25 210 TRP A CA 1
ATOM 1660 C C . TRP A 1 210 ? -26.250 8.370 10.874 1.00 78.25 210 TRP A C 1
ATOM 1662 O O . TRP A 1 210 ? -27.131 9.184 10.602 1.00 78.25 210 TRP A O 1
ATOM 1672 N N . ARG A 1 211 ? -26.182 7.162 10.299 1.00 81.12 211 ARG A N 1
ATOM 1673 C CA . ARG A 1 211 ? -27.086 6.702 9.220 1.00 81.12 211 ARG A CA 1
ATOM 1674 C C . ARG A 1 211 ? -27.787 5.365 9.481 1.00 81.12 211 ARG A C 1
ATOM 1676 O O . ARG A 1 211 ? -28.675 4.999 8.717 1.00 81.12 211 ARG A O 1
ATOM 1683 N N . ASN A 1 212 ? -27.377 4.651 10.527 1.00 86.12 212 ASN A N 1
ATOM 1684 C CA . ASN A 1 212 ? -27.879 3.313 10.849 1.00 86.12 212 ASN A CA 1
ATOM 1685 C C . ASN A 1 212 ? -28.960 3.407 11.935 1.00 86.12 212 ASN A C 1
ATOM 1687 O O . ASN A 1 212 ? -29.593 4.455 12.064 1.00 86.12 212 ASN A O 1
ATOM 1691 N N . PHE A 1 213 ? -29.161 2.353 12.733 1.00 89.38 213 PHE A N 1
ATOM 1692 C CA . PHE A 1 213 ? -30.189 2.366 13.773 1.00 89.38 213 PHE A CA 1
ATOM 1693 C C . PHE A 1 213 ? -30.017 3.559 14.720 1.00 89.38 213 PHE A C 1
ATOM 1695 O O . PHE A 1 213 ? -28.913 3.842 15.200 1.00 89.38 213 PHE A O 1
ATOM 1702 N N . THR A 1 214 ? -31.131 4.223 15.015 1.00 88.44 214 THR A N 1
ATOM 1703 C CA . THR A 1 214 ? -31.168 5.437 15.834 1.00 88.44 214 THR A CA 1
ATOM 1704 C C . THR A 1 214 ? -32.259 5.319 16.883 1.00 88.44 214 THR A C 1
ATOM 1706 O O . THR A 1 214 ? -33.394 4.969 16.573 1.00 88.44 214 THR A O 1
ATOM 1709 N N . TYR A 1 215 ? -31.932 5.659 18.125 1.00 89.56 215 TYR A N 1
ATOM 1710 C CA . TYR A 1 215 ? -32.923 5.880 19.167 1.00 89.56 215 TYR A CA 1
ATOM 1711 C C . TYR A 1 215 ? -33.421 7.318 19.092 1.00 89.56 215 TYR A C 1
ATOM 1713 O O . TYR A 1 215 ? -32.668 8.254 19.355 1.00 89.56 215 TYR A O 1
ATOM 1721 N N . HIS A 1 216 ? -34.691 7.480 18.737 1.00 88.56 216 HIS A N 1
ATOM 1722 C CA . HIS A 1 216 ? -35.324 8.768 18.491 1.00 88.56 216 HIS A CA 1
ATOM 1723 C C . HIS A 1 216 ? -36.424 9.065 19.514 1.00 88.56 216 HIS A C 1
ATOM 1725 O O . HIS A 1 216 ? -37.269 8.219 19.823 1.00 88.56 216 HIS A O 1
ATOM 1731 N N . CYS A 1 217 ? -36.445 10.294 20.021 1.00 89.19 217 CYS A N 1
ATOM 1732 C CA . CYS A 1 217 ? -37.560 10.834 20.786 1.00 89.19 217 CYS A CA 1
ATOM 1733 C C . CYS A 1 217 ? -38.571 11.510 19.853 1.00 89.19 217 CYS A C 1
ATOM 1735 O O . CYS A 1 217 ? -38.310 12.604 19.349 1.00 89.19 217 CYS A O 1
ATOM 1737 N N . ASN A 1 218 ? -39.765 10.925 19.737 1.00 81.69 218 ASN A N 1
ATOM 1738 C CA . ASN A 1 218 ? -40.860 11.479 18.928 1.00 81.69 218 ASN A CA 1
ATOM 1739 C C . ASN A 1 218 ? -41.358 12.855 19.418 1.00 81.69 218 ASN A C 1
ATOM 1741 O O . ASN A 1 218 ? -42.028 13.559 18.670 1.00 81.69 218 ASN A O 1
ATOM 1745 N N . THR A 1 219 ? -41.067 13.234 20.669 1.00 85.19 219 THR A N 1
ATOM 1746 C CA . THR A 1 219 ? -41.544 14.491 21.273 1.00 85.19 219 THR A CA 1
ATOM 1747 C C . THR A 1 219 ? -40.556 15.643 21.092 1.00 85.19 219 THR A C 1
ATOM 1749 O O . THR A 1 219 ? -40.962 16.766 20.811 1.00 85.19 219 THR A O 1
ATOM 1752 N N . CYS A 1 220 ? -39.258 15.380 21.273 1.00 85.19 220 CYS A N 1
ATOM 1753 C CA . CYS A 1 220 ? -38.230 16.424 21.402 1.00 85.19 220 CYS A CA 1
ATOM 1754 C C . CYS A 1 220 ? -37.181 16.403 20.285 1.00 85.19 220 CYS A C 1
ATOM 1756 O O . CYS A 1 220 ? -36.229 17.172 20.347 1.00 85.19 220 CYS A O 1
ATOM 1758 N N . ASN A 1 221 ? -37.324 15.518 19.291 1.00 80.50 221 ASN A N 1
ATOM 1759 C CA . ASN A 1 221 ? -36.335 15.293 18.233 1.00 80.50 221 ASN A CA 1
ATOM 1760 C C . ASN A 1 221 ? -34.918 14.969 18.755 1.00 80.50 221 ASN A C 1
ATOM 1762 O O . ASN A 1 221 ? -33.917 15.276 18.116 1.00 80.50 221 ASN A O 1
ATOM 1766 N N . PHE A 1 222 ? -34.844 14.342 19.927 1.00 86.25 222 PHE A N 1
ATOM 1767 C CA . PHE A 1 222 ? -33.600 13.902 20.551 1.00 86.25 222 PHE A CA 1
ATOM 1768 C C . PHE A 1 222 ? -33.154 12.570 19.941 1.00 86.25 222 PHE A C 1
ATOM 1770 O O . PHE A 1 222 ? -33.934 11.613 19.945 1.00 86.25 222 PHE A O 1
ATOM 1777 N N . ASN A 1 223 ? -31.925 12.502 19.424 1.00 88.00 223 ASN A N 1
ATOM 1778 C CA . ASN A 1 223 ? -31.426 11.350 18.670 1.00 88.00 223 ASN A CA 1
ATOM 1779 C C . ASN A 1 223 ? -30.128 10.808 19.274 1.00 88.00 223 ASN A C 1
ATOM 1781 O O . ASN A 1 223 ? -29.183 11.561 19.497 1.00 88.00 223 ASN A O 1
ATOM 1785 N N . LEU A 1 224 ? -30.056 9.494 19.485 1.00 87.94 224 LEU A N 1
ATOM 1786 C CA . LEU A 1 224 ? -28.834 8.80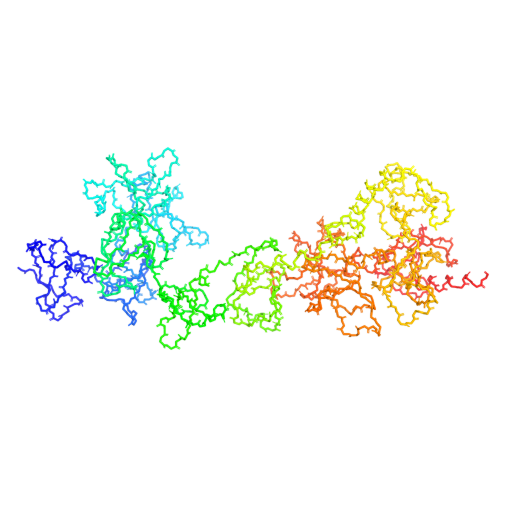3 19.895 1.00 87.94 224 LEU A CA 1
ATOM 1787 C C . LEU A 1 224 ? -28.507 7.660 18.936 1.00 87.94 224 LEU A C 1
ATOM 1789 O O . LEU A 1 224 ? -29.386 6.889 18.544 1.00 87.94 224 LEU A O 1
ATOM 1793 N N . ASP A 1 225 ? -27.225 7.510 18.610 1.00 87.88 225 ASP A N 1
ATOM 1794 C CA . ASP A 1 225 ? -26.723 6.273 18.017 1.00 87.88 225 ASP A CA 1
ATOM 1795 C C . ASP A 1 225 ? -26.779 5.111 19.033 1.00 87.88 225 ASP A C 1
ATOM 1797 O O . ASP A 1 225 ? -26.919 5.302 20.248 1.00 87.88 225 ASP A O 1
ATOM 1801 N N . VAL A 1 226 ? -26.675 3.880 18.527 1.00 83.88 226 VAL A N 1
ATOM 1802 C CA . VAL A 1 226 ? -26.760 2.655 19.340 1.00 83.88 226 VAL A CA 1
ATOM 1803 C C . VAL A 1 226 ? -25.698 2.599 20.446 1.00 83.88 226 VAL A C 1
ATOM 1805 O O . VAL A 1 226 ? -25.964 2.042 21.513 1.00 83.88 226 VAL A O 1
ATOM 1808 N N . SER A 1 227 ? -24.503 3.140 20.213 1.00 81.75 227 SER A N 1
ATOM 1809 C CA . SER A 1 227 ? -23.396 3.112 21.174 1.00 81.75 227 SER A CA 1
ATOM 1810 C C . SER A 1 227 ? -23.630 4.109 22.308 1.00 81.75 227 SER A C 1
ATOM 1812 O O . SER A 1 227 ? -23.499 3.751 23.477 1.00 81.75 227 SER A O 1
ATOM 1814 N N . CYS A 1 228 ? -24.063 5.327 21.979 1.00 86.75 228 CYS A N 1
ATOM 1815 C CA . CYS A 1 228 ? -24.403 6.371 22.938 1.00 86.75 228 CYS A CA 1
ATOM 1816 C C . CYS A 1 228 ? -25.618 5.992 23.790 1.00 86.75 228 CYS A C 1
ATOM 1818 O O . CYS A 1 228 ? -25.640 6.274 24.983 1.00 86.75 228 CYS A O 1
ATOM 1820 N N . ALA A 1 229 ? -26.593 5.284 23.215 1.00 86.06 229 ALA A N 1
ATOM 1821 C CA . ALA A 1 229 ? -27.749 4.768 23.945 1.00 86.06 229 ALA A CA 1
ATOM 1822 C C . ALA A 1 229 ? -27.398 3.694 24.997 1.00 86.06 229 ALA A C 1
ATOM 1824 O O . ALA A 1 229 ? -28.183 3.453 25.914 1.00 86.06 229 ALA A O 1
ATOM 1825 N N . LYS A 1 230 ? -26.235 3.038 24.870 1.00 81.56 230 LYS A N 1
ATOM 1826 C CA . LYS A 1 230 ? -25.743 1.996 25.791 1.00 81.56 230 LYS A CA 1
ATOM 1827 C C . LYS A 1 230 ? -24.809 2.539 26.880 1.00 81.56 230 LYS A C 1
ATOM 1829 O O . LYS A 1 230 ? -24.271 1.745 27.654 1.00 81.56 230 LYS A O 1
ATOM 1834 N N . LEU A 1 231 ? -24.581 3.854 26.944 1.00 83.31 231 LEU A N 1
ATOM 1835 C CA . LEU A 1 231 ? -23.621 4.430 27.882 1.00 83.31 231 LEU A CA 1
ATOM 1836 C C . LEU A 1 231 ? -24.072 4.246 29.340 1.00 83.31 231 LEU A C 1
ATOM 1838 O O . LEU A 1 231 ? -25.193 4.615 29.696 1.00 83.31 231 LEU A O 1
ATOM 1842 N N . PRO A 1 232 ? -23.210 3.705 30.217 1.00 81.31 232 PRO A N 1
ATOM 1843 C CA . PRO A 1 232 ? -23.510 3.617 31.639 1.00 81.31 232 PRO A CA 1
ATOM 1844 C C . PRO A 1 232 ? -23.464 5.001 32.299 1.00 81.31 232 PRO A C 1
ATOM 1846 O O . PRO A 1 232 ? -22.588 5.814 32.014 1.00 81.31 232 PRO A O 1
ATOM 1849 N N . GLU A 1 233 ? -24.357 5.245 33.258 1.00 83.94 233 GLU A N 1
ATOM 1850 C CA . GLU A 1 233 ? -24.412 6.511 34.005 1.00 83.94 233 GLU A CA 1
ATOM 1851 C C . GLU A 1 233 ? -23.132 6.771 34.818 1.00 83.94 233 GLU A C 1
ATOM 1853 O O . GLU A 1 233 ? -22.707 7.912 34.966 1.00 83.94 233 GLU A O 1
ATOM 1858 N N . LYS A 1 234 ? -22.497 5.711 35.337 1.00 83.62 234 LYS A N 1
ATOM 1859 C CA . LYS A 1 234 ? -21.254 5.792 36.113 1.00 83.62 234 LYS A CA 1
ATOM 1860 C C . LYS A 1 234 ? -20.239 4.773 35.621 1.00 83.62 234 LYS A C 1
ATOM 1862 O O . LYS A 1 234 ? -20.584 3.607 35.435 1.00 83.62 234 LYS A O 1
ATOM 1867 N N . ILE A 1 235 ? -18.984 5.193 35.483 1.00 77.00 235 ILE A N 1
ATOM 1868 C CA . ILE A 1 235 ? -17.869 4.312 35.110 1.00 77.00 235 ILE A CA 1
ATOM 1869 C C . ILE A 1 235 ? -16.718 4.406 36.103 1.00 77.00 235 ILE A C 1
ATOM 1871 O O . ILE A 1 235 ? -16.415 5.470 36.640 1.00 77.00 235 ILE A O 1
ATOM 1875 N N . SER A 1 236 ? -16.034 3.283 36.313 1.00 72.50 236 SER A N 1
ATOM 1876 C CA . SER A 1 236 ? -14.671 3.273 36.845 1.00 72.50 236 SER A CA 1
ATOM 1877 C C . SER A 1 236 ? -13.708 3.314 35.676 1.00 72.50 236 SER A C 1
ATOM 1879 O O . SER A 1 236 ? -13.730 2.417 34.836 1.00 72.50 236 SER A O 1
ATOM 1881 N N . HIS A 1 237 ? -12.851 4.328 35.620 1.00 65.69 237 HIS A N 1
ATOM 1882 C CA . HIS A 1 237 ? -11.984 4.524 34.468 1.00 65.69 237 HIS A CA 1
ATOM 1883 C C . HIS A 1 237 ? -10.503 4.473 34.850 1.00 65.69 237 HIS A C 1
ATOM 1885 O O . HIS A 1 237 ? -10.092 5.002 35.878 1.00 65.69 237 HIS A O 1
ATOM 1891 N N . ALA A 1 238 ? -9.667 3.865 34.004 1.00 63.78 238 ALA A N 1
ATOM 1892 C CA . ALA A 1 238 ? -8.257 3.614 34.318 1.00 63.78 238 ALA A CA 1
ATOM 1893 C C . ALA A 1 238 ? -7.409 4.891 34.495 1.00 63.78 238 ALA A C 1
ATOM 1895 O O . ALA A 1 238 ? -6.394 4.844 35.187 1.00 63.78 238 ALA A O 1
ATOM 1896 N N . MET A 1 239 ? -7.806 6.020 33.888 1.00 55.16 239 MET A N 1
ATOM 1897 C CA . MET A 1 239 ? -7.158 7.325 34.129 1.00 55.16 239 MET A CA 1
ATOM 1898 C C . MET A 1 239 ? -7.486 7.921 35.487 1.00 55.16 239 MET A C 1
ATOM 1900 O O . MET A 1 239 ? -6.746 8.760 35.988 1.00 55.16 239 MET A O 1
ATOM 1904 N N . HIS A 1 240 ? -8.631 7.525 36.031 1.00 64.62 240 HIS A N 1
ATOM 1905 C CA . HIS A 1 240 ? -9.197 8.083 37.236 1.00 64.62 240 HIS A CA 1
ATOM 1906 C C . HIS A 1 240 ? -9.722 6.941 38.118 1.00 64.62 240 HIS A C 1
ATOM 1908 O O . HIS A 1 240 ? -10.923 6.829 38.350 1.00 64.62 240 HIS A O 1
ATOM 1914 N N . PRO A 1 241 ? -8.835 6.035 38.575 1.00 66.12 241 PRO A N 1
ATOM 1915 C CA . PRO A 1 241 ? -9.253 4.835 39.296 1.00 66.12 241 PRO A CA 1
ATOM 1916 C C . PRO A 1 241 ? -9.749 5.145 40.714 1.00 66.12 241 PRO A C 1
ATOM 1918 O O . PRO A 1 241 ? -10.377 4.296 41.335 1.00 66.12 241 PRO A O 1
ATOM 1921 N N . GLN A 1 242 ? -9.443 6.341 41.230 1.00 66.25 242 GLN A N 1
ATOM 1922 C CA . GLN A 1 242 ? -9.733 6.755 42.603 1.00 66.25 242 GLN A CA 1
ATOM 1923 C C . GLN A 1 242 ? -11.216 7.080 42.827 1.00 66.25 242 GLN A C 1
ATOM 1925 O O . GLN A 1 242 ? -11.726 6.832 43.914 1.00 66.25 242 GLN A O 1
ATOM 1930 N N . HIS A 1 243 ? -11.920 7.590 41.808 1.00 77.50 243 HIS A N 1
ATOM 1931 C CA . HIS A 1 243 ? -13.356 7.864 41.892 1.00 77.50 243 HIS A CA 1
ATOM 1932 C C . HIS A 1 243 ? -14.072 7.508 40.592 1.00 77.50 243 HIS A C 1
ATOM 1934 O O . HIS A 1 243 ? -13.500 7.600 39.505 1.00 77.50 243 HIS A O 1
ATOM 1940 N N . HIS A 1 244 ? -15.357 7.185 40.708 1.00 78.62 244 HIS A N 1
ATOM 1941 C CA . HIS A 1 244 ? -16.222 6.997 39.552 1.00 78.62 244 HIS A CA 1
ATOM 1942 C C . HIS A 1 244 ? -16.458 8.317 38.811 1.00 78.62 244 HIS A C 1
ATOM 1944 O O . HIS A 1 244 ? -16.563 9.380 39.426 1.00 78.62 244 HIS A O 1
ATOM 1950 N N . LEU A 1 245 ? -16.568 8.227 37.488 1.00 83.50 245 LEU A N 1
ATOM 1951 C CA . LEU A 1 245 ? -16.996 9.329 36.634 1.00 83.50 245 LEU A CA 1
ATOM 1952 C C . LEU A 1 245 ? -18.491 9.188 36.363 1.00 83.50 245 LEU A C 1
ATOM 1954 O O . LEU A 1 245 ? -18.947 8.084 36.066 1.00 83.50 245 LEU A O 1
ATOM 1958 N N . THR A 1 246 ? -19.229 10.290 36.442 1.00 87.75 246 THR A N 1
ATOM 1959 C CA . THR A 1 246 ? -20.671 10.353 36.179 1.00 87.75 246 THR A CA 1
ATOM 1960 C C . THR A 1 246 ? -20.913 10.988 34.815 1.00 87.75 246 THR A C 1
ATOM 1962 O O . THR A 1 246 ? -20.299 12.004 34.497 1.00 87.75 246 THR A O 1
ATOM 1965 N N . LEU A 1 247 ? -21.790 10.397 34.010 1.00 88.88 247 LEU A N 1
ATOM 1966 C CA . LEU A 1 247 ? -22.195 10.927 32.713 1.00 88.88 247 LEU A CA 1
ATOM 1967 C C . LEU A 1 247 ? -23.069 12.175 32.899 1.00 88.88 247 LEU A C 1
ATOM 1969 O O . LEU A 1 247 ? -24.053 12.140 33.637 1.00 88.88 247 LEU A O 1
ATOM 1973 N N . LEU A 1 248 ? -22.716 13.258 32.215 1.00 85.56 248 LEU A N 1
ATOM 1974 C CA . LEU A 1 248 ? -23.467 14.507 32.156 1.00 85.56 248 LEU A CA 1
ATOM 1975 C C . LEU A 1 248 ? -23.908 14.783 30.718 1.00 85.56 248 LEU A C 1
ATOM 1977 O O . LEU A 1 248 ? -23.163 14.495 29.783 1.00 85.56 248 LEU A O 1
ATOM 1981 N N . GLU A 1 249 ? -25.089 15.386 30.556 1.00 79.50 249 GLU A N 1
ATOM 1982 C CA . GLU A 1 249 ? -25.642 15.768 29.247 1.00 79.50 249 GLU A CA 1
ATOM 1983 C C . GLU A 1 249 ? -24.765 16.832 28.573 1.00 79.50 249 GLU A C 1
ATOM 1985 O O . GLU A 1 249 ? -24.561 16.814 27.362 1.00 79.50 249 GLU A O 1
ATOM 1990 N N . LYS A 1 250 ? -24.213 17.748 29.375 1.00 75.75 250 LYS A N 1
ATOM 1991 C CA . LYS A 1 250 ? -23.299 18.802 28.936 1.00 75.75 250 LYS A CA 1
ATOM 1992 C C . LYS A 1 250 ? -22.178 19.002 29.954 1.00 75.75 250 LYS A C 1
ATOM 1994 O O . LYS A 1 250 ? -22.361 18.685 31.134 1.00 75.75 250 LYS A O 1
ATOM 1999 N N . PRO A 1 251 ? -21.033 19.559 29.529 1.00 74.31 251 PRO A N 1
ATOM 2000 C CA . PRO A 1 251 ? -19.961 19.942 30.433 1.00 74.31 251 PRO A CA 1
ATOM 2001 C C . PRO A 1 251 ? -20.435 20.885 31.553 1.00 74.31 251 PRO A C 1
ATOM 2003 O O . PRO A 1 251 ? -21.244 21.774 31.287 1.00 74.31 251 PRO A O 1
ATOM 2006 N N . PRO A 1 252 ? -19.893 20.769 32.778 1.00 68.62 252 PRO A N 1
ATOM 2007 C CA . PRO A 1 252 ? -20.304 21.594 33.920 1.00 68.62 252 PRO A CA 1
ATOM 2008 C C . PRO A 1 252 ? -19.835 23.060 33.839 1.00 68.62 252 PRO A C 1
ATOM 2010 O O . PRO A 1 252 ? -20.250 23.892 34.647 1.00 68.62 252 PRO A O 1
ATOM 2013 N N . ASN A 1 253 ? -18.968 23.403 32.881 1.00 70.00 253 ASN A N 1
ATOM 2014 C CA . ASN A 1 253 ? -18.471 24.765 32.695 1.00 70.00 253 ASN A CA 1
ATOM 2015 C C . ASN A 1 253 ? -19.587 25.710 32.219 1.00 70.00 253 ASN A C 1
ATOM 2017 O O . ASN A 1 253 ? -20.437 25.327 31.420 1.00 70.00 253 ASN A O 1
ATOM 2021 N N . LYS A 1 254 ? -19.536 26.983 32.641 1.00 59.53 254 LYS A N 1
ATOM 2022 C CA . LYS A 1 254 ? -20.555 28.009 32.320 1.00 59.53 254 LYS A CA 1
ATOM 2023 C C . LYS A 1 254 ? -20.779 28.237 30.817 1.00 59.53 254 LYS A C 1
ATOM 2025 O O . LYS A 1 254 ? -21.836 28.726 30.440 1.00 59.53 254 LYS A O 1
ATOM 2030 N N . GLU A 1 255 ? -19.809 27.879 29.978 1.00 64.25 255 GLU A N 1
ATOM 2031 C CA . GLU A 1 255 ? -19.881 27.998 28.514 1.00 64.25 255 GLU A CA 1
ATOM 2032 C C . GLU A 1 255 ? -20.359 26.711 27.814 1.00 64.25 255 GLU A C 1
ATOM 2034 O O . GLU A 1 255 ? -20.504 26.692 26.595 1.00 64.25 255 GLU A O 1
ATOM 2039 N N . GLY A 1 256 ? -20.610 25.624 28.556 1.00 66.06 256 GLY A N 1
ATOM 2040 C CA . GLY A 1 256 ? -21.025 24.336 27.988 1.00 66.06 256 GLY A CA 1
ATOM 2041 C C . GLY A 1 256 ? -19.934 23.626 27.177 1.00 66.06 256 GLY A C 1
ATOM 2042 O O . GLY A 1 256 ? -20.249 22.764 26.362 1.00 66.06 256 GLY A O 1
ATOM 2043 N N . ILE A 1 257 ? -18.662 23.985 27.386 1.00 73.56 257 ILE A N 1
ATOM 2044 C CA . ILE A 1 257 ? -17.486 23.392 26.734 1.00 73.56 257 ILE A CA 1
ATOM 2045 C C . ILE A 1 257 ? -16.471 22.992 27.816 1.00 73.56 257 ILE A C 1
ATOM 2047 O O . ILE A 1 257 ? -16.174 23.783 28.716 1.00 73.56 257 ILE A O 1
ATOM 2051 N N . CYS A 1 258 ? -15.930 21.774 27.747 1.00 74.88 258 CYS A N 1
ATOM 2052 C CA . CYS A 1 258 ? -14.792 21.347 28.567 1.00 74.88 258 CYS A CA 1
ATOM 2053 C C . CYS A 1 258 ? -13.718 20.668 27.728 1.00 74.88 258 CYS A C 1
ATOM 2055 O O . CYS A 1 258 ? -14.025 20.006 26.737 1.00 74.88 258 CYS A O 1
ATOM 2057 N N . ASP A 1 259 ? -12.476 20.756 28.191 1.00 78.56 259 ASP A N 1
ATOM 2058 C CA . ASP A 1 259 ? -11.383 19.973 27.636 1.00 78.56 259 ASP A CA 1
ATOM 2059 C C . ASP A 1 259 ? -11.401 18.563 28.228 1.00 78.56 259 ASP A C 1
ATOM 2061 O O . ASP A 1 259 ? -11.571 18.362 29.434 1.00 78.56 259 ASP A O 1
ATOM 2065 N N . CYS A 1 260 ? -11.258 17.565 27.362 1.00 79.06 260 CYS A N 1
ATOM 2066 C CA . CYS A 1 260 ? -11.125 16.182 27.780 1.00 79.06 260 CYS A CA 1
ATOM 2067 C C . CYS A 1 260 ? -9.709 15.934 28.312 1.00 79.06 260 CYS A C 1
ATOM 2069 O O . CYS A 1 260 ? -8.735 16.021 27.568 1.00 79.06 260 CYS A O 1
ATOM 2071 N N . GLU A 1 261 ? -9.589 15.500 29.564 1.00 74.38 261 GLU A N 1
ATOM 2072 C CA . GLU A 1 261 ? -8.316 15.144 30.214 1.00 74.38 261 GLU A CA 1
ATOM 2073 C C . GLU A 1 261 ? -7.612 13.949 29.536 1.00 74.38 261 GLU A C 1
ATOM 2075 O O . GLU A 1 261 ? -6.439 13.667 29.773 1.00 74.38 261 GLU A O 1
ATOM 2080 N N . GLY A 1 262 ? -8.339 13.199 28.700 1.00 66.06 262 GLY A N 1
ATOM 2081 C CA . GLY A 1 262 ? -7.834 12.054 27.946 1.00 66.06 262 GLY A CA 1
ATOM 2082 C C . GLY A 1 262 ? -7.159 12.405 26.622 1.00 66.06 262 GLY A C 1
ATOM 2083 O O . GLY A 1 262 ? -6.159 11.773 26.274 1.00 66.06 262 GLY A O 1
ATOM 2084 N N . CYS A 1 263 ? -7.709 13.360 25.869 1.00 66.25 263 CYS A N 1
ATOM 2085 C CA . CYS A 1 263 ? -7.244 13.708 24.519 1.00 66.25 263 CYS A CA 1
ATOM 2086 C C . CYS A 1 263 ? -6.841 15.181 24.350 1.00 66.25 263 CYS A C 1
ATOM 2088 O O . CYS A 1 263 ? -6.258 15.525 23.322 1.00 66.25 263 CYS A O 1
ATOM 2090 N N . GLY A 1 264 ? -7.142 16.037 25.328 1.00 70.31 264 GLY A N 1
ATOM 2091 C CA . GLY A 1 264 ? -6.895 17.478 25.303 1.00 70.31 264 GLY A CA 1
ATOM 2092 C C . GLY A 1 264 ? -7.794 18.267 24.347 1.00 70.31 264 GLY A C 1
ATOM 2093 O O . GLY A 1 264 ? -7.511 19.433 24.098 1.00 70.31 264 GLY A O 1
ATOM 2094 N N . GLN A 1 265 ? -8.828 17.651 23.763 1.00 73.06 265 GLN A N 1
ATOM 2095 C CA . GLN A 1 265 ? -9.761 18.333 22.861 1.00 73.06 265 GLN A CA 1
ATOM 2096 C C . GLN A 1 265 ? -10.920 18.953 23.632 1.00 73.06 265 GLN A C 1
ATOM 2098 O O . GLN A 1 265 ? -11.444 18.345 24.569 1.00 73.06 265 GLN A O 1
ATOM 2103 N N . SER A 1 266 ? -11.357 20.124 23.177 1.00 78.50 266 SER A N 1
ATOM 2104 C CA . SER A 1 266 ? -12.567 20.772 23.671 1.00 78.50 266 SER A CA 1
ATOM 2105 C C . SER A 1 266 ? -13.813 20.070 23.127 1.00 78.50 266 SER A C 1
ATOM 2107 O O . SER A 1 266 ? -13.924 19.791 21.931 1.00 78.50 266 SER A O 1
ATOM 2109 N N . TRP A 1 267 ? -14.769 19.795 24.009 1.00 78.69 267 TRP A N 1
ATOM 2110 C CA . TRP A 1 267 ? -15.982 19.036 23.721 1.00 78.69 267 TRP A CA 1
ATOM 2111 C C . TRP A 1 267 ? -17.208 19.676 24.377 1.00 78.69 267 TRP A C 1
ATOM 2113 O O . TRP A 1 267 ? -17.088 20.311 25.424 1.00 78.69 267 TRP A O 1
ATOM 2123 N N . ARG A 1 268 ? -18.388 19.511 23.764 1.00 80.88 268 ARG A N 1
ATOM 2124 C CA . ARG A 1 268 ? -19.642 20.178 24.182 1.00 80.88 268 ARG A CA 1
ATOM 2125 C C . ARG A 1 268 ? -20.853 19.261 24.386 1.00 80.88 268 ARG A C 1
ATOM 2127 O O . ARG A 1 268 ? -21.905 19.745 24.791 1.00 80.88 268 ARG A O 1
ATOM 2134 N N . ASN A 1 269 ? -20.724 17.978 24.055 1.00 86.00 269 ASN A N 1
ATOM 2135 C CA . ASN A 1 269 ? -21.814 17.007 24.177 1.00 86.00 269 ASN A CA 1
ATOM 2136 C C . ASN A 1 269 ? -21.648 16.212 25.483 1.00 86.00 269 ASN A C 1
ATOM 2138 O O . ASN A 1 269 ? -21.048 16.721 26.431 1.00 86.00 269 ASN A O 1
ATOM 2142 N N . PHE A 1 270 ? -22.128 14.968 25.534 1.00 89.56 270 PHE A N 1
ATOM 2143 C CA . PHE A 1 270 ? -22.037 14.156 26.746 1.00 89.56 270 PHE A CA 1
ATOM 2144 C C . PHE A 1 270 ? -20.591 14.016 27.243 1.00 89.56 270 PHE A C 1
ATOM 2146 O O . PHE A 1 270 ? -19.676 13.731 26.460 1.00 89.56 270 PHE A O 1
ATOM 2153 N N . THR A 1 271 ? -20.416 14.151 28.558 1.00 87.62 271 THR A N 1
ATOM 2154 C CA . THR A 1 271 ? -19.109 14.146 29.227 1.00 87.62 271 THR A CA 1
ATOM 2155 C C . THR A 1 271 ? -19.161 13.300 30.493 1.00 87.62 271 THR A C 1
ATOM 2157 O O . THR A 1 271 ? -20.069 13.439 31.308 1.00 87.62 271 THR A O 1
ATOM 2160 N N . TYR A 1 272 ? -18.153 12.458 30.703 1.00 87.62 272 TYR A N 1
ATOM 2161 C CA . TYR A 1 272 ? -17.920 11.786 31.977 1.00 87.62 272 TYR A CA 1
ATOM 2162 C C . TYR A 1 272 ? -17.127 12.692 32.915 1.00 87.62 272 TYR A C 1
ATOM 2164 O O . TYR A 1 272 ? -15.966 13.002 32.656 1.00 87.62 272 TYR A O 1
ATOM 2172 N N . HIS A 1 273 ? -17.747 13.087 34.021 1.00 86.94 273 HIS A N 1
ATOM 2173 C CA . HIS A 1 273 ? -17.215 14.064 34.961 1.00 86.94 273 HIS A CA 1
ATOM 2174 C C . HIS A 1 273 ? -17.036 13.480 36.367 1.00 86.94 273 HIS A C 1
ATOM 2176 O O . HIS A 1 273 ? -17.910 12.787 36.895 1.00 86.94 273 HIS A O 1
ATOM 2182 N N . CYS A 1 274 ? -15.916 13.805 37.011 1.00 84.12 274 CYS A N 1
ATOM 2183 C CA . CYS A 1 274 ? -15.739 13.640 38.447 1.00 84.12 274 CYS A CA 1
ATOM 2184 C C . CYS A 1 274 ? -15.917 14.978 39.165 1.00 84.12 274 CYS A C 1
ATOM 2186 O O . CYS A 1 274 ? -15.047 15.844 39.066 1.00 84.12 274 CYS A O 1
ATOM 2188 N N . ASN A 1 275 ? -16.969 15.093 39.978 1.00 77.94 275 ASN A N 1
ATOM 2189 C CA . ASN A 1 275 ? -17.234 16.295 40.774 1.00 77.94 275 ASN A CA 1
ATOM 2190 C C . ASN A 1 275 ? -16.152 16.566 41.834 1.00 77.94 275 ASN A C 1
ATOM 2192 O O . ASN A 1 275 ? -15.845 17.713 42.133 1.00 77.94 275 ASN A O 1
ATOM 2196 N N . THR A 1 276 ? -15.537 15.516 42.386 1.00 78.75 276 THR A N 1
ATOM 2197 C CA . THR A 1 276 ? -14.518 15.646 43.440 1.00 78.75 276 THR A CA 1
ATOM 2198 C C . THR A 1 276 ? -13.187 16.171 42.907 1.00 78.75 276 THR A C 1
ATOM 2200 O O . THR A 1 276 ? -12.528 16.968 43.566 1.00 78.75 276 THR A O 1
ATOM 2203 N N . CYS A 1 277 ? -12.775 15.712 41.723 1.00 77.38 277 CYS A N 1
ATOM 2204 C CA . CYS A 1 277 ? -11.453 16.004 41.162 1.00 77.38 277 CYS A CA 1
ATOM 2205 C C . CYS A 1 277 ? -11.490 16.994 39.994 1.00 77.38 277 CYS A C 1
ATOM 2207 O O . CYS A 1 277 ? -10.440 17.285 39.430 1.00 77.38 277 CYS A O 1
ATOM 2209 N N . ASN A 1 278 ? -12.679 17.473 39.615 1.00 80.75 278 ASN A N 1
ATOM 2210 C CA . ASN A 1 278 ? -12.918 18.255 38.404 1.00 80.75 278 ASN A CA 1
ATOM 2211 C C . ASN A 1 278 ? -12.296 17.618 37.144 1.00 80.75 278 ASN A C 1
ATOM 2213 O O . ASN A 1 278 ? -11.666 18.284 36.330 1.00 80.75 278 ASN A O 1
ATOM 2217 N N . PHE A 1 279 ? -12.440 16.299 37.016 1.00 79.44 279 PHE A N 1
ATOM 2218 C CA . PHE A 1 279 ? -11.828 15.510 35.948 1.00 79.44 279 PHE A CA 1
ATOM 2219 C C . PHE A 1 279 ? -12.870 15.186 34.875 1.00 79.44 279 PHE A C 1
ATOM 2221 O O . PHE A 1 279 ? -13.908 14.612 35.206 1.00 79.44 279 PHE A O 1
ATOM 2228 N N . ASN A 1 280 ? -12.602 15.526 33.611 1.00 84.44 280 ASN A N 1
ATOM 2229 C CA . ASN A 1 280 ? -13.557 15.405 32.504 1.00 84.44 280 ASN A CA 1
ATOM 2230 C C . ASN A 1 280 ? -13.033 14.486 31.397 1.00 84.44 280 ASN A C 1
ATOM 2232 O O . ASN A 1 280 ? -11.882 14.606 30.984 1.00 84.44 280 ASN A O 1
ATOM 2236 N N . LEU A 1 281 ? -13.882 13.607 30.867 1.00 81.12 281 LEU A N 1
ATOM 2237 C CA . LEU A 1 281 ? -13.601 12.804 29.676 1.00 81.12 281 LEU A CA 1
ATOM 2238 C C . LEU A 1 281 ? -14.750 12.883 28.676 1.00 81.12 281 LEU A C 1
ATOM 2240 O O . LEU A 1 281 ? -15.910 12.732 29.052 1.00 81.12 281 LEU A O 1
ATOM 2244 N N . ASP A 1 282 ? -14.423 13.044 27.395 1.00 84.88 282 ASP A N 1
ATOM 2245 C CA . ASP A 1 282 ? -15.382 12.824 26.311 1.00 84.88 282 ASP A CA 1
ATOM 2246 C C . ASP A 1 282 ? -15.781 11.332 26.210 1.00 84.88 282 ASP A C 1
ATOM 2248 O O . ASP A 1 282 ? -15.097 10.450 26.750 1.00 84.88 282 ASP A O 1
ATOM 2252 N N . ILE A 1 283 ? -16.889 11.033 25.515 1.00 79.38 283 ILE A N 1
ATOM 2253 C CA . ILE A 1 283 ? -17.386 9.653 25.360 1.00 79.38 283 ILE A CA 1
ATOM 2254 C C . ILE A 1 283 ? -16.330 8.729 24.747 1.00 79.38 283 ILE A C 1
ATOM 2256 O O . ILE A 1 283 ? -16.173 7.600 25.216 1.00 79.38 283 ILE A O 1
ATOM 2260 N N . SER A 1 284 ? -15.606 9.173 23.717 1.00 73.50 284 SER A N 1
ATOM 2261 C CA . SER A 1 284 ? -14.617 8.332 23.031 1.00 73.50 284 SER A CA 1
ATOM 2262 C C . SER A 1 284 ? -13.490 7.922 23.983 1.00 73.50 284 SER A C 1
ATOM 2264 O O . SER A 1 284 ? -13.194 6.742 24.138 1.00 73.50 284 SER A O 1
ATOM 2266 N N . CYS A 1 285 ? -12.961 8.867 24.758 1.00 75.44 285 CYS A N 1
ATOM 2267 C CA . CYS A 1 285 ? -11.898 8.645 25.727 1.00 75.44 285 CYS A CA 1
ATOM 2268 C C . CYS A 1 285 ? -12.324 7.817 26.941 1.00 75.44 285 CYS A C 1
ATOM 2270 O O . CYS A 1 285 ? -11.441 7.271 27.615 1.00 75.44 285 CYS A O 1
ATOM 2272 N N . ALA A 1 286 ? -13.625 7.788 27.242 1.00 74.38 286 ALA A N 1
ATOM 2273 C CA . ALA A 1 286 ? -14.230 7.041 28.339 1.00 74.38 286 ALA A CA 1
ATOM 2274 C C . ALA A 1 286 ? -14.639 5.608 27.957 1.00 74.38 286 ALA A C 1
ATOM 2276 O O . ALA A 1 286 ? -14.664 4.736 28.827 1.00 74.38 286 ALA A O 1
ATOM 2277 N N . THR A 1 287 ? -14.965 5.372 26.682 1.00 67.75 287 THR A N 1
ATOM 2278 C CA . THR A 1 287 ? -15.440 4.077 26.159 1.00 67.75 287 THR A CA 1
ATOM 2279 C C . THR A 1 287 ? -14.385 3.293 25.387 1.00 67.75 287 THR A C 1
ATOM 2281 O O . THR A 1 287 ? -14.542 2.084 25.225 1.00 67.75 287 THR A O 1
ATOM 2284 N N . GLU A 1 288 ? -13.296 3.931 24.949 1.00 59.84 288 GLU A N 1
ATOM 2285 C CA . GLU A 1 288 ? -12.144 3.224 24.396 1.00 59.84 288 GLU A CA 1
ATOM 2286 C C . GLU A 1 288 ? -11.570 2.260 25.440 1.00 59.84 288 GLU A C 1
ATOM 2288 O O . GLU A 1 288 ? -11.053 2.668 26.486 1.00 59.84 288 GLU A O 1
ATOM 2293 N N . ASP A 1 289 ? -11.621 0.961 25.137 1.00 52.84 289 ASP A N 1
ATOM 2294 C CA . ASP A 1 289 ? -10.877 -0.034 25.891 1.00 52.84 289 ASP A CA 1
ATOM 2295 C C . ASP A 1 289 ? -9.388 0.278 25.695 1.00 52.84 289 ASP A C 1
ATOM 2297 O O . ASP A 1 289 ? -8.799 0.094 24.630 1.00 52.84 289 ASP A O 1
ATOM 2301 N N . ARG A 1 290 ? -8.762 0.836 26.731 1.00 58.84 290 ARG A N 1
ATOM 2302 C CA . ARG A 1 290 ? -7.377 1.347 26.707 1.00 58.84 290 ARG A CA 1
ATOM 2303 C C . ARG A 1 290 ? -6.319 0.252 26.612 1.00 58.84 290 ARG A C 1
ATOM 2305 O O . ARG A 1 290 ? -5.130 0.518 26.809 1.00 58.84 290 ARG A O 1
ATOM 2312 N N . LYS A 1 291 ? -6.765 -0.974 26.358 1.00 59.94 291 LYS A N 1
ATOM 2313 C CA . LYS A 1 291 ? -5.960 -2.139 26.050 1.00 59.94 291 LYS A CA 1
ATOM 2314 C C . LYS A 1 291 ? -5.832 -2.248 24.540 1.00 59.94 291 LYS A C 1
ATOM 2316 O O . LYS A 1 291 ? -6.797 -2.507 23.835 1.00 59.94 291 LYS A O 1
ATOM 2321 N N . LEU A 1 292 ? -4.617 -2.071 24.054 1.00 67.94 292 LEU A N 1
ATOM 2322 C CA . LEU A 1 292 ? -4.290 -2.218 22.651 1.00 67.94 292 LEU A CA 1
ATOM 2323 C C . LEU A 1 292 ? -3.542 -3.535 22.454 1.00 67.94 292 LEU A C 1
ATOM 2325 O O . LEU A 1 292 ? -2.430 -3.706 22.952 1.00 67.94 292 LEU A O 1
ATOM 2329 N N . ASN A 1 293 ? -4.141 -4.449 21.695 1.00 69.56 293 ASN A N 1
ATOM 2330 C CA . ASN A 1 293 ? -3.419 -5.575 21.113 1.00 69.56 293 ASN A CA 1
ATOM 2331 C C . ASN A 1 293 ? -2.839 -5.094 19.780 1.00 69.56 293 ASN A C 1
ATOM 2333 O O . ASN A 1 293 ? -3.555 -5.006 18.784 1.00 69.56 293 ASN A O 1
ATOM 2337 N N . HIS A 1 294 ? -1.568 -4.689 19.790 1.00 68.75 294 HIS A N 1
ATOM 2338 C CA . HIS A 1 294 ? -0.931 -4.070 18.631 1.00 68.75 294 HIS A CA 1
ATOM 2339 C C . HIS A 1 294 ? -0.130 -5.107 17.822 1.00 68.75 294 HIS A C 1
ATOM 2341 O O . HIS A 1 294 ? 0.650 -5.844 18.419 1.00 68.75 294 HIS A O 1
ATOM 2347 N N . PRO A 1 295 ? -0.219 -5.146 16.477 1.00 68.31 295 PRO A N 1
ATOM 2348 C CA . PRO A 1 295 ? 0.483 -6.147 15.663 1.00 68.31 295 PRO A CA 1
ATOM 2349 C C . PRO A 1 295 ? 2.013 -6.166 15.825 1.00 68.31 295 PRO A C 1
ATOM 2351 O O . PRO A 1 295 ? 2.645 -7.184 15.571 1.00 68.31 295 PRO A O 1
ATOM 2354 N N . SER A 1 296 ? 2.619 -5.056 16.255 1.00 69.62 296 SER A N 1
ATOM 2355 C CA . SER A 1 296 ? 4.069 -4.964 16.490 1.00 69.62 296 SER A CA 1
ATOM 2356 C C . SER A 1 296 ? 4.555 -5.639 17.776 1.00 69.62 296 SER A C 1
ATOM 2358 O O . SER A 1 296 ? 5.763 -5.693 18.003 1.00 69.62 296 SER A O 1
ATOM 2360 N N . HIS A 1 297 ? 3.653 -6.035 18.678 1.00 77.12 297 HIS A N 1
ATOM 2361 C CA . HIS A 1 297 ? 4.031 -6.537 19.993 1.00 77.12 297 HIS A CA 1
ATOM 2362 C C . HIS A 1 297 ? 3.015 -7.546 20.527 1.00 77.12 297 HIS A C 1
ATOM 2364 O O . HIS A 1 297 ? 1.824 -7.267 20.601 1.00 77.12 297 HIS A O 1
ATOM 2370 N N . ALA A 1 298 ? 3.495 -8.718 20.942 1.00 70.50 298 ALA A N 1
ATOM 2371 C CA . ALA A 1 298 ? 2.631 -9.836 21.317 1.00 70.50 298 ALA A CA 1
ATOM 2372 C C . ALA A 1 298 ? 1.839 -9.616 22.621 1.00 70.50 298 ALA A C 1
ATOM 2374 O O . ALA A 1 298 ? 0.764 -10.191 22.783 1.00 70.50 298 ALA A O 1
ATOM 2375 N N . HIS A 1 299 ? 2.351 -8.813 23.560 1.00 79.62 299 HIS A N 1
ATOM 2376 C CA . HIS A 1 299 ? 1.653 -8.530 24.814 1.00 79.62 299 HIS A CA 1
ATOM 2377 C C . HIS A 1 299 ? 0.665 -7.371 24.672 1.00 79.62 299 HIS A C 1
ATOM 2379 O O . HIS A 1 299 ? 0.899 -6.410 23.937 1.00 79.62 299 HIS A O 1
ATOM 2385 N N . THR A 1 300 ? -0.407 -7.414 25.461 1.00 76.88 300 THR A N 1
ATOM 2386 C CA . THR A 1 300 ? -1.372 -6.319 25.547 1.00 76.88 300 THR A CA 1
ATOM 2387 C C . THR A 1 300 ? -0.713 -5.050 26.090 1.00 76.88 300 THR A C 1
ATOM 2389 O O . THR A 1 300 ? -0.004 -5.064 27.100 1.00 76.88 300 THR A O 1
ATOM 2392 N N . LEU A 1 301 ? -0.967 -3.926 25.423 1.00 78.69 301 LEU A N 1
ATOM 2393 C CA . LEU A 1 301 ? -0.468 -2.621 25.829 1.00 78.69 301 LEU A CA 1
ATOM 2394 C C . LEU A 1 301 ? -1.563 -1.833 26.548 1.00 78.69 301 LEU A C 1
ATOM 2396 O O . LEU A 1 301 ? -2.707 -1.805 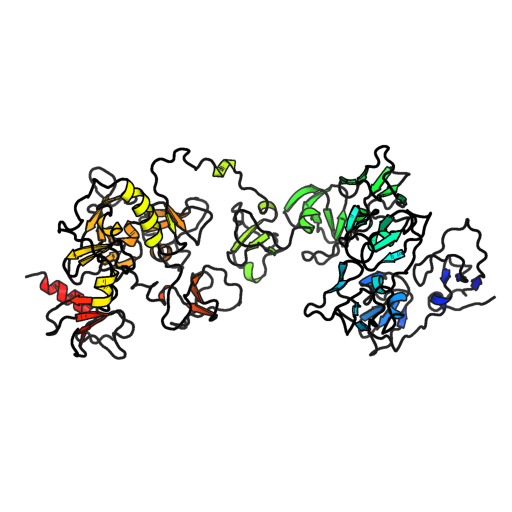26.109 1.00 78.69 301 LEU A O 1
ATOM 2400 N N . LYS A 1 302 ? -1.215 -1.149 27.633 1.00 78.50 302 LYS A N 1
ATOM 2401 C CA . LYS A 1 302 ? -2.098 -0.267 28.396 1.00 78.50 302 LYS A CA 1
ATOM 2402 C C . LYS A 1 302 ? -1.801 1.189 28.058 1.00 78.50 302 LYS A C 1
ATOM 2404 O O . LYS A 1 302 ? -0.658 1.624 28.167 1.00 78.50 302 LYS A O 1
ATOM 2409 N N . PHE A 1 303 ? -2.829 1.955 27.706 1.00 73.44 303 PHE A N 1
ATOM 2410 C CA . PHE A 1 303 ? -2.697 3.391 27.474 1.00 73.44 303 PHE A CA 1
ATOM 2411 C C . PHE A 1 303 ? -2.341 4.127 28.777 1.00 73.44 303 PHE A C 1
ATOM 2413 O O . PHE A 1 303 ? -3.044 4.032 29.788 1.00 73.44 303 PHE A O 1
ATOM 2420 N N . VAL A 1 304 ? -1.251 4.880 28.727 1.00 73.81 304 VAL A N 1
ATOM 2421 C CA . VAL A 1 304 ? -0.763 5.812 29.735 1.00 73.81 304 VAL A CA 1
ATOM 2422 C C . VAL A 1 304 ? -1.120 7.226 29.258 1.00 73.81 304 VAL A C 1
ATOM 2424 O O . VAL A 1 304 ? -0.501 7.743 28.328 1.00 73.81 304 VAL A O 1
ATOM 2427 N N . PRO A 1 305 ? -2.139 7.853 29.865 1.00 56.06 305 PRO A N 1
ATOM 2428 C CA . PRO A 1 305 ? -2.654 9.147 29.421 1.00 56.06 305 PRO A CA 1
ATOM 2429 C C . PRO A 1 305 ? -1.769 10.335 29.793 1.00 56.06 305 PRO A C 1
ATOM 2431 O O . PRO A 1 305 ? -1.880 11.385 29.178 1.00 56.06 305 PRO A O 1
ATOM 2434 N N . LYS A 1 306 ? -0.959 10.205 30.848 1.00 65.75 306 LYS A N 1
ATOM 2435 C CA . LYS A 1 306 ? -0.088 11.285 31.299 1.00 65.75 306 LYS A CA 1
ATOM 2436 C C . LYS A 1 306 ? 1.162 11.278 30.427 1.00 65.75 306 LYS A C 1
ATOM 2438 O O . LYS A 1 306 ? 1.741 10.198 30.274 1.00 65.75 306 LYS A O 1
ATOM 2443 N N . PRO A 1 307 ? 1.575 12.435 29.885 1.00 73.50 307 PRO A N 1
ATOM 2444 C CA . PRO A 1 307 ? 2.846 12.542 29.205 1.00 73.50 307 PRO A CA 1
ATOM 2445 C C . PRO A 1 307 ? 3.970 12.077 30.126 1.00 73.50 307 PRO A C 1
ATOM 2447 O O . PRO A 1 307 ? 4.015 12.408 31.309 1.00 73.50 307 PRO A O 1
ATOM 2450 N N . VAL A 1 308 ? 4.825 11.223 29.592 1.00 74.06 308 VAL A N 1
ATOM 2451 C CA . VAL A 1 308 ? 5.946 10.620 30.308 1.00 74.06 308 VAL A CA 1
ATOM 2452 C C . VAL A 1 308 ? 7.129 10.598 29.366 1.00 74.06 308 VAL A C 1
ATOM 2454 O O . VAL A 1 308 ? 6.955 10.420 28.162 1.00 74.06 308 VAL A O 1
ATOM 2457 N N . THR A 1 309 ? 8.329 10.802 29.900 1.00 85.19 309 THR A N 1
ATOM 2458 C CA . THR A 1 309 ? 9.560 10.792 29.107 1.00 85.19 309 THR A CA 1
ATOM 2459 C C . THR A 1 309 ? 10.102 9.375 29.022 1.00 85.19 309 THR A C 1
ATOM 2461 O O . THR A 1 309 ? 10.599 8.829 30.005 1.00 85.19 309 THR A O 1
ATOM 2464 N N . PHE A 1 310 ? 10.050 8.787 27.836 1.00 84.19 310 PHE A N 1
ATOM 2465 C CA . PHE A 1 310 ? 10.561 7.446 27.554 1.00 84.19 310 PHE A CA 1
ATOM 2466 C C . PHE A 1 310 ? 11.088 7.396 26.122 1.00 84.19 310 PHE A C 1
ATOM 2468 O O . PHE A 1 310 ? 10.843 8.302 25.327 1.00 84.19 310 PHE A O 1
ATOM 2475 N N . GLU A 1 311 ? 11.831 6.343 25.803 1.00 87.06 311 GLU A N 1
ATOM 2476 C CA . GLU A 1 311 ? 12.274 6.056 24.443 1.00 87.06 311 GLU A CA 1
ATOM 2477 C C . GLU A 1 311 ? 11.257 5.140 23.756 1.00 87.06 311 GLU A C 1
ATOM 2479 O O . GLU A 1 311 ? 10.989 4.020 24.198 1.00 87.06 311 GLU A O 1
ATOM 2484 N N . CYS A 1 312 ? 10.633 5.640 22.693 1.00 84.81 312 CYS A N 1
ATOM 2485 C CA . CYS A 1 312 ? 9.588 4.908 21.987 1.00 84.81 312 CYS A CA 1
ATOM 2486 C C . CYS A 1 312 ? 10.178 3.818 21.085 1.00 84.81 312 CYS A C 1
ATOM 2488 O O . CYS A 1 312 ? 10.933 4.124 20.170 1.00 84.81 312 CYS A O 1
ATOM 2490 N N . HIS A 1 313 ? 9.727 2.572 21.239 1.00 82.81 313 HIS A N 1
ATOM 2491 C CA . HIS A 1 313 ? 10.208 1.421 20.459 1.00 82.81 313 HIS A CA 1
ATOM 2492 C C . HIS A 1 313 ? 9.806 1.446 18.974 1.00 82.81 313 HIS A C 1
ATOM 2494 O O . HIS A 1 313 ? 10.268 0.620 18.197 1.00 82.81 313 HIS A O 1
ATOM 2500 N N . ALA A 1 314 ? 8.924 2.362 18.573 1.00 81.94 314 ALA A N 1
ATOM 2501 C CA . ALA A 1 314 ? 8.510 2.522 17.180 1.00 81.94 314 ALA A CA 1
ATOM 2502 C C . ALA A 1 314 ? 9.301 3.613 16.440 1.00 81.94 314 ALA A C 1
ATOM 2504 O O . ALA A 1 314 ? 9.532 3.507 15.242 1.00 81.94 314 ALA A O 1
ATOM 2505 N N . CYS A 1 315 ? 9.674 4.701 17.120 1.00 81.94 315 CYS A N 1
ATOM 2506 C CA . CYS A 1 315 ? 10.309 5.859 16.475 1.00 81.94 315 CYS A CA 1
ATOM 2507 C C . CYS A 1 315 ? 11.689 6.211 17.033 1.00 81.94 315 CYS A C 1
ATOM 2509 O O . CYS A 1 315 ? 12.310 7.130 16.511 1.00 81.94 315 CYS A O 1
ATOM 2511 N N . TRP A 1 316 ? 12.125 5.536 18.100 1.00 80.44 316 TRP A N 1
ATOM 2512 C CA . TRP A 1 316 ? 13.393 5.731 18.813 1.00 80.44 316 TRP A CA 1
ATOM 2513 C C . TRP A 1 316 ? 13.652 7.159 19.312 1.00 80.44 316 TRP A C 1
ATOM 2515 O O . TRP A 1 316 ? 14.758 7.509 19.713 1.00 80.44 316 TRP A O 1
ATOM 2525 N N . GLU A 1 317 ? 12.619 8.002 19.328 1.00 81.44 317 GLU A N 1
ATOM 2526 C CA . GLU A 1 317 ? 12.691 9.329 19.929 1.00 81.44 317 GLU A CA 1
ATOM 2527 C C . GLU A 1 317 ? 12.423 9.222 21.426 1.00 81.44 317 GLU A C 1
ATOM 2529 O O . GLU A 1 317 ? 11.455 8.578 21.848 1.00 81.44 317 GLU A O 1
ATOM 2534 N N . ARG A 1 318 ? 13.251 9.916 22.211 1.00 86.31 318 ARG A N 1
ATOM 2535 C CA . ARG A 1 318 ? 13.046 10.105 23.643 1.00 86.31 318 ARG A CA 1
ATOM 2536 C C . ARG A 1 318 ? 12.409 11.460 23.904 1.00 86.31 318 ARG A C 1
ATOM 2538 O O . ARG A 1 318 ? 13.084 12.483 23.805 1.00 86.31 318 ARG A O 1
ATOM 2545 N N . LYS A 1 319 ? 11.119 11.474 24.232 1.00 78.12 319 LYS A N 1
ATOM 2546 C CA . LYS A 1 319 ? 10.386 12.708 24.541 1.00 78.12 319 LYS A CA 1
ATOM 2547 C C . LYS A 1 319 ? 9.198 12.459 25.454 1.00 78.12 319 LYS A C 1
ATOM 2549 O O . LYS A 1 319 ? 8.786 11.321 25.645 1.00 78.12 319 LYS A O 1
ATOM 2554 N N . GLU A 1 320 ? 8.691 13.544 26.020 1.00 83.62 320 GLU A N 1
ATOM 2555 C CA . GLU A 1 320 ? 7.507 13.542 26.867 1.00 83.62 320 GLU A CA 1
ATOM 2556 C C . GLU A 1 320 ? 6.243 13.496 26.000 1.00 83.62 320 GLU A C 1
ATOM 2558 O O . GLU A 1 320 ? 6.003 14.396 25.194 1.00 83.62 320 GLU A O 1
ATOM 2563 N N . ASP A 1 321 ? 5.466 12.416 26.101 1.00 78.56 321 ASP A N 1
ATOM 2564 C CA . ASP A 1 321 ? 4.266 12.226 25.277 1.00 78.56 321 ASP A CA 1
ATOM 2565 C C . ASP A 1 321 ? 3.306 11.178 25.877 1.00 78.56 321 ASP A C 1
ATOM 2567 O O . ASP A 1 321 ? 3.684 10.377 26.740 1.00 78.56 321 ASP A O 1
ATOM 2571 N N . VAL A 1 322 ? 2.059 11.158 25.399 1.00 80.56 322 VAL A N 1
ATOM 2572 C CA . VAL A 1 322 ? 1.046 10.154 25.767 1.00 80.56 322 VAL A CA 1
ATOM 2573 C C . VAL A 1 322 ? 1.302 8.827 25.049 1.00 80.56 322 VAL A C 1
ATOM 2575 O O . VAL A 1 322 ? 1.714 8.791 23.883 1.00 80.56 322 VAL A O 1
ATOM 2578 N N . SER A 1 323 ? 1.081 7.706 25.740 1.00 85.69 323 SER A N 1
ATOM 2579 C CA . SER A 1 323 ? 1.820 6.472 25.422 1.00 85.69 323 SER A CA 1
ATOM 2580 C C . SER A 1 323 ? 1.041 5.198 25.677 1.00 85.69 323 SER A C 1
ATOM 2582 O O . SER A 1 323 ? 0.048 5.207 26.382 1.00 85.69 323 SER A O 1
ATOM 2584 N N . TYR A 1 324 ? 1.518 4.079 25.149 1.00 84.50 324 TYR A N 1
ATOM 2585 C CA . TYR A 1 324 ? 1.097 2.739 25.528 1.00 84.50 324 TYR A CA 1
ATOM 2586 C C . TYR A 1 324 ? 2.286 1.986 26.133 1.00 84.50 324 TYR A C 1
ATOM 2588 O O . TYR A 1 324 ? 3.381 1.999 25.570 1.00 84.50 324 TYR A O 1
ATOM 2596 N N . LEU A 1 325 ? 2.056 1.325 27.267 1.00 84.06 325 LEU A N 1
ATOM 2597 C CA . LEU A 1 325 ? 3.034 0.525 28.006 1.00 84.06 325 LEU A CA 1
ATOM 2598 C C . LEU A 1 325 ? 2.603 -0.942 28.017 1.00 84.06 325 LEU A C 1
ATOM 2600 O O . LEU A 1 325 ? 1.448 -1.243 28.313 1.00 84.06 325 LEU A O 1
ATOM 2604 N N . CYS A 1 326 ? 3.524 -1.861 27.746 1.00 80.31 326 CYS A N 1
ATOM 2605 C CA . CYS A 1 326 ? 3.268 -3.292 27.882 1.00 80.31 326 CYS A CA 1
ATOM 2606 C C . CYS A 1 326 ? 2.893 -3.676 29.324 1.00 80.31 326 CYS A C 1
ATOM 2608 O O . CYS A 1 326 ? 3.545 -3.268 30.281 1.00 80.31 326 CYS A O 1
ATOM 2610 N N . THR A 1 327 ? 1.843 -4.488 29.491 1.00 74.12 327 THR A N 1
ATOM 2611 C CA . THR A 1 327 ? 1.368 -4.915 30.821 1.00 74.12 327 THR A CA 1
ATOM 2612 C C . THR A 1 327 ? 2.198 -6.034 31.451 1.00 74.12 327 THR A C 1
ATOM 2614 O O . THR A 1 327 ? 2.016 -6.325 32.630 1.00 74.12 327 THR A O 1
ATOM 2617 N N . SER A 1 328 ? 3.089 -6.675 30.689 1.00 75.38 328 SER A N 1
ATOM 2618 C CA . SER A 1 328 ? 4.005 -7.696 31.206 1.00 75.38 328 SER A CA 1
ATOM 2619 C C . SER A 1 328 ? 5.126 -7.050 32.026 1.00 75.38 328 SER A C 1
ATOM 2621 O O . SER A 1 328 ? 5.889 -6.235 31.507 1.00 75.38 328 SER A O 1
ATOM 2623 N N . SER A 1 329 ? 5.242 -7.428 33.301 1.00 66.56 329 SER A N 1
ATOM 2624 C CA . SER A 1 329 ? 6.175 -6.848 34.280 1.00 66.56 329 SER A CA 1
ATOM 2625 C C . SER A 1 329 ? 7.658 -7.040 33.942 1.00 66.56 329 SER A C 1
ATOM 2627 O O . SER A 1 329 ? 8.498 -6.318 34.472 1.00 66.56 329 SER A O 1
ATOM 2629 N N . SER A 1 330 ? 7.991 -7.972 33.047 1.00 74.12 330 SER A N 1
ATOM 2630 C CA . SER A 1 330 ?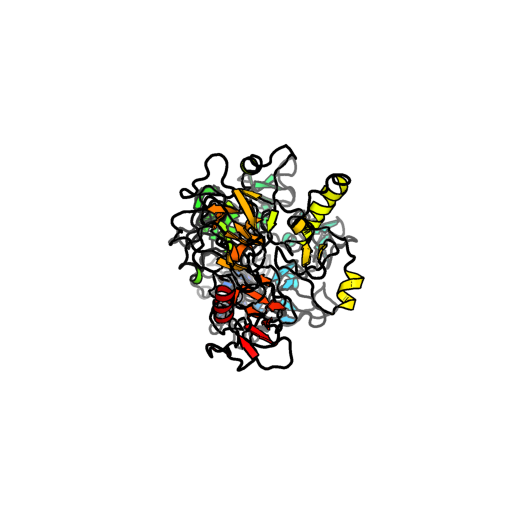 9.357 -8.230 32.575 1.00 74.12 330 SER A CA 1
ATOM 2631 C C . SER A 1 330 ? 9.649 -7.660 31.180 1.00 74.12 330 SER A C 1
ATOM 2633 O O . SER A 1 330 ? 10.715 -7.928 30.629 1.00 74.12 330 SER A O 1
ATOM 2635 N N . CYS A 1 331 ? 8.723 -6.906 30.575 1.00 75.00 331 CYS A N 1
ATOM 2636 C CA . CYS A 1 331 ? 8.863 -6.399 29.211 1.00 75.00 331 CYS A CA 1
ATOM 2637 C C . CYS A 1 331 ? 8.943 -4.859 29.188 1.00 75.00 331 CYS A C 1
ATOM 2639 O O . CYS A 1 331 ? 7.945 -4.195 29.470 1.00 75.00 331 CYS A O 1
ATOM 2641 N N . PRO A 1 332 ? 10.086 -4.260 28.802 1.00 78.44 332 PRO A N 1
ATOM 2642 C CA . PRO A 1 332 ? 10.282 -2.809 28.821 1.00 78.44 332 PRO A CA 1
ATOM 2643 C C . PRO A 1 332 ? 9.680 -2.101 27.592 1.00 78.44 332 PRO A C 1
ATOM 2645 O O . PRO A 1 332 ? 10.180 -1.059 27.179 1.00 78.44 332 PRO A O 1
ATOM 2648 N N . TYR A 1 333 ? 8.631 -2.655 26.976 1.00 81.94 333 TYR A N 1
ATOM 2649 C CA . TYR A 1 333 ? 8.093 -2.159 25.709 1.00 81.94 333 TYR A CA 1
ATOM 2650 C C . TYR A 1 333 ? 7.158 -0.959 25.900 1.00 81.94 333 TYR A C 1
ATOM 2652 O O . TYR A 1 333 ? 6.157 -1.037 26.618 1.00 81.94 333 TYR A O 1
ATOM 2660 N N . TRP A 1 334 ? 7.478 0.139 25.214 1.00 87.19 334 TRP A N 1
ATOM 2661 C CA . TRP A 1 334 ? 6.732 1.398 25.245 1.00 87.19 334 TRP A CA 1
ATOM 2662 C C . TRP A 1 334 ? 6.624 2.004 23.847 1.00 87.19 334 TRP A C 1
ATOM 2664 O O . TRP A 1 334 ? 7.616 2.060 23.116 1.00 87.19 334 TRP A O 1
ATOM 2674 N N . ILE A 1 335 ? 5.449 2.529 23.492 1.00 85.31 335 ILE A N 1
ATOM 2675 C CA . ILE A 1 335 ? 5.222 3.235 22.221 1.00 85.31 335 ILE A CA 1
ATOM 2676 C C . ILE A 1 335 ? 4.382 4.498 22.424 1.00 85.31 335 ILE A C 1
ATOM 2678 O O . ILE A 1 335 ? 3.476 4.521 23.250 1.00 85.31 335 ILE A O 1
ATOM 2682 N N . HIS A 1 336 ? 4.632 5.555 21.649 1.00 84.56 336 HIS A N 1
ATOM 2683 C CA . HIS A 1 336 ? 3.758 6.736 21.637 1.00 84.56 336 HIS A CA 1
ATOM 2684 C C . HIS A 1 336 ? 2.351 6.381 21.135 1.00 84.56 336 HIS A C 1
ATOM 2686 O O . HIS A 1 336 ? 2.228 5.583 20.201 1.00 84.56 336 HIS A O 1
ATOM 2692 N N . LYS A 1 337 ? 1.303 7.065 21.625 1.00 80.69 337 LYS A N 1
ATOM 2693 C CA . LYS A 1 337 ? -0.072 6.915 21.101 1.00 80.69 337 LYS A CA 1
ATOM 2694 C C . LYS A 1 337 ? -0.119 7.120 19.585 1.00 80.69 337 LYS A C 1
ATOM 2696 O O . LYS A 1 337 ? -0.640 6.282 18.862 1.00 80.69 337 LYS A O 1
ATOM 2701 N N . ARG A 1 338 ? 0.527 8.178 19.077 1.00 81.88 338 ARG A N 1
ATOM 2702 C CA . ARG A 1 338 ? 0.594 8.454 17.626 1.00 81.88 338 ARG A CA 1
ATOM 2703 C C . ARG A 1 338 ? 1.374 7.409 16.819 1.00 81.88 338 ARG A C 1
ATOM 2705 O O . ARG A 1 338 ? 1.117 7.239 15.632 1.00 81.88 338 ARG A O 1
ATOM 2712 N N . CYS A 1 339 ? 2.352 6.742 17.433 1.00 81.69 339 CYS A N 1
ATOM 2713 C CA . CYS A 1 339 ? 3.105 5.684 16.766 1.00 81.69 339 CYS A CA 1
ATOM 2714 C C . CYS A 1 339 ? 2.243 4.422 16.683 1.00 81.69 339 CYS A C 1
ATOM 2716 O O . CYS A 1 339 ? 2.153 3.835 15.616 1.00 81.69 339 CYS A O 1
ATOM 2718 N N . ALA A 1 340 ? 1.528 4.088 17.760 1.00 82.88 340 ALA A N 1
ATOM 2719 C CA . ALA A 1 340 ? 0.552 3.000 17.789 1.00 82.88 340 ALA A CA 1
ATOM 2720 C C . ALA A 1 340 ? -0.596 3.197 16.780 1.00 82.88 340 ALA A C 1
ATOM 2722 O O . ALA A 1 340 ? -1.046 2.248 16.153 1.00 82.88 340 ALA A O 1
ATOM 2723 N N . SER A 1 341 ? -1.046 4.439 16.587 1.00 80.75 341 SER A N 1
ATOM 2724 C CA . SER A 1 341 ? -2.079 4.799 15.604 1.00 80.75 341 SER A CA 1
ATOM 2725 C C . SER A 1 341 ? -1.511 5.160 14.225 1.00 80.75 341 SER A C 1
ATOM 2727 O O . SER A 1 341 ? -2.189 5.815 13.432 1.00 80.75 341 SER A O 1
ATOM 2729 N N . SER A 1 342 ? -0.255 4.807 13.930 1.00 77.56 342 SER A N 1
ATOM 2730 C CA . SER A 1 342 ? 0.327 5.103 12.620 1.00 77.56 342 SER A CA 1
ATOM 2731 C C . SER A 1 342 ? -0.409 4.326 11.525 1.00 77.56 342 SER A C 1
ATOM 2733 O O . SER A 1 342 ? -0.587 3.116 11.661 1.00 77.56 342 SER A O 1
ATOM 2735 N N . PRO A 1 343 ? -0.856 4.998 10.447 1.00 75.00 343 PRO A N 1
ATOM 2736 C CA . PRO A 1 343 ? -1.652 4.350 9.415 1.00 75.00 343 PRO A CA 1
ATOM 2737 C C . PRO A 1 343 ? -0.846 3.241 8.737 1.00 75.00 343 PRO A C 1
ATOM 2739 O O . PRO A 1 343 ? 0.309 3.436 8.367 1.00 75.00 343 PRO A O 1
ATOM 2742 N N . THR A 1 344 ? -1.470 2.083 8.539 1.00 75.50 344 THR A N 1
ATOM 2743 C CA . THR A 1 344 ? -0.832 0.930 7.887 1.00 75.50 344 THR A CA 1
ATOM 2744 C C . THR A 1 344 ? -0.483 1.208 6.430 1.00 75.50 344 THR A C 1
ATOM 2746 O O . THR A 1 344 ? 0.460 0.623 5.909 1.00 75.50 344 THR A O 1
ATOM 2749 N N . ILE A 1 345 ? -1.216 2.119 5.785 1.00 74.81 345 ILE A N 1
ATOM 2750 C CA . ILE A 1 345 ? -0.979 2.576 4.419 1.00 74.81 345 ILE A CA 1
ATOM 2751 C C . ILE A 1 345 ? -0.960 4.104 4.404 1.00 74.81 345 ILE A C 1
ATOM 2753 O O . ILE A 1 345 ? -1.884 4.753 4.895 1.00 74.81 345 ILE A O 1
ATOM 2757 N N . LYS A 1 346 ? 0.075 4.703 3.813 1.00 73.94 346 LYS A N 1
ATOM 2758 C CA . LYS A 1 346 ? 0.248 6.154 3.757 1.00 73.94 346 LYS A CA 1
ATOM 2759 C C . LYS A 1 346 ? 0.802 6.617 2.419 1.00 73.94 346 LYS A C 1
ATOM 2761 O O . LYS A 1 346 ? 1.859 6.176 1.985 1.00 73.94 346 LYS A O 1
ATOM 2766 N N . LYS A 1 347 ? 0.123 7.566 1.778 1.00 70.56 347 LYS A N 1
ATOM 2767 C CA . LYS A 1 347 ? 0.626 8.234 0.572 1.00 70.56 347 LYS A CA 1
ATOM 2768 C C . LYS A 1 347 ? 1.446 9.463 0.965 1.00 70.56 347 LYS A C 1
ATOM 2770 O O . LYS A 1 347 ? 0.961 10.300 1.727 1.00 70.56 347 LYS A O 1
ATOM 2775 N N . ARG A 1 348 ? 2.670 9.590 0.448 1.00 61.69 348 ARG A N 1
ATOM 2776 C CA . ARG A 1 348 ? 3.432 10.846 0.531 1.00 61.69 348 ARG A CA 1
ATOM 2777 C C . ARG A 1 348 ? 3.158 11.715 -0.695 1.00 61.69 348 ARG A C 1
ATOM 2779 O O . ARG A 1 348 ? 2.777 11.224 -1.748 1.00 61.69 348 ARG A O 1
ATOM 2786 N N . TRP A 1 349 ? 3.358 13.020 -0.556 1.00 53.75 349 TRP A N 1
ATOM 2787 C CA . TRP A 1 349 ? 3.144 13.992 -1.633 1.00 53.75 349 TRP A CA 1
ATOM 2788 C C . TRP A 1 349 ? 4.191 13.892 -2.757 1.00 53.75 349 TRP A C 1
ATOM 2790 O O . TRP A 1 349 ? 3.893 14.215 -3.900 1.00 53.75 349 TRP A O 1
ATOM 2800 N N . ASP A 1 350 ? 5.402 13.448 -2.423 1.00 45.75 350 ASP A N 1
ATOM 2801 C CA . ASP A 1 350 ? 6.559 13.273 -3.308 1.00 45.75 350 ASP A CA 1
ATOM 2802 C C . ASP A 1 350 ? 6.677 11.835 -3.843 1.00 45.75 350 ASP A C 1
ATOM 2804 O O . ASP A 1 350 ? 7.679 11.478 -4.467 1.00 45.75 350 ASP A O 1
ATOM 2808 N N . HIS A 1 351 ? 5.660 11.002 -3.597 1.00 54.09 351 HIS A N 1
ATOM 2809 C CA . HIS A 1 351 ? 5.684 9.591 -3.928 1.00 54.09 351 HIS A CA 1
ATOM 2810 C C . HIS A 1 351 ? 4.346 9.094 -4.483 1.00 54.09 351 HIS A C 1
ATOM 2812 O O . HIS A 1 351 ? 3.312 9.148 -3.818 1.00 54.09 351 HIS A O 1
ATOM 2818 N N . ASP A 1 352 ? 4.371 8.581 -5.713 1.00 50.12 352 ASP A N 1
ATOM 2819 C CA . ASP A 1 352 ? 3.155 8.240 -6.457 1.00 50.12 352 ASP A CA 1
ATOM 2820 C C . ASP A 1 352 ? 2.402 7.031 -5.868 1.00 50.12 352 ASP A C 1
ATOM 2822 O O . ASP A 1 352 ? 1.173 6.961 -5.975 1.00 50.12 352 ASP A O 1
ATOM 2826 N N . HIS A 1 353 ? 3.113 6.107 -5.210 1.00 62.16 353 HIS A N 1
ATOM 2827 C CA . HIS A 1 353 ? 2.541 4.891 -4.628 1.00 62.16 353 HIS A CA 1
ATOM 2828 C C . HIS A 1 353 ? 2.192 5.052 -3.137 1.00 62.16 353 HIS A C 1
ATOM 2830 O O . HIS A 1 353 ? 2.861 5.785 -2.405 1.00 62.16 353 HIS A O 1
ATOM 2836 N N . PRO A 1 354 ? 1.161 4.347 -2.645 1.00 66.62 354 PRO A N 1
ATOM 2837 C CA . PRO A 1 354 ? 0.920 4.228 -1.215 1.00 66.62 354 PRO A CA 1
ATOM 2838 C C . PRO A 1 354 ? 2.016 3.376 -0.548 1.00 66.62 354 PRO A C 1
ATOM 2840 O O . PRO A 1 354 ? 2.359 2.296 -1.024 1.00 66.62 354 PRO A O 1
ATOM 2843 N N . LEU A 1 355 ? 2.566 3.870 0.560 1.00 73.69 355 LEU A N 1
ATOM 2844 C CA . LEU A 1 355 ? 3.579 3.190 1.363 1.00 73.69 355 LEU A CA 1
ATOM 2845 C C . LEU A 1 355 ? 2.908 2.342 2.439 1.00 73.69 355 LEU A C 1
ATOM 2847 O O . LEU A 1 355 ? 2.008 2.831 3.114 1.00 73.69 355 LEU A O 1
ATOM 2851 N N . SER A 1 356 ? 3.372 1.115 2.632 1.00 79.81 356 SER A N 1
ATOM 2852 C CA . SER A 1 356 ? 2.913 0.219 3.695 1.00 79.81 356 SER A CA 1
ATOM 2853 C C . SER A 1 356 ? 3.819 0.335 4.918 1.00 79.81 356 SER A C 1
ATOM 2855 O O . SER A 1 356 ? 5.029 0.483 4.777 1.00 79.81 356 SER A O 1
ATOM 2857 N N . LEU A 1 357 ? 3.255 0.288 6.120 1.00 81.62 357 LEU A N 1
ATOM 2858 C CA . LEU A 1 357 ? 4.013 0.302 7.368 1.00 81.62 357 LEU A CA 1
ATOM 2859 C C . LEU A 1 357 ? 4.517 -1.110 7.699 1.00 81.62 357 LEU A C 1
ATOM 2861 O O . LEU A 1 357 ? 3.726 -2.046 7.789 1.00 81.62 357 LEU A O 1
ATOM 2865 N N . ALA A 1 358 ? 5.819 -1.245 7.926 1.00 74.00 358 ALA A N 1
ATOM 2866 C CA . ALA A 1 358 ? 6.458 -2.427 8.490 1.00 74.00 358 ALA A CA 1
ATOM 2867 C C . ALA A 1 358 ? 6.953 -2.127 9.912 1.00 74.00 358 ALA A C 1
ATOM 2869 O O . ALA A 1 358 ? 7.523 -1.064 10.165 1.00 74.00 358 ALA A O 1
ATOM 2870 N N . TYR A 1 359 ? 6.742 -3.069 10.836 1.00 78.75 359 TYR A N 1
ATOM 2871 C CA . TYR A 1 359 ? 7.163 -2.960 12.243 1.00 78.75 359 TYR A CA 1
ATOM 2872 C C . TYR A 1 359 ? 8.572 -3.517 12.501 1.00 78.75 359 TYR A C 1
ATOM 2874 O O . TYR A 1 359 ? 9.181 -3.224 13.524 1.00 78.75 359 TYR A O 1
ATOM 2882 N N . CYS A 1 360 ? 9.075 -4.318 11.569 1.00 70.19 360 CYS A N 1
ATOM 2883 C CA . CYS A 1 360 ? 10.445 -4.796 11.465 1.00 70.19 360 CYS A CA 1
ATOM 2884 C C . CYS A 1 360 ? 10.709 -5.147 9.993 1.00 70.19 360 CYS A C 1
ATOM 2886 O O . CYS A 1 360 ? 9.770 -5.320 9.207 1.00 70.19 360 CYS A O 1
ATOM 2888 N N . LEU A 1 361 ? 11.975 -5.234 9.601 1.00 61.69 361 LEU A N 1
ATOM 2889 C CA . LEU A 1 361 ? 12.358 -5.828 8.323 1.00 61.69 361 LEU A CA 1
ATOM 2890 C C . LEU A 1 361 ? 12.127 -7.345 8.418 1.00 61.69 361 LEU A C 1
ATOM 2892 O O . LEU A 1 361 ? 12.574 -7.960 9.383 1.00 61.69 361 LEU A O 1
ATOM 2896 N N . SER A 1 362 ? 11.409 -7.942 7.456 1.00 54.66 362 SER A N 1
ATOM 2897 C CA . SER A 1 362 ? 11.229 -9.404 7.431 1.00 54.66 362 SER A CA 1
ATOM 2898 C C . SER A 1 362 ? 12.573 -10.123 7.289 1.00 54.66 362 SER A C 1
ATOM 2900 O O . SER A 1 362 ? 13.555 -9.536 6.826 1.00 54.66 362 SER A O 1
ATOM 2902 N N . ASP A 1 363 ? 12.611 -11.402 7.664 1.00 47.44 363 ASP A N 1
ATOM 2903 C CA . ASP A 1 363 ? 13.832 -12.217 7.637 1.00 47.44 363 ASP A CA 1
ATOM 2904 C C . ASP A 1 363 ? 14.484 -12.267 6.238 1.00 47.44 363 ASP A C 1
ATOM 2906 O O . ASP A 1 363 ? 15.711 -12.256 6.126 1.00 47.44 363 ASP A O 1
ATOM 2910 N N . ASP A 1 364 ? 13.684 -12.166 5.168 1.00 45.34 364 ASP A N 1
ATOM 2911 C CA . ASP A 1 364 ? 14.135 -12.077 3.766 1.00 45.34 364 ASP A CA 1
ATOM 2912 C C . ASP A 1 364 ? 14.931 -10.790 3.450 1.00 45.34 364 ASP A C 1
ATOM 2914 O O . ASP A 1 364 ? 15.646 -10.698 2.446 1.00 45.34 364 ASP A O 1
ATOM 2918 N N . TYR A 1 365 ? 14.806 -9.767 4.301 1.00 48.06 365 TYR A N 1
ATOM 2919 C CA . TYR A 1 365 ? 15.414 -8.446 4.149 1.00 48.06 365 TYR A CA 1
ATOM 2920 C C . TYR A 1 365 ? 16.618 -8.219 5.080 1.00 48.06 365 TYR A C 1
ATOM 2922 O O . TYR A 1 365 ? 17.420 -7.333 4.792 1.00 48.06 365 TYR A O 1
ATOM 2930 N N . ILE A 1 366 ? 16.811 -9.020 6.139 1.00 49.56 366 ILE A N 1
ATOM 2931 C CA . ILE A 1 366 ? 17.926 -8.863 7.105 1.00 49.56 366 ILE A CA 1
ATOM 2932 C C . ILE A 1 366 ? 19.302 -9.031 6.435 1.00 49.56 366 ILE A C 1
ATOM 2934 O O . ILE A 1 366 ? 20.282 -8.420 6.859 1.00 49.56 366 ILE A O 1
ATOM 2938 N N . ALA A 1 367 ? 19.381 -9.794 5.341 1.00 43.53 367 ALA A N 1
ATOM 2939 C CA . ALA A 1 367 ? 20.610 -10.001 4.571 1.00 43.53 367 ALA A CA 1
ATOM 2940 C C . ALA A 1 367 ? 21.104 -8.753 3.802 1.00 43.53 367 ALA A C 1
ATOM 2942 O O . ALA A 1 367 ? 22.134 -8.813 3.124 1.00 43.53 367 ALA A O 1
ATOM 2943 N N . TYR A 1 368 ? 20.375 -7.632 3.849 1.00 47.84 368 TYR A N 1
ATOM 2944 C CA . TYR A 1 368 ? 20.626 -6.457 3.019 1.00 47.84 368 TYR A CA 1
ATOM 2945 C C . TYR A 1 368 ? 20.550 -5.148 3.821 1.00 47.84 368 TYR A C 1
ATOM 2947 O O . TYR A 1 368 ? 19.604 -4.910 4.561 1.00 47.84 368 TYR A O 1
ATOM 2955 N N . GLU A 1 369 ? 21.526 -4.257 3.623 1.00 55.03 369 GLU A N 1
ATOM 2956 C CA . GLU A 1 369 ? 21.539 -2.926 4.244 1.00 55.03 369 GLU A CA 1
ATOM 2957 C C . GLU A 1 369 ? 20.600 -1.961 3.493 1.00 55.03 369 GLU A C 1
ATOM 2959 O O . GLU A 1 369 ? 20.759 -1.740 2.286 1.00 55.03 369 GLU A O 1
ATOM 2964 N N . PHE A 1 370 ? 19.623 -1.378 4.199 1.00 62.03 370 PHE A N 1
ATOM 2965 C CA . PHE A 1 370 ? 18.704 -0.361 3.667 1.00 62.03 370 PHE A CA 1
ATOM 2966 C C . PHE A 1 370 ? 18.929 0.992 4.333 1.00 62.03 370 PHE A C 1
ATOM 2968 O O . PHE A 1 370 ? 19.202 1.070 5.528 1.00 62.03 370 PHE A O 1
ATOM 2975 N N . SER A 1 371 ? 18.767 2.067 3.567 1.00 66.00 371 SER A N 1
ATOM 2976 C CA . SER A 1 371 ? 18.800 3.447 4.050 1.00 66.00 371 SER A CA 1
ATOM 2977 C C . SER A 1 371 ? 17.446 4.119 3.841 1.00 66.00 371 SER A C 1
ATOM 2979 O O . SER A 1 371 ? 16.750 3.834 2.870 1.00 66.00 371 SER A O 1
ATOM 2981 N N . CYS A 1 372 ? 17.081 5.030 4.737 1.00 66.31 372 CYS A N 1
ATOM 2982 C CA . CYS A 1 372 ? 15.895 5.864 4.600 1.00 66.31 372 CYS A CA 1
ATOM 2983 C C . CYS A 1 372 ? 16.087 6.894 3.482 1.00 66.31 372 CYS A C 1
ATOM 2985 O O . CYS A 1 372 ? 16.965 7.742 3.576 1.00 66.31 372 CYS A O 1
ATOM 2987 N N . ASP A 1 373 ? 15.204 6.912 2.492 1.00 60.72 373 ASP A N 1
ATOM 2988 C CA . ASP A 1 373 ? 15.267 7.796 1.319 1.00 60.72 373 ASP A CA 1
ATOM 2989 C C . ASP A 1 373 ? 15.021 9.287 1.620 1.00 60.72 373 ASP A C 1
ATOM 2991 O O . ASP A 1 373 ? 15.081 10.129 0.727 1.00 60.72 373 ASP A O 1
ATOM 2995 N N . VAL A 1 374 ? 14.683 9.626 2.868 1.00 64.50 374 VAL A N 1
ATOM 2996 C CA . VAL A 1 374 ? 14.474 11.015 3.307 1.00 64.50 374 VAL A CA 1
ATOM 2997 C C . VAL A 1 374 ? 15.676 11.559 4.078 1.00 64.50 374 VAL A C 1
ATOM 2999 O O . VAL A 1 374 ? 15.964 12.749 3.973 1.00 64.50 374 VAL A O 1
ATOM 3002 N N . CYS A 1 375 ? 16.355 10.729 4.876 1.00 64.25 375 CYS A N 1
ATOM 3003 C CA . CYS A 1 375 ? 17.458 11.175 5.738 1.00 64.25 375 CYS A CA 1
ATOM 3004 C C . CYS A 1 375 ? 18.795 10.466 5.485 1.00 64.25 375 CYS A C 1
ATOM 3006 O O . CYS A 1 375 ? 19.769 10.763 6.175 1.00 64.25 375 CYS A O 1
ATOM 3008 N N . ASP A 1 376 ? 18.832 9.518 4.548 1.00 58.16 376 ASP A N 1
ATOM 3009 C CA . ASP A 1 376 ? 19.981 8.688 4.163 1.00 58.16 376 ASP A CA 1
ATOM 3010 C C . ASP A 1 376 ? 20.626 7.892 5.314 1.00 58.16 376 ASP A C 1
ATOM 3012 O O . ASP A 1 376 ? 21.702 7.320 5.161 1.00 58.16 376 ASP A O 1
ATOM 3016 N N . GLN A 1 377 ? 19.969 7.817 6.477 1.00 66.31 377 GLN A N 1
ATOM 3017 C CA . GLN A 1 377 ? 20.414 6.996 7.604 1.00 66.31 377 GLN A CA 1
ATOM 3018 C C . GLN A 1 377 ? 19.964 5.545 7.428 1.00 66.31 377 GLN A C 1
ATOM 3020 O O . GLN A 1 377 ? 18.888 5.284 6.887 1.00 66.31 377 GLN A O 1
ATOM 3025 N N . MET A 1 378 ? 20.785 4.612 7.906 1.00 68.38 378 MET A N 1
ATOM 3026 C CA . MET A 1 378 ? 20.511 3.176 7.853 1.00 68.38 378 MET A CA 1
ATOM 3027 C C . MET A 1 378 ? 19.250 2.817 8.651 1.00 68.38 378 MET A C 1
ATOM 3029 O O . MET A 1 378 ? 19.111 3.240 9.797 1.00 68.38 378 MET A O 1
ATOM 3033 N N . ILE A 1 379 ? 18.378 2.006 8.053 1.00 70.19 379 ILE A N 1
ATOM 3034 C CA . ILE A 1 379 ? 17.209 1.405 8.701 1.00 70.19 379 ILE A CA 1
ATOM 3035 C C . ILE A 1 379 ? 17.662 0.094 9.329 1.00 70.19 379 ILE A C 1
ATOM 3037 O O . ILE A 1 379 ? 18.112 -0.815 8.629 1.00 70.19 379 ILE A O 1
ATOM 3041 N N . LYS A 1 380 ? 17.563 -0.011 10.652 1.00 66.31 380 LYS A N 1
ATOM 3042 C CA . LYS A 1 380 ? 17.926 -1.234 11.373 1.00 66.31 380 LYS A CA 1
ATOM 3043 C C . LYS A 1 380 ? 16.810 -2.282 11.242 1.00 66.31 380 LYS A C 1
ATOM 3045 O O . LYS A 1 380 ? 15.649 -1.915 11.080 1.00 66.31 380 LYS A O 1
ATOM 3050 N N . PRO A 1 381 ? 17.117 -3.585 11.394 1.00 64.94 381 PRO A N 1
ATOM 3051 C CA . PRO A 1 381 ? 16.125 -4.665 11.312 1.00 64.94 381 PRO A CA 1
ATOM 3052 C C . PRO A 1 381 ? 14.872 -4.473 12.173 1.00 64.94 381 PRO A C 1
ATOM 3054 O O . PRO A 1 381 ? 13.774 -4.813 11.746 1.00 64.94 381 PRO A O 1
ATOM 3057 N N . ASN A 1 382 ? 15.016 -3.869 13.353 1.00 70.88 382 ASN A N 1
ATOM 3058 C CA . ASN A 1 382 ? 13.911 -3.649 14.288 1.00 70.88 382 ASN A CA 1
ATOM 3059 C C . ASN A 1 382 ? 13.253 -2.264 14.151 1.00 70.88 382 ASN A C 1
ATOM 3061 O O . ASN A 1 382 ? 12.404 -1.912 14.969 1.00 70.88 382 ASN A O 1
ATOM 3065 N N . ASP A 1 383 ? 13.642 -1.462 13.156 1.00 74.62 383 ASP A N 1
ATOM 3066 C CA . ASP A 1 383 ? 13.088 -0.125 12.961 1.00 74.62 383 ASP A CA 1
ATOM 3067 C C . ASP A 1 383 ? 11.765 -0.181 12.205 1.00 74.62 383 ASP A C 1
ATOM 3069 O O . ASP A 1 383 ? 11.642 -0.802 11.142 1.00 74.62 383 ASP A O 1
ATOM 3073 N N . TRP A 1 384 ? 10.781 0.566 12.706 1.00 82.50 384 TRP A N 1
ATOM 3074 C CA . TRP A 1 384 ? 9.550 0.769 11.961 1.00 82.50 384 TRP A CA 1
ATOM 3075 C C . TRP A 1 384 ? 9.815 1.680 10.772 1.00 82.50 384 TRP A C 1
ATOM 3077 O O . TRP A 1 384 ? 10.365 2.783 10.895 1.00 82.50 384 TRP A O 1
ATOM 3087 N N . ASN A 1 385 ? 9.364 1.239 9.610 1.00 80.81 385 ASN A N 1
ATOM 3088 C CA . ASN A 1 385 ? 9.586 1.943 8.365 1.00 80.81 385 ASN A CA 1
ATOM 3089 C C . ASN A 1 385 ? 8.354 1.843 7.471 1.00 80.81 385 ASN A C 1
ATOM 3091 O O . ASN A 1 385 ? 7.631 0.852 7.465 1.00 80.81 385 ASN A O 1
ATOM 3095 N N . TYR A 1 386 ? 8.105 2.908 6.724 1.00 79.88 386 TYR A N 1
ATOM 3096 C CA . TYR A 1 386 ? 7.191 2.872 5.601 1.00 79.88 386 TYR A CA 1
ATOM 3097 C C . TYR A 1 386 ? 7.963 2.417 4.378 1.00 79.88 386 TYR A C 1
ATOM 3099 O O . TYR A 1 386 ? 9.002 2.998 4.063 1.00 79.88 386 TYR A O 1
ATOM 3107 N N . TYR A 1 387 ? 7.433 1.425 3.678 1.00 67.75 387 TYR A N 1
ATOM 3108 C CA . TYR A 1 387 ? 8.019 0.919 2.455 1.00 67.75 387 TYR A CA 1
ATOM 3109 C C . TYR A 1 387 ? 7.014 0.972 1.304 1.00 67.75 387 TYR A C 1
ATOM 3111 O O . TYR A 1 387 ? 5.840 0.630 1.444 1.00 67.75 387 TYR A O 1
ATOM 3119 N N . CYS A 1 388 ? 7.463 1.405 0.134 1.00 59.25 388 CYS A N 1
ATOM 3120 C CA . CYS A 1 388 ? 6.744 1.151 -1.107 1.00 59.25 388 CYS A CA 1
ATOM 3121 C C . CYS A 1 388 ? 7.187 -0.213 -1.570 1.00 59.25 388 CYS A C 1
ATOM 3123 O O . CYS A 1 388 ? 8.379 -0.383 -1.836 1.00 59.25 388 CYS A O 1
ATOM 3125 N N . GLY A 1 389 ? 6.237 -1.131 -1.734 1.00 50.31 389 GLY A N 1
ATOM 3126 C CA . GLY A 1 389 ? 6.496 -2.362 -2.459 1.00 50.31 389 GLY A CA 1
ATOM 3127 C C . GLY A 1 389 ? 7.062 -2.022 -3.846 1.00 50.31 389 GLY A C 1
ATOM 3128 O O . GLY A 1 389 ? 8.281 -2.039 -4.009 1.00 50.31 389 GLY A O 1
ATOM 3129 N N . PRO A 1 390 ? 6.237 -1.576 -4.811 1.00 44.66 390 PRO A N 1
ATOM 3130 C CA . PRO A 1 390 ? 6.594 -1.435 -6.234 1.00 44.66 390 PRO A CA 1
ATOM 3131 C C . PRO A 1 390 ? 7.888 -0.684 -6.592 1.00 44.66 390 PRO A C 1
ATOM 3133 O O . PRO A 1 390 ? 8.317 -0.703 -7.739 1.00 44.66 390 PRO A O 1
ATOM 3136 N N . CYS A 1 391 ? 8.475 0.059 -5.659 1.00 47.56 391 CYS A N 1
ATOM 3137 C CA . CYS A 1 391 ? 9.525 1.020 -5.928 1.00 47.56 391 CYS A CA 1
ATOM 3138 C C . CYS A 1 391 ? 10.586 1.145 -4.831 1.00 47.56 391 CYS A C 1
ATOM 3140 O O . CYS A 1 391 ? 11.412 2.053 -4.897 1.00 47.56 391 CYS A O 1
ATOM 3142 N N . ARG A 1 392 ? 10.580 0.230 -3.847 1.00 52.09 392 ARG A N 1
ATOM 3143 C CA . ARG A 1 392 ? 11.594 0.115 -2.784 1.00 52.09 392 ARG A CA 1
ATOM 3144 C C . ARG A 1 392 ? 11.882 1.424 -2.042 1.00 52.09 392 ARG A C 1
ATOM 3146 O O . ARG A 1 392 ? 13.005 1.643 -1.601 1.00 52.09 392 ARG A O 1
ATOM 3153 N N . HIS A 1 393 ? 10.875 2.290 -1.936 1.00 59.31 393 HIS A N 1
ATOM 3154 C CA . HIS A 1 393 ? 10.996 3.551 -1.218 1.00 59.31 393 HIS A CA 1
ATOM 3155 C C . HIS A 1 393 ? 10.890 3.262 0.274 1.00 59.31 393 HIS A C 1
ATOM 3157 O O . HIS A 1 393 ? 9.798 2.923 0.718 1.00 59.31 393 HIS A O 1
ATOM 3163 N N . PHE A 1 394 ? 11.985 3.353 1.021 1.00 67.44 394 PHE A N 1
ATOM 3164 C CA . PHE A 1 394 ? 12.014 3.104 2.456 1.00 67.44 394 PHE A CA 1
ATOM 3165 C C . PHE A 1 394 ? 12.161 4.410 3.219 1.00 67.44 394 PHE A C 1
ATOM 3167 O O . PHE A 1 394 ? 13.055 5.210 2.960 1.00 67.44 394 PHE A O 1
ATOM 3174 N N . VAL A 1 395 ? 11.296 4.636 4.198 1.00 73.75 395 VAL A N 1
ATOM 3175 C CA . VAL A 1 395 ? 11.269 5.881 4.962 1.00 73.75 395 VAL A CA 1
ATOM 3176 C C . VAL A 1 395 ? 11.068 5.556 6.433 1.00 73.75 395 VAL A C 1
ATOM 3178 O O . VAL A 1 395 ? 10.123 4.853 6.784 1.00 73.75 395 VAL A O 1
ATOM 3181 N N . HIS A 1 396 ? 11.912 6.094 7.317 1.00 78.62 396 HIS A N 1
ATOM 3182 C CA . HIS A 1 396 ? 11.684 5.987 8.762 1.00 78.62 396 HIS A CA 1
ATOM 3183 C C . HIS A 1 396 ? 10.280 6.473 9.135 1.00 78.62 396 HIS A C 1
ATOM 3185 O O . HIS A 1 396 ? 9.766 7.434 8.551 1.00 78.62 396 HIS A O 1
ATOM 3191 N N . LEU A 1 397 ? 9.695 5.887 10.182 1.00 81.94 397 LEU A N 1
ATOM 3192 C CA . LEU A 1 397 ? 8.402 6.317 10.719 1.00 81.94 397 LEU A CA 1
ATOM 3193 C C . LEU A 1 397 ? 8.342 7.835 10.992 1.00 81.94 397 LEU A C 1
ATOM 3195 O O . LEU A 1 397 ? 7.321 8.469 10.740 1.00 81.94 397 LEU A O 1
ATOM 3199 N N . THR A 1 398 ? 9.438 8.440 11.454 1.00 81.12 398 THR A N 1
ATOM 3200 C CA . THR A 1 398 ? 9.546 9.887 11.729 1.00 81.12 398 THR A CA 1
ATOM 3201 C C . THR A 1 398 ? 9.707 10.727 10.460 1.00 81.12 398 THR A C 1
ATOM 3203 O O . THR A 1 398 ? 9.234 11.860 10.381 1.00 81.12 398 THR A O 1
ATOM 3206 N N . CYS A 1 399 ? 10.315 10.156 9.423 1.00 75.81 399 CYS A N 1
ATOM 3207 C CA . CYS A 1 399 ? 10.602 10.834 8.165 1.00 75.81 399 CYS A CA 1
ATOM 3208 C C . CYS A 1 399 ? 9.384 10.906 7.230 1.00 75.81 399 CYS A C 1
ATOM 3210 O O . CYS A 1 399 ? 9.354 11.738 6.322 1.00 75.81 399 CYS A O 1
ATOM 3212 N N . ILE A 1 400 ? 8.343 10.098 7.468 1.00 71.81 400 ILE A N 1
ATOM 3213 C CA . ILE A 1 400 ? 7.157 9.980 6.601 1.00 71.81 400 ILE A CA 1
ATOM 3214 C C . ILE A 1 400 ? 6.366 11.285 6.432 1.00 71.81 400 ILE A C 1
ATOM 3216 O O . ILE A 1 400 ? 5.741 11.492 5.395 1.00 71.81 400 ILE A O 1
ATOM 3220 N N . ASN A 1 401 ? 6.404 12.161 7.437 1.00 67.38 401 ASN A N 1
ATOM 3221 C CA . ASN A 1 401 ? 5.741 13.466 7.440 1.00 67.38 401 ASN A CA 1
ATOM 3222 C C . ASN A 1 401 ? 6.725 14.624 7.282 1.00 67.38 401 ASN A C 1
ATOM 3224 O O . ASN A 1 401 ? 6.296 15.776 7.208 1.00 67.38 401 ASN A O 1
ATOM 3228 N N . ALA A 1 402 ? 8.029 14.336 7.248 1.00 60.53 402 ALA A N 1
ATOM 3229 C CA . ALA A 1 402 ? 9.025 15.357 7.013 1.00 60.53 402 ALA A CA 1
ATOM 3230 C C . ALA A 1 402 ? 8.776 15.935 5.617 1.00 60.53 402 ALA A C 1
ATOM 3232 O O . ALA A 1 402 ? 9.022 15.293 4.590 1.00 60.53 402 ALA A O 1
ATOM 3233 N N . ARG A 1 403 ? 8.261 17.168 5.584 1.00 45.66 403 ARG A N 1
ATOM 3234 C CA . ARG A 1 403 ? 8.462 18.037 4.434 1.00 45.66 403 ARG A CA 1
ATOM 3235 C C . ARG A 1 403 ? 9.963 18.248 4.398 1.00 45.66 403 ARG A C 1
ATOM 3237 O O . ARG A 1 403 ? 10.496 18.906 5.290 1.00 45.66 403 ARG A O 1
ATOM 3244 N N . VAL A 1 404 ? 10.644 17.661 3.414 1.00 42.56 404 VAL A N 1
ATOM 3245 C CA . VAL A 1 404 ? 11.982 18.131 3.044 1.00 42.56 404 VAL A CA 1
ATOM 3246 C C . VAL A 1 404 ? 11.850 19.646 2.981 1.00 42.56 404 VAL A C 1
ATOM 3248 O O . VAL A 1 404 ? 10.979 20.142 2.266 1.00 42.56 404 VAL A O 1
ATOM 3251 N N . GLY A 1 405 ? 12.567 20.364 3.849 1.00 31.48 405 GLY A N 1
ATOM 3252 C CA . GLY A 1 405 ? 12.352 21.792 4.025 1.00 31.48 405 GLY A CA 1
ATOM 3253 C C . GLY A 1 405 ? 12.335 22.468 2.658 1.00 31.48 405 GLY A C 1
ATOM 3254 O O . GLY A 1 405 ? 13.330 22.434 1.935 1.00 31.48 405 GLY A O 1
ATOM 3255 N N . LEU A 1 406 ? 11.205 23.091 2.314 1.00 29.33 406 LEU A N 1
ATOM 3256 C CA . LEU A 1 406 ? 11.020 23.893 1.100 1.00 29.33 406 LEU A CA 1
ATOM 3257 C C . LEU A 1 406 ? 12.128 24.957 0.934 1.00 29.33 406 LEU A C 1
ATOM 3259 O O . LEU A 1 406 ? 12.402 25.407 -0.173 1.00 29.33 406 LEU A O 1
ATOM 3263 N N . LEU A 1 407 ? 12.858 25.286 2.004 1.00 26.95 407 LEU A N 1
ATOM 3264 C CA . LEU A 1 407 ? 14.026 26.169 1.983 1.00 26.95 407 LEU A CA 1
ATOM 3265 C C . LEU A 1 407 ? 15.293 25.570 1.336 1.00 26.95 407 LEU A C 1
ATOM 3267 O O . LEU A 1 407 ? 16.187 26.330 0.966 1.00 26.95 407 LEU A O 1
ATOM 3271 N N . HIS A 1 408 ? 15.384 24.250 1.138 1.00 31.34 408 HIS A N 1
ATOM 3272 C CA . HIS A 1 408 ? 16.475 23.621 0.373 1.00 31.34 408 HIS A CA 1
ATOM 3273 C C . HIS A 1 408 ? 16.084 23.246 -1.064 1.00 31.34 408 HIS A C 1
ATOM 3275 O O . HIS A 1 408 ? 16.964 23.136 -1.917 1.00 31.34 408 HIS A O 1
ATOM 3281 N N . GLN A 1 409 ? 14.784 23.138 -1.368 1.00 32.47 409 GLN A N 1
ATOM 3282 C CA . GLN A 1 409 ? 14.274 22.937 -2.733 1.00 32.47 409 GLN A CA 1
ATOM 3283 C C . GLN A 1 409 ? 14.147 24.245 -3.541 1.00 32.47 409 GLN A C 1
ATOM 3285 O O . GLN A 1 409 ? 14.203 24.199 -4.766 1.00 32.47 409 GLN A O 1
ATOM 3290 N N . MET A 1 410 ? 14.058 25.420 -2.899 1.00 24.02 410 MET A N 1
ATOM 3291 C CA . MET A 1 410 ? 13.886 26.704 -3.607 1.00 24.02 410 MET A CA 1
ATOM 3292 C C . MET A 1 410 ? 15.178 27.470 -3.947 1.00 24.02 410 MET A C 1
ATOM 3294 O O . MET A 1 410 ? 15.114 28.446 -4.687 1.00 24.02 410 MET A O 1
ATOM 3298 N N . ARG A 1 411 ? 16.365 27.043 -3.487 1.00 25.91 411 ARG A N 1
ATOM 3299 C CA . ARG A 1 411 ? 17.647 27.685 -3.873 1.00 25.91 411 ARG A CA 1
ATOM 3300 C C . ARG A 1 411 ? 18.243 27.176 -5.197 1.00 25.91 411 ARG A C 1
ATOM 3302 O O . ARG A 1 411 ? 19.306 27.639 -5.593 1.00 25.91 411 ARG A O 1
ATOM 3309 N N . GLY A 1 412 ? 17.568 26.247 -5.879 1.00 27.83 412 GLY A N 1
ATOM 3310 C CA . GLY A 1 412 ? 18.020 25.659 -7.148 1.00 27.83 412 GLY A CA 1
ATOM 3311 C C . GLY A 1 412 ? 17.169 25.995 -8.377 1.00 27.83 412 GLY A C 1
ATOM 3312 O O . GLY A 1 412 ? 17.539 25.597 -9.476 1.00 27.83 412 GLY A O 1
ATOM 3313 N N . LEU A 1 413 ? 16.054 26.718 -8.228 1.00 26.11 413 LEU A N 1
ATOM 3314 C CA . LEU A 1 413 ? 15.349 27.293 -9.375 1.00 26.11 413 LEU A CA 1
ATOM 3315 C C . LEU A 1 413 ? 16.049 28.604 -9.753 1.00 26.11 413 LEU A C 1
ATOM 3317 O O . LEU A 1 413 ? 16.084 29.520 -8.927 1.00 26.11 413 LEU A O 1
ATOM 3321 N N . PRO A 1 414 ? 16.586 28.757 -10.977 1.00 24.34 414 PRO A N 1
ATOM 3322 C CA . PRO A 1 414 ? 16.913 30.079 -11.469 1.00 24.34 414 PRO A CA 1
ATOM 3323 C C . PRO A 1 414 ? 15.596 30.850 -11.584 1.00 24.34 414 PRO A C 1
ATOM 3325 O O . PRO A 1 414 ? 14.736 30.510 -12.394 1.00 24.34 414 PRO A O 1
ATOM 3328 N N . THR A 1 415 ? 15.455 31.937 -10.832 1.00 27.03 415 THR A N 1
ATOM 3329 C CA . THR A 1 415 ? 14.407 32.962 -10.994 1.00 27.03 415 THR A CA 1
ATOM 3330 C C . THR A 1 415 ? 14.545 33.755 -12.304 1.00 27.03 415 THR A C 1
ATOM 3332 O O . THR A 1 415 ? 14.064 34.876 -12.431 1.00 27.03 415 THR A O 1
ATOM 3335 N N . LYS A 1 416 ? 15.183 33.172 -13.323 1.00 25.80 416 LYS A N 1
ATOM 3336 C CA . LYS A 1 416 ? 15.247 33.697 -14.681 1.00 25.80 416 LYS A CA 1
ATOM 3337 C C . LYS A 1 416 ? 15.001 32.548 -15.646 1.00 25.80 416 LYS A C 1
ATOM 3339 O O . LYS A 1 416 ? 15.856 31.685 -15.827 1.00 25.80 416 LYS A O 1
ATOM 3344 N N . TRP A 1 417 ? 13.832 32.568 -16.281 1.00 27.84 417 TRP A N 1
ATOM 3345 C CA . TRP A 1 417 ? 13.511 31.810 -17.493 1.00 27.84 417 TRP A CA 1
ATOM 3346 C C . TRP A 1 417 ? 14.384 32.304 -18.660 1.00 27.84 417 TRP A C 1
ATOM 3348 O O . TRP A 1 417 ? 13.934 32.956 -19.596 1.00 27.84 417 TRP A O 1
ATOM 3358 N N . GLY A 1 418 ? 15.683 32.037 -18.564 1.00 28.23 418 GLY A N 1
ATOM 3359 C CA . GLY A 1 418 ? 16.692 32.418 -19.536 1.00 28.23 418 GLY A CA 1
ATOM 3360 C C . GLY A 1 418 ? 17.748 31.325 -19.610 1.00 28.23 418 GLY A C 1
ATOM 3361 O O . GLY A 1 418 ? 18.569 31.193 -18.712 1.00 28.23 418 GLY A O 1
ATOM 3362 N N . GLN A 1 419 ? 17.706 30.549 -20.695 1.00 33.47 419 GLN A N 1
ATOM 3363 C CA . GLN A 1 419 ? 18.798 29.706 -21.198 1.00 33.47 419 GLN A CA 1
ATOM 3364 C C . GLN A 1 419 ? 19.402 28.670 -20.219 1.00 33.47 419 GLN A C 1
ATOM 3366 O O . GLN A 1 419 ? 20.485 28.883 -19.687 1.00 33.47 419 GLN A O 1
ATOM 3371 N N . ARG A 1 420 ? 18.791 27.481 -20.083 1.00 28.11 420 ARG A N 1
ATOM 3372 C CA . ARG A 1 420 ? 19.485 26.195 -19.808 1.00 28.11 420 ARG A CA 1
ATOM 3373 C C . ARG A 1 420 ? 18.552 25.017 -20.144 1.00 28.11 420 ARG A C 1
ATOM 3375 O O . ARG A 1 420 ? 17.371 25.062 -19.825 1.00 28.11 420 ARG A O 1
ATOM 3382 N N . ARG A 1 421 ? 19.071 24.031 -20.890 1.00 37.81 421 ARG A N 1
ATOM 3383 C CA . ARG A 1 421 ? 18.345 22.893 -21.494 1.00 37.81 421 ARG A CA 1
ATOM 3384 C C . ARG A 1 421 ? 18.230 21.740 -20.481 1.00 37.81 421 ARG A C 1
ATOM 3386 O O . ARG A 1 421 ? 19.257 21.167 -20.133 1.00 37.81 421 ARG A O 1
ATOM 3393 N N . THR A 1 422 ? 17.017 21.399 -20.054 1.00 32.28 422 THR A N 1
ATOM 3394 C CA . THR A 1 422 ? 16.699 20.266 -19.160 1.00 32.28 422 THR A CA 1
ATOM 3395 C C . THR A 1 422 ? 15.930 19.207 -19.956 1.00 32.28 422 THR A C 1
ATOM 3397 O O . THR A 1 422 ? 15.019 19.586 -20.685 1.00 32.28 422 THR A O 1
ATOM 3400 N N . ILE A 1 423 ? 16.262 17.910 -19.843 1.00 39.25 423 ILE A N 1
ATOM 3401 C CA . ILE A 1 423 ? 15.537 16.815 -20.531 1.00 39.25 423 ILE A CA 1
ATOM 3402 C C . ILE A 1 423 ? 15.200 15.688 -19.540 1.00 39.25 423 ILE A C 1
ATOM 3404 O O . ILE A 1 423 ? 16.055 15.250 -18.765 1.00 39.25 423 ILE A O 1
ATOM 3408 N N . MET A 1 424 ? 13.950 15.213 -19.584 1.00 31.14 424 MET A N 1
ATOM 3409 C CA . MET A 1 424 ? 13.453 14.048 -18.840 1.00 31.14 424 MET A CA 1
ATOM 3410 C C . MET A 1 424 ? 13.610 12.761 -19.670 1.00 31.14 424 MET A C 1
ATOM 3412 O O . MET A 1 424 ? 13.259 12.733 -20.845 1.00 31.14 424 MET A O 1
ATOM 3416 N N . LEU A 1 425 ? 14.091 11.680 -19.055 1.00 38.34 425 LEU A N 1
ATOM 3417 C CA . LEU A 1 425 ? 14.183 10.331 -19.625 1.00 38.34 425 LEU A CA 1
ATOM 3418 C C . LEU A 1 425 ? 13.411 9.343 -18.726 1.00 38.34 425 LEU A C 1
ATOM 3420 O O . LEU A 1 425 ? 13.580 9.368 -17.506 1.00 38.34 425 LEU A O 1
ATOM 3424 N N . PRO A 1 426 ? 12.686 8.343 -19.244 1.00 41.91 426 PRO A N 1
ATOM 3425 C CA . PRO A 1 426 ? 11.690 8.325 -20.310 1.00 41.91 426 PRO A CA 1
ATOM 3426 C C . PRO A 1 426 ? 10.251 8.417 -19.742 1.00 41.91 426 PRO A C 1
ATOM 3428 O O . PRO A 1 426 ? 9.892 7.670 -18.822 1.00 41.91 426 PRO A O 1
ATOM 3431 N N . ARG A 1 427 ? 9.388 9.261 -20.339 1.00 30.75 427 ARG A N 1
ATOM 3432 C CA . ARG A 1 427 ? 7.927 9.066 -20.259 1.00 30.75 427 ARG A CA 1
ATOM 3433 C C . ARG A 1 427 ? 7.409 8.284 -21.454 1.00 30.75 427 ARG A C 1
ATOM 3435 O O . ARG A 1 427 ? 6.765 7.286 -21.172 1.00 30.75 427 ARG A O 1
ATOM 3442 N N . ASP A 1 428 ? 7.809 8.605 -22.678 1.00 29.84 428 ASP A N 1
ATOM 3443 C CA . ASP A 1 428 ? 7.703 7.787 -23.895 1.00 29.84 428 ASP A CA 1
ATOM 3444 C C . ASP A 1 428 ? 8.659 8.401 -24.951 1.00 29.84 428 ASP A C 1
ATOM 3446 O O . ASP A 1 428 ? 9.014 9.568 -24.837 1.00 29.84 428 ASP A O 1
ATOM 3450 N N . ASN A 1 429 ? 9.177 7.601 -25.892 1.00 38.44 429 ASN A N 1
ATOM 3451 C CA . ASN A 1 429 ? 9.984 7.976 -27.075 1.00 38.44 429 ASN A CA 1
ATOM 3452 C C . ASN A 1 429 ? 10.704 9.350 -27.079 1.00 38.44 429 ASN A C 1
ATOM 3454 O O . ASN A 1 429 ? 10.151 10.371 -27.482 1.00 38.44 429 ASN A O 1
ATOM 3458 N N . TYR A 1 430 ? 12.010 9.325 -26.784 1.00 38.28 430 TYR A N 1
ATOM 3459 C CA . TYR A 1 430 ? 12.949 10.464 -26.763 1.00 38.28 430 TYR A CA 1
ATOM 3460 C C . TYR A 1 430 ? 12.893 11.416 -27.984 1.00 38.28 430 TYR A C 1
ATOM 3462 O O . TYR A 1 430 ? 13.270 12.578 -27.853 1.00 38.28 430 TYR A O 1
ATOM 3470 N N . TYR A 1 431 ? 12.416 10.973 -29.155 1.00 38.53 431 TYR A N 1
ATOM 3471 C CA . TYR A 1 431 ? 12.390 11.797 -30.370 1.00 38.53 431 TYR A CA 1
ATOM 3472 C C . TYR A 1 431 ? 11.073 12.543 -30.645 1.00 38.53 431 TYR A C 1
ATOM 3474 O O . TYR A 1 431 ? 11.135 13.585 -31.285 1.00 38.53 431 TYR A O 1
ATOM 3482 N N . GLU A 1 432 ? 9.899 12.095 -30.180 1.00 35.28 432 GLU A N 1
ATOM 3483 C CA . GLU A 1 432 ? 8.631 12.769 -30.542 1.00 35.28 432 GLU A CA 1
ATOM 3484 C C . GLU A 1 432 ? 8.338 14.012 -29.689 1.00 35.28 432 GLU A C 1
ATOM 3486 O O . GLU A 1 432 ? 7.948 15.047 -30.232 1.00 35.28 432 GLU A O 1
ATOM 3491 N N . GLU A 1 433 ? 8.553 13.953 -28.371 1.00 34.22 433 GLU A N 1
ATOM 3492 C CA . GLU A 1 433 ? 8.259 15.079 -27.466 1.00 34.22 433 GLU A CA 1
ATOM 3493 C C . GLU A 1 433 ? 9.304 16.197 -27.568 1.00 34.22 433 GLU A C 1
ATOM 3495 O O . GLU A 1 433 ? 8.942 17.368 -27.687 1.00 34.22 433 GLU A O 1
ATOM 3500 N N . VAL A 1 434 ? 10.597 15.848 -27.628 1.00 34.91 434 VAL A N 1
ATOM 3501 C CA . VAL A 1 434 ? 11.677 16.835 -27.800 1.00 34.91 434 VAL A CA 1
ATOM 3502 C C . VAL A 1 434 ? 11.593 17.490 -29.177 1.00 34.91 434 VAL A C 1
ATOM 3504 O O . VAL A 1 434 ? 11.791 18.699 -29.278 1.00 34.91 434 VAL A O 1
ATOM 3507 N N . ALA A 1 435 ? 11.247 16.738 -30.231 1.00 35.50 435 ALA A N 1
ATOM 3508 C CA . ALA A 1 435 ? 11.012 17.328 -31.541 1.00 35.50 435 ALA A CA 1
ATOM 3509 C C . ALA A 1 435 ? 9.790 18.246 -31.513 1.00 35.50 435 ALA A C 1
ATOM 3511 O O . ALA A 1 435 ? 9.908 19.358 -31.993 1.00 35.50 435 ALA A O 1
ATOM 3512 N N . ARG A 1 436 ? 8.653 17.875 -30.910 1.00 34.03 436 ARG A N 1
ATOM 3513 C CA . ARG A 1 436 ? 7.469 18.756 -30.859 1.00 34.03 436 ARG A CA 1
ATOM 3514 C C . ARG A 1 436 ? 7.710 20.057 -30.096 1.00 34.03 436 ARG A C 1
ATOM 3516 O O . ARG A 1 436 ? 7.344 21.110 -30.607 1.00 34.03 436 ARG A O 1
ATOM 3523 N N . GLU A 1 437 ? 8.346 20.014 -28.926 1.00 33.91 437 GLU A N 1
ATOM 3524 C CA . GLU A 1 437 ? 8.652 21.227 -28.153 1.00 33.91 437 GLU A CA 1
ATOM 3525 C C . GLU A 1 437 ? 9.753 22.079 -28.802 1.00 33.91 437 GLU A C 1
ATOM 3527 O O . GLU A 1 437 ? 9.672 23.307 -28.783 1.00 33.91 437 GLU A O 1
ATOM 3532 N N . TRP A 1 438 ? 10.761 21.461 -29.427 1.00 35.75 438 TRP A N 1
ATOM 3533 C CA . TRP A 1 438 ? 11.808 22.180 -30.161 1.00 35.75 438 TRP A CA 1
ATOM 3534 C C . TRP A 1 438 ? 11.283 22.774 -31.482 1.00 35.75 438 TRP A C 1
ATOM 3536 O O . TRP A 1 438 ? 11.513 23.950 -31.753 1.00 35.75 438 TRP A O 1
ATOM 3546 N N . ILE A 1 439 ? 10.499 22.012 -32.254 1.00 33.97 439 ILE A N 1
ATOM 3547 C CA . ILE A 1 439 ? 9.836 22.427 -33.503 1.00 33.97 439 ILE A CA 1
ATOM 3548 C C . ILE A 1 439 ? 8.828 23.548 -33.229 1.00 33.97 439 ILE A C 1
ATOM 3550 O O . ILE A 1 439 ? 8.846 24.549 -33.939 1.00 33.97 439 ILE A O 1
ATOM 3554 N N . ALA A 1 440 ? 7.997 23.445 -32.185 1.00 36.03 440 ALA A N 1
ATOM 3555 C CA . ALA A 1 440 ? 7.022 24.484 -31.838 1.00 36.03 440 ALA A CA 1
ATOM 3556 C C . ALA A 1 440 ? 7.684 25.808 -31.420 1.00 36.03 440 ALA A C 1
ATOM 3558 O O . ALA A 1 440 ? 7.138 26.880 -31.680 1.00 36.03 440 ALA A O 1
ATOM 3559 N N . ARG A 1 441 ? 8.869 25.747 -30.798 1.00 37.38 441 ARG A N 1
ATOM 3560 C CA . ARG A 1 441 ? 9.584 26.930 -30.302 1.00 37.38 441 ARG A CA 1
ATOM 3561 C C . ARG A 1 441 ? 10.501 27.574 -31.344 1.00 37.38 441 ARG A C 1
ATOM 3563 O O . ARG A 1 441 ? 10.646 28.791 -31.340 1.00 37.38 441 ARG A O 1
ATOM 3570 N N . GLU A 1 442 ? 11.097 26.785 -32.238 1.00 36.50 442 GLU A N 1
ATOM 3571 C CA . GLU A 1 442 ? 12.031 27.269 -33.263 1.00 36.50 442 GLU A CA 1
ATOM 3572 C C . GLU A 1 442 ? 11.361 27.537 -34.623 1.00 36.50 442 GLU A C 1
ATOM 3574 O O . GLU A 1 442 ?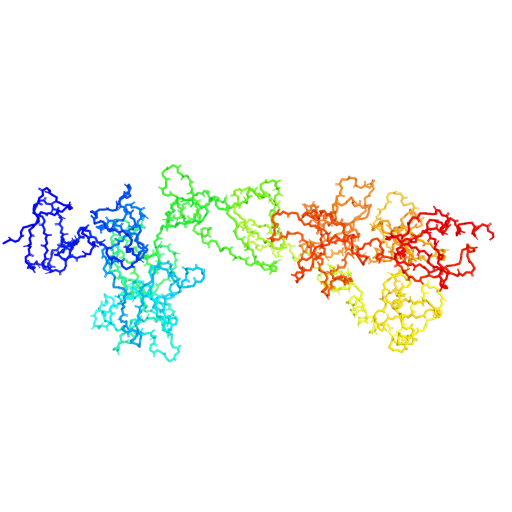 11.768 28.480 -35.293 1.00 36.50 442 GLU A O 1
ATOM 3579 N N . LEU A 1 443 ? 10.279 26.848 -35.032 1.00 35.22 443 LEU A N 1
ATOM 3580 C CA . LEU A 1 443 ? 9.540 27.230 -36.259 1.00 35.22 443 LEU A CA 1
ATOM 3581 C C . LEU A 1 443 ? 8.898 28.622 -36.150 1.00 35.22 443 LEU A C 1
ATOM 3583 O O . LEU A 1 443 ? 8.730 29.302 -37.163 1.00 35.22 443 LEU A O 1
ATOM 3587 N N . GLY A 1 444 ? 8.566 29.063 -34.932 1.00 36.12 444 GLY A N 1
ATOM 3588 C CA . GLY A 1 444 ? 8.095 30.425 -34.674 1.00 36.12 444 GLY A CA 1
ATOM 3589 C C . GLY A 1 444 ? 9.199 31.488 -34.776 1.00 36.12 444 GLY A C 1
ATOM 3590 O O . GLY A 1 444 ? 8.903 32.632 -35.107 1.00 36.12 444 GLY A O 1
ATOM 3591 N N . ALA A 1 445 ? 10.464 31.116 -34.536 1.00 37.06 445 ALA A N 1
ATOM 3592 C CA . ALA A 1 445 ? 11.602 32.039 -34.463 1.00 37.06 445 ALA A CA 1
ATOM 3593 C C . ALA A 1 445 ? 12.565 31.962 -35.671 1.00 37.06 445 ALA A C 1
ATOM 3595 O O . ALA A 1 445 ? 13.299 32.913 -35.930 1.00 37.06 445 ALA A O 1
ATOM 3596 N N . LEU A 1 446 ? 12.549 30.871 -36.446 1.00 34.28 446 LEU A N 1
ATOM 3597 C CA . LEU A 1 446 ? 13.480 30.575 -37.546 1.00 34.28 446 LEU A CA 1
ATOM 3598 C C . LEU A 1 446 ? 12.833 30.630 -38.938 1.00 34.28 446 LEU A C 1
ATOM 3600 O O . LEU A 1 446 ? 13.275 29.936 -39.852 1.00 34.28 446 LEU A O 1
ATOM 3604 N N . ARG A 1 447 ? 11.867 31.526 -39.179 1.00 33.44 447 ARG A N 1
ATOM 3605 C CA . ARG A 1 447 ? 11.495 31.881 -40.567 1.00 33.44 447 ARG A CA 1
ATOM 3606 C C . ARG A 1 447 ? 12.649 32.523 -41.371 1.00 33.44 447 ARG A C 1
ATOM 3608 O O . ARG A 1 447 ? 12.446 32.838 -42.536 1.00 33.44 447 ARG A O 1
ATOM 3615 N N . GLY A 1 448 ? 13.850 32.694 -40.797 1.00 31.39 448 GLY A N 1
ATOM 3616 C CA . GLY A 1 448 ? 14.975 33.371 -41.457 1.00 31.39 448 GLY A CA 1
ATOM 3617 C C . GLY A 1 448 ? 16.397 32.848 -41.204 1.00 31.39 448 GLY A C 1
ATOM 3618 O O . GLY A 1 448 ? 17.331 33.523 -41.615 1.00 31.39 448 GLY A O 1
ATOM 3619 N N . LEU A 1 449 ? 16.621 31.695 -40.558 1.00 33.06 449 LEU A N 1
ATOM 3620 C CA . LEU A 1 449 ? 17.984 31.210 -40.251 1.00 33.06 449 LEU A CA 1
ATOM 3621 C C . LEU A 1 449 ? 18.120 29.701 -40.519 1.00 33.06 449 LEU A C 1
ATOM 3623 O O . LEU A 1 449 ? 18.156 28.879 -39.607 1.00 33.06 449 LEU A O 1
ATOM 3627 N N . ILE A 1 450 ? 18.199 29.332 -41.798 1.00 30.06 450 ILE A N 1
ATOM 3628 C CA . ILE A 1 450 ? 18.601 27.987 -42.231 1.00 30.06 450 ILE A CA 1
ATOM 3629 C C . ILE A 1 450 ? 20.131 27.928 -42.144 1.00 30.06 450 ILE A C 1
ATOM 3631 O O . ILE A 1 450 ? 20.813 28.616 -42.900 1.00 30.06 450 ILE A O 1
ATOM 3635 N N . ARG A 1 451 ? 20.687 27.137 -41.217 1.00 36.91 451 ARG A N 1
ATOM 3636 C CA . ARG A 1 451 ? 22.108 26.753 -41.284 1.00 36.91 451 ARG A CA 1
ATOM 3637 C C . ARG A 1 451 ? 22.287 25.642 -42.317 1.00 36.91 451 ARG A C 1
ATOM 3639 O O . ARG A 1 451 ? 21.401 24.801 -42.477 1.00 36.91 451 ARG A O 1
ATOM 3646 N N . GLU A 1 452 ? 23.420 25.671 -43.012 1.00 36.28 452 GLU A N 1
ATOM 3647 C CA . GLU A 1 452 ? 23.775 24.711 -44.057 1.00 36.28 452 GLU A CA 1
ATOM 3648 C C . GLU A 1 452 ? 23.720 23.250 -43.559 1.00 36.28 452 GLU A C 1
ATOM 3650 O O . GLU A 1 452 ? 24.032 22.973 -42.396 1.00 36.28 452 GLU A O 1
ATOM 3655 N N . PRO A 1 453 ? 23.304 22.302 -44.416 1.00 37.56 453 PRO A N 1
ATOM 3656 C CA . PRO A 1 453 ? 23.190 20.890 -44.068 1.00 37.56 453 PRO A CA 1
ATOM 3657 C C . PRO A 1 453 ? 24.551 20.262 -43.737 1.00 37.56 453 PRO A C 1
ATOM 3659 O O . PRO A 1 453 ? 25.544 20.522 -44.406 1.00 37.56 453 PRO A O 1
ATOM 3662 N N . ILE A 1 454 ? 24.563 19.347 -42.759 1.00 41.91 454 ILE A N 1
ATOM 3663 C CA . ILE A 1 454 ? 25.748 18.653 -42.195 1.00 41.91 454 ILE A CA 1
ATOM 3664 C C . ILE A 1 454 ? 26.655 17.993 -43.251 1.00 41.91 454 ILE A C 1
ATOM 3666 O O . ILE A 1 454 ? 27.832 17.764 -43.006 1.00 41.91 454 ILE A O 1
ATOM 3670 N N . CYS A 1 455 ? 26.113 17.676 -44.424 1.00 38.78 455 CYS A N 1
ATOM 3671 C CA . CYS A 1 455 ? 26.825 17.022 -45.520 1.00 38.78 455 CYS A CA 1
ATOM 3672 C C . CYS A 1 455 ? 27.093 17.942 -46.724 1.00 38.78 455 CYS A C 1
ATOM 3674 O O . CYS A 1 455 ? 27.565 17.445 -47.737 1.00 38.78 455 CYS A O 1
ATOM 3676 N N . GLY A 1 456 ? 26.737 19.232 -46.672 1.00 37.38 456 GLY A N 1
ATOM 3677 C CA . GLY A 1 456 ? 26.921 20.179 -47.783 1.00 37.38 456 GLY A CA 1
ATOM 3678 C C . GLY A 1 456 ? 26.032 19.948 -49.018 1.00 37.38 456 GLY A C 1
ATOM 3679 O O . GLY A 1 456 ? 26.212 20.623 -50.026 1.00 37.38 456 GLY A O 1
ATOM 3680 N N . HIS A 1 457 ? 25.074 19.015 -48.971 1.00 36.38 457 HIS A N 1
ATOM 3681 C CA . HIS A 1 457 ? 24.205 18.672 -50.107 1.00 36.38 457 HIS A CA 1
ATOM 3682 C C . HIS A 1 457 ? 22.843 19.399 -50.050 1.00 36.38 457 HIS A C 1
ATOM 3684 O O . HIS A 1 457 ? 22.319 19.601 -48.953 1.00 36.38 457 HIS A O 1
ATOM 3690 N N . PRO A 1 458 ? 22.213 19.735 -51.195 1.00 36.44 458 PRO A N 1
ATOM 3691 C CA . PRO A 1 458 ? 20.885 20.354 -51.233 1.00 36.44 458 PRO A CA 1
ATOM 3692 C C . PRO A 1 458 ? 19.818 19.454 -50.590 1.00 36.44 458 PRO A C 1
ATOM 3694 O O . PRO A 1 458 ? 19.816 18.244 -50.804 1.00 36.44 458 PRO A O 1
ATOM 3697 N N . VAL A 1 459 ? 18.889 20.031 -49.823 1.00 41.19 459 VAL A N 1
ATOM 3698 C CA . VAL A 1 459 ? 17.892 19.266 -49.054 1.00 41.19 459 VAL A CA 1
ATOM 3699 C C . VAL A 1 459 ? 16.471 19.529 -49.546 1.00 41.19 459 VAL A C 1
ATOM 3701 O O . VAL A 1 459 ? 16.085 20.684 -49.713 1.00 41.19 459 VAL A O 1
ATOM 3704 N N . VAL A 1 460 ? 15.671 18.468 -49.707 1.00 45.50 460 VAL A N 1
ATOM 3705 C CA . VAL A 1 460 ? 14.263 18.542 -50.141 1.00 45.50 460 VAL A CA 1
ATOM 3706 C C . VAL A 1 460 ? 13.328 18.077 -49.014 1.00 45.50 460 VAL A C 1
ATOM 3708 O O . VAL A 1 460 ? 13.566 17.035 -48.398 1.00 45.50 460 VAL A O 1
ATOM 3711 N N . HIS A 1 461 ? 12.269 18.849 -48.742 1.00 45.03 461 HIS A N 1
ATOM 3712 C CA . HIS A 1 461 ? 11.191 18.498 -47.804 1.00 45.03 461 HIS A CA 1
ATOM 3713 C C . HIS A 1 461 ? 10.201 17.548 -48.495 1.00 45.03 461 HIS A C 1
ATOM 3715 O O . HIS A 1 461 ? 9.774 17.840 -49.611 1.00 45.03 461 HIS A O 1
ATOM 3721 N N . LEU A 1 462 ? 9.834 16.429 -47.863 1.00 45.78 462 LEU A N 1
ATOM 3722 C CA . LEU A 1 462 ? 8.897 15.446 -48.430 1.00 45.78 462 LEU A CA 1
ATOM 3723 C C . LEU A 1 462 ? 7.818 15.074 -47.412 1.00 45.78 462 LEU A C 1
ATOM 3725 O O . LEU A 1 462 ? 8.104 14.974 -46.220 1.00 45.78 462 LEU A O 1
ATOM 3729 N N . ASP A 1 463 ? 6.594 14.836 -47.885 1.00 43.72 463 ASP A N 1
ATOM 3730 C CA . ASP A 1 463 ? 5.477 14.375 -47.058 1.00 43.72 463 ASP A CA 1
ATOM 3731 C C . ASP A 1 463 ? 5.476 12.831 -46.973 1.00 43.72 463 ASP A C 1
ATOM 3733 O O . ASP A 1 463 ? 5.556 12.132 -47.983 1.00 43.72 463 ASP A O 1
ATOM 3737 N N . VAL A 1 464 ? 5.449 12.273 -45.756 1.00 42.78 464 VAL A N 1
ATOM 3738 C CA . VAL A 1 464 ? 5.710 10.837 -45.465 1.00 42.78 464 VAL A CA 1
ATOM 3739 C C . VAL A 1 464 ? 4.680 9.909 -46.112 1.00 42.78 464 VAL A C 1
ATOM 3741 O O . VAL A 1 464 ? 4.983 8.756 -46.426 1.00 42.78 464 VAL A O 1
ATOM 3744 N N . ARG A 1 465 ? 3.443 10.391 -46.279 1.00 40.22 465 ARG A N 1
ATOM 3745 C CA . ARG A 1 465 ? 2.293 9.544 -46.624 1.00 40.22 465 ARG A CA 1
ATOM 3746 C C . ARG A 1 465 ? 2.245 9.102 -48.085 1.00 40.22 465 ARG A C 1
ATOM 3748 O O . ARG A 1 465 ? 1.524 8.148 -48.360 1.00 40.22 465 ARG A O 1
ATOM 3755 N N . GLU A 1 466 ? 3.008 9.731 -48.977 1.00 43.31 466 GLU A N 1
ATOM 3756 C CA . GLU A 1 466 ? 3.093 9.328 -50.390 1.00 43.31 466 GLU A CA 1
ATOM 3757 C C . GLU A 1 466 ? 4.312 8.429 -50.689 1.00 43.31 466 GLU A C 1
ATOM 3759 O O . GLU A 1 466 ? 4.224 7.560 -51.554 1.00 43.31 466 GLU A O 1
ATOM 3764 N N . ASP A 1 467 ? 5.428 8.553 -49.950 1.00 42.75 467 ASP A N 1
ATOM 3765 C CA . ASP A 1 467 ? 6.681 7.823 -50.252 1.00 42.75 467 ASP A CA 1
ATOM 3766 C C . ASP A 1 467 ? 6.788 6.466 -49.503 1.00 42.75 467 ASP A C 1
ATOM 3768 O O . ASP A 1 467 ? 7.332 5.489 -50.028 1.00 42.75 467 ASP A O 1
ATOM 3772 N N . ALA A 1 468 ? 6.218 6.349 -48.292 1.00 41.78 468 ALA A N 1
ATOM 3773 C CA . ALA A 1 468 ? 6.223 5.095 -47.517 1.00 41.78 468 ALA A CA 1
ATOM 3774 C C . ALA A 1 468 ? 5.294 4.016 -48.117 1.00 41.78 468 ALA A C 1
ATOM 3776 O O . ALA A 1 468 ? 5.628 2.827 -48.138 1.00 41.78 468 ALA A O 1
ATOM 3777 N N . THR A 1 469 ? 4.149 4.437 -48.657 1.00 38.47 469 THR A N 1
ATOM 3778 C CA . THR A 1 469 ? 3.152 3.603 -49.352 1.00 38.47 469 THR A CA 1
ATOM 3779 C C . THR A 1 469 ? 3.628 3.140 -50.730 1.00 38.47 469 THR A C 1
ATOM 3781 O O . THR A 1 469 ? 3.248 2.052 -51.154 1.00 38.47 469 THR A O 1
ATOM 3784 N N . ALA A 1 470 ? 4.520 3.885 -51.394 1.00 41.03 470 ALA A N 1
ATOM 3785 C CA . ALA A 1 470 ? 5.109 3.489 -52.675 1.00 41.03 470 ALA A CA 1
ATOM 3786 C C . ALA A 1 470 ? 6.263 2.466 -52.548 1.00 41.03 470 ALA A C 1
ATOM 3788 O O . ALA A 1 470 ? 6.530 1.727 -53.496 1.00 41.03 470 ALA A O 1
ATOM 3789 N N . ARG A 1 471 ? 6.964 2.400 -51.398 1.00 47.12 471 ARG A N 1
ATOM 3790 C CA . ARG A 1 471 ? 8.195 1.589 -51.224 1.00 47.12 471 ARG A CA 1
ATOM 3791 C C . ARG A 1 471 ? 8.084 0.386 -50.278 1.00 47.12 471 ARG A C 1
ATOM 3793 O O . ARG A 1 471 ? 9.004 -0.435 -50.257 1.00 47.12 471 ARG A O 1
ATOM 3800 N N . GLY A 1 472 ? 7.011 0.265 -49.491 1.00 41.31 472 GLY A N 1
ATOM 3801 C CA . GLY A 1 472 ? 6.752 -0.903 -48.631 1.00 41.31 472 GLY A CA 1
ATOM 3802 C C . GLY A 1 472 ? 7.845 -1.218 -47.592 1.00 41.31 472 GLY A C 1
ATOM 3803 O O . GLY A 1 472 ? 7.960 -2.365 -47.161 1.00 41.31 472 GLY A O 1
ATOM 3804 N N . LYS A 1 473 ? 8.685 -0.241 -47.214 1.00 53.91 473 LYS A N 1
ATOM 3805 C CA . LYS A 1 473 ? 9.805 -0.395 -46.265 1.00 53.91 473 LYS A CA 1
ATOM 3806 C C . LYS A 1 473 ? 9.852 0.764 -45.269 1.00 53.91 473 LYS A C 1
ATOM 3808 O O . LYS A 1 473 ? 9.623 1.910 -45.642 1.00 53.91 473 LYS A O 1
ATOM 3813 N N . GLU A 1 474 ? 10.204 0.448 -44.025 1.00 59.16 474 GLU A N 1
ATOM 3814 C CA . GLU A 1 474 ? 10.447 1.409 -42.943 1.00 59.16 474 GLU A CA 1
ATOM 3815 C C . GLU A 1 474 ? 11.710 2.240 -43.246 1.00 59.16 474 GLU A C 1
ATOM 3817 O O . GLU A 1 474 ? 12.778 1.686 -43.520 1.00 59.16 474 GLU A O 1
ATOM 3822 N N . ILE A 1 475 ? 11.583 3.570 -43.266 1.00 66.06 475 ILE A N 1
ATOM 3823 C CA . ILE A 1 475 ? 12.684 4.499 -43.563 1.00 66.06 475 ILE A CA 1
ATOM 3824 C C . ILE A 1 475 ? 13.411 4.807 -42.248 1.00 66.06 475 ILE A C 1
ATOM 3826 O O . ILE A 1 475 ? 12.769 5.171 -41.272 1.00 66.06 475 ILE A O 1
ATOM 3830 N N . THR A 1 476 ? 14.740 4.693 -42.202 1.00 67.81 476 THR A N 1
ATOM 3831 C CA . THR A 1 476 ? 15.547 4.944 -40.986 1.00 67.81 476 THR A CA 1
ATOM 3832 C C . THR A 1 476 ? 16.531 6.095 -41.186 1.00 67.81 476 THR A C 1
ATOM 3834 O O . THR A 1 476 ? 17.182 6.165 -42.234 1.00 67.81 476 THR A O 1
ATOM 3837 N N . CYS A 1 477 ? 16.713 6.927 -40.161 1.00 70.00 477 CYS A N 1
ATOM 3838 C CA . CYS A 1 477 ? 17.661 8.040 -40.153 1.00 70.00 477 CYS A CA 1
ATOM 3839 C C . CYS A 1 477 ? 19.123 7.557 -40.215 1.00 70.00 477 CYS A C 1
ATOM 3841 O O . CYS A 1 477 ? 19.546 6.735 -39.407 1.00 70.00 477 CYS A O 1
ATOM 3843 N N . GLU A 1 478 ? 19.921 8.111 -41.128 1.00 71.81 478 GLU A N 1
ATOM 3844 C CA . GLU A 1 478 ? 21.340 7.756 -41.335 1.00 71.81 478 GLU A CA 1
ATOM 3845 C C . GLU A 1 478 ? 22.257 8.206 -40.187 1.00 71.81 478 GLU A C 1
ATOM 3847 O O . GLU A 1 478 ? 23.298 7.605 -39.938 1.00 71.81 478 GLU A O 1
ATOM 3852 N N . ALA A 1 479 ? 21.874 9.258 -39.458 1.00 68.00 479 ALA A N 1
ATOM 3853 C CA . ALA A 1 479 ? 22.680 9.788 -38.361 1.00 68.00 479 ALA A CA 1
ATOM 3854 C C . ALA A 1 479 ? 22.441 9.042 -37.042 1.00 68.00 479 ALA A C 1
ATOM 3856 O O . ALA A 1 479 ? 23.397 8.615 -36.399 1.00 68.00 479 ALA A O 1
ATOM 3857 N N . CYS A 1 480 ? 21.177 8.893 -36.626 1.00 65.56 480 CYS A N 1
ATOM 3858 C CA . CYS A 1 480 ? 20.822 8.304 -35.330 1.00 65.56 480 CYS A CA 1
ATOM 3859 C C . CYS A 1 480 ? 20.304 6.864 -35.401 1.00 65.56 480 CYS A C 1
ATOM 3861 O O . CYS A 1 480 ? 19.969 6.327 -34.354 1.00 65.56 480 CYS A O 1
ATOM 3863 N N . THR A 1 481 ? 20.207 6.269 -36.594 1.00 71.00 481 THR A N 1
ATOM 3864 C CA . THR A 1 481 ? 19.782 4.876 -36.847 1.00 71.00 481 THR A CA 1
ATOM 3865 C C . THR A 1 481 ? 18.358 4.501 -36.408 1.00 71.00 481 THR A C 1
ATOM 3867 O O . THR A 1 481 ? 17.962 3.349 -36.553 1.00 71.00 481 THR A O 1
ATOM 3870 N N . GLU A 1 482 ? 17.553 5.469 -35.953 1.00 67.88 482 GLU A N 1
ATOM 3871 C CA . GLU A 1 482 ? 16.141 5.282 -35.577 1.00 67.88 482 GLU A CA 1
ATOM 3872 C C . GLU A 1 482 ? 15.182 5.325 -36.787 1.00 67.88 482 GLU A C 1
ATOM 3874 O O . GLU A 1 482 ? 15.473 6.020 -37.773 1.00 67.88 482 GLU A O 1
ATOM 3879 N N . PRO A 1 483 ? 14.016 4.649 -36.716 1.00 64.12 483 PRO A N 1
ATOM 3880 C CA . PRO A 1 483 ? 12.948 4.767 -37.707 1.00 64.12 483 PRO A CA 1
ATOM 3881 C C . PRO A 1 483 ? 12.383 6.189 -37.801 1.00 64.12 483 PRO A C 1
ATOM 3883 O O . PRO A 1 483 ? 12.128 6.847 -36.793 1.00 64.12 483 PRO A O 1
ATOM 3886 N N . ILE A 1 484 ? 12.128 6.644 -39.025 1.00 62.66 484 ILE A N 1
ATOM 3887 C CA . ILE A 1 484 ? 11.442 7.899 -39.324 1.00 62.66 484 ILE A CA 1
ATOM 3888 C C . ILE A 1 484 ? 9.943 7.600 -39.376 1.00 62.66 484 ILE A C 1
ATOM 3890 O O . ILE A 1 484 ? 9.433 7.062 -40.357 1.00 62.66 484 ILE A O 1
ATOM 3894 N N . VAL A 1 485 ? 9.242 7.946 -38.297 1.00 52.25 485 VAL A N 1
ATOM 3895 C CA . VAL A 1 485 ? 7.789 7.731 -38.141 1.00 52.25 485 VAL A CA 1
ATOM 3896 C C . VAL A 1 485 ? 6.962 9.020 -38.263 1.00 52.25 485 VAL A C 1
ATOM 3898 O O . VAL A 1 485 ? 5.735 8.964 -38.245 1.00 52.25 485 VAL A O 1
ATOM 3901 N N . SER A 1 486 ? 7.614 10.183 -38.390 1.00 51.78 486 SER A N 1
ATOM 3902 C CA . SER A 1 486 ? 6.987 11.514 -38.365 1.00 51.78 486 SER A CA 1
ATOM 3903 C C . SER A 1 486 ? 7.250 12.332 -39.636 1.00 51.78 486 SER A C 1
ATOM 3905 O O . SER A 1 486 ? 8.165 12.043 -40.403 1.00 51.78 486 SER A O 1
ATOM 3907 N N . THR A 1 487 ? 6.468 13.398 -39.840 1.00 45.06 487 THR A N 1
ATOM 3908 C CA . THR A 1 487 ? 6.534 14.315 -40.999 1.00 45.06 487 THR A CA 1
ATOM 3909 C C . THR A 1 487 ? 7.722 15.286 -40.992 1.00 45.06 487 THR A C 1
ATOM 3911 O O . THR A 1 487 ? 7.800 16.159 -41.852 1.00 45.06 487 THR A O 1
ATOM 3914 N N . CYS A 1 488 ? 8.645 15.163 -40.035 1.00 50.34 488 CYS A N 1
ATOM 3915 C CA . CYS A 1 488 ? 9.744 16.108 -39.812 1.00 50.34 488 CYS A CA 1
ATOM 3916 C C . CYS A 1 488 ? 11.102 15.462 -40.125 1.00 50.34 488 CYS A C 1
ATOM 3918 O O . CYS A 1 488 ? 11.890 15.125 -39.231 1.00 50.34 488 CYS A O 1
ATOM 3920 N N . TYR A 1 489 ? 11.353 15.235 -41.413 1.00 55.28 489 TYR A N 1
ATOM 3921 C CA . TYR A 1 489 ? 12.578 14.630 -41.923 1.00 55.28 489 TYR A CA 1
ATOM 3922 C C . TYR A 1 489 ? 12.965 15.233 -43.274 1.00 55.28 489 TYR A C 1
ATOM 3924 O O . TYR A 1 489 ? 12.154 15.807 -44.002 1.00 55.28 489 TYR A O 1
ATOM 3932 N N . LYS A 1 490 ? 14.237 15.066 -43.615 1.00 59.59 490 LYS A N 1
ATOM 3933 C CA . LYS A 1 490 ? 14.872 15.670 -44.776 1.00 59.59 490 LYS A CA 1
ATOM 3934 C C . LYS A 1 490 ? 15.572 14.608 -45.605 1.00 59.59 490 LYS A C 1
ATOM 3936 O O . LYS A 1 490 ? 16.342 13.798 -45.079 1.00 59.59 490 LYS A O 1
ATOM 3941 N N . ARG A 1 491 ? 15.312 14.630 -46.914 1.00 57.41 491 ARG A N 1
ATOM 3942 C CA . ARG A 1 491 ? 16.015 13.795 -47.888 1.00 57.41 491 ARG A CA 1
ATOM 3943 C C . ARG A 1 491 ? 17.171 14.590 -48.477 1.00 57.41 491 ARG A C 1
ATOM 3945 O O . ARG A 1 491 ? 16.970 15.672 -49.027 1.00 57.41 491 ARG A O 1
ATOM 3952 N N . VAL A 1 492 ? 18.370 14.039 -48.338 1.00 56.00 492 VAL A N 1
ATOM 3953 C CA . VAL A 1 492 ? 19.612 14.640 -48.837 1.00 56.00 492 VAL A CA 1
ATOM 3954 C C . VAL A 1 492 ? 19.922 14.126 -50.247 1.00 56.00 492 VAL A C 1
ATOM 3956 O O . VAL A 1 492 ? 20.242 14.897 -51.142 1.00 56.00 492 VAL A O 1
ATOM 3959 N N . THR A 1 493 ? 19.769 12.819 -50.468 1.00 56.06 493 THR A N 1
ATOM 3960 C CA . THR A 1 493 ? 19.889 12.146 -51.776 1.00 56.06 493 THR A CA 1
ATOM 3961 C C . THR A 1 493 ? 18.825 11.047 -51.884 1.00 56.06 493 THR A C 1
ATOM 3963 O O . THR A 1 493 ? 18.091 10.807 -50.927 1.00 56.06 493 THR A O 1
ATOM 3966 N N . SER A 1 494 ? 18.704 10.357 -53.026 1.00 54.72 494 SER A N 1
ATOM 3967 C CA . SER A 1 494 ? 17.631 9.373 -53.294 1.00 54.72 494 SER A CA 1
ATOM 3968 C C . SER A 1 494 ? 17.468 8.267 -52.236 1.00 54.72 494 SER A C 1
ATOM 3970 O O . SER A 1 494 ? 16.365 7.726 -52.106 1.00 54.72 494 SER A O 1
ATOM 3972 N N . ASN A 1 495 ? 18.527 7.973 -51.470 1.00 58.47 495 ASN A N 1
ATOM 3973 C CA . ASN A 1 495 ? 18.562 6.941 -50.430 1.00 58.47 495 ASN A CA 1
ATOM 3974 C C . ASN A 1 495 ? 19.036 7.438 -49.049 1.00 58.47 495 ASN A C 1
ATOM 3976 O O . ASN A 1 495 ? 19.140 6.621 -48.140 1.00 58.47 495 ASN A O 1
ATOM 3980 N N . HIS A 1 496 ? 19.302 8.739 -48.869 1.00 65.06 496 HIS A N 1
ATOM 3981 C CA . HIS A 1 496 ? 19.860 9.284 -47.622 1.00 65.06 496 HIS A CA 1
ATOM 3982 C C . HIS A 1 496 ? 18.830 10.139 -46.884 1.00 65.06 496 HIS A C 1
ATOM 3984 O O . HIS A 1 496 ? 18.440 11.213 -47.358 1.00 65.06 496 HIS A O 1
ATOM 3990 N N . PHE A 1 497 ? 18.402 9.665 -45.714 1.00 67.19 497 PHE A N 1
ATOM 3991 C CA . PHE A 1 497 ? 17.315 10.253 -44.930 1.00 67.19 497 PHE A CA 1
ATOM 3992 C C . PHE A 1 497 ? 17.798 10.652 -43.535 1.00 67.19 497 PHE A C 1
ATOM 3994 O O . PHE A 1 497 ? 18.466 9.873 -42.856 1.00 67.19 497 PHE A O 1
ATOM 4001 N N . LEU A 1 498 ? 17.444 11.855 -43.083 1.00 63.38 498 LEU A N 1
ATOM 4002 C CA . LEU A 1 498 ? 17.800 12.374 -41.761 1.00 63.38 498 LEU A CA 1
ATOM 4003 C C . LEU A 1 498 ? 16.569 12.967 -41.070 1.00 63.38 498 LEU A C 1
ATOM 4005 O O . LEU A 1 498 ? 15.774 13.642 -41.716 1.00 63.38 498 LEU A O 1
ATOM 4009 N N . HIS A 1 499 ? 16.430 12.779 -39.755 1.00 60.34 499 HIS A N 1
ATOM 4010 C CA . HIS A 1 499 ? 15.461 13.554 -38.968 1.00 60.34 499 HIS A CA 1
ATOM 4011 C C . HIS A 1 499 ? 15.780 15.049 -39.048 1.00 60.34 499 HIS A C 1
ATOM 4013 O O . HIS A 1 499 ? 16.956 15.416 -39.038 1.00 60.34 499 HIS A O 1
ATOM 4019 N N . ASP A 1 500 ? 14.770 15.919 -38.998 1.00 54.50 500 ASP A N 1
ATOM 4020 C CA . ASP A 1 500 ? 14.992 17.372 -38.945 1.00 54.50 500 ASP A CA 1
ATOM 4021 C C . ASP A 1 500 ? 15.887 17.773 -37.765 1.00 54.50 500 ASP A C 1
ATOM 4023 O O . ASP A 1 500 ? 16.815 18.564 -37.924 1.00 54.50 500 ASP A O 1
ATOM 4027 N N . ALA A 1 501 ? 15.692 17.147 -36.600 1.00 55.75 501 ALA A N 1
ATOM 4028 C CA . ALA A 1 501 ? 16.546 17.339 -35.427 1.00 55.75 501 ALA A CA 1
ATOM 4029 C C . ALA A 1 501 ? 17.988 16.832 -35.632 1.00 55.75 501 ALA A C 1
ATOM 4031 O O . ALA A 1 501 ? 18.920 17.391 -35.056 1.00 55.75 501 ALA A O 1
ATOM 4032 N N . CYS A 1 502 ? 18.187 15.797 -36.456 1.00 57.69 502 CYS A N 1
ATOM 4033 C CA . CYS A 1 502 ? 19.519 15.324 -36.831 1.00 57.69 502 CYS A CA 1
ATOM 4034 C C . CYS A 1 502 ? 20.185 16.252 -37.850 1.00 57.69 502 CYS A C 1
ATOM 4036 O O . CYS A 1 502 ? 21.398 16.371 -37.809 1.00 57.69 502 CYS A O 1
ATOM 4038 N N . VAL A 1 503 ? 19.424 16.925 -38.723 1.00 57.78 503 VAL A N 1
ATOM 4039 C CA . VAL A 1 503 ? 19.945 17.942 -39.658 1.00 57.78 503 VAL A CA 1
ATOM 4040 C C . VAL A 1 503 ? 20.325 19.230 -38.927 1.00 57.78 503 VAL A C 1
ATOM 4042 O O . VAL A 1 503 ? 21.330 19.849 -39.255 1.00 57.78 503 VAL A O 1
ATOM 4045 N N . MET A 1 504 ? 19.536 19.617 -37.926 1.00 50.94 504 MET A N 1
ATOM 4046 C CA . MET A 1 504 ? 19.714 20.845 -37.137 1.00 50.94 504 MET A CA 1
ATOM 4047 C C . MET A 1 504 ? 20.618 20.648 -35.912 1.00 50.94 504 MET A C 1
ATOM 4049 O O . MET A 1 504 ? 20.680 21.497 -35.017 1.00 50.94 504 MET A O 1
ATOM 4053 N N . GLN A 1 505 ? 21.300 19.506 -35.842 1.00 57.34 505 GLN A N 1
ATOM 4054 C CA . GLN A 1 505 ? 22.119 19.124 -34.706 1.00 57.34 505 GLN A CA 1
ATOM 4055 C C . GLN A 1 505 ? 23.385 19.980 -34.613 1.00 57.34 505 GLN A C 1
ATOM 4057 O O . GLN A 1 505 ? 23.891 20.506 -35.604 1.00 57.34 505 GLN A O 1
ATOM 4062 N N . GLN A 1 506 ? 23.920 20.127 -33.399 1.00 54.94 506 GLN A N 1
ATOM 4063 C CA . GLN A 1 506 ? 25.200 20.803 -33.226 1.00 54.94 506 GLN A CA 1
ATOM 4064 C C . GLN A 1 506 ? 26.292 19.946 -33.872 1.00 54.94 506 GLN A C 1
ATOM 4066 O O . GLN A 1 506 ? 26.513 18.812 -33.458 1.00 54.94 506 GLN A O 1
ATOM 4071 N N . THR A 1 507 ? 27.001 20.504 -34.856 1.00 55.56 507 THR A N 1
ATOM 4072 C CA . THR A 1 507 ? 28.162 19.859 -35.497 1.00 55.56 507 THR A CA 1
ATOM 4073 C C . THR A 1 507 ? 29.317 19.638 -34.524 1.00 55.56 507 THR A C 1
ATOM 4075 O O . THR A 1 507 ? 30.260 18.916 -34.839 1.00 55.56 507 THR A O 1
ATOM 4078 N N . ALA A 1 508 ? 29.228 20.228 -33.328 1.00 53.97 508 ALA A N 1
ATOM 4079 C CA . ALA A 1 508 ? 30.189 20.051 -32.268 1.00 53.97 508 ALA A CA 1
ATOM 4080 C C . ALA A 1 508 ? 29.599 20.120 -30.859 1.00 53.97 508 ALA A C 1
ATOM 4082 O O . ALA A 1 508 ? 28.734 20.951 -30.574 1.00 53.97 508 ALA A O 1
ATOM 4083 N N . LEU A 1 509 ? 30.139 19.299 -29.956 1.00 61.66 509 LEU A N 1
ATOM 4084 C CA . LEU A 1 509 ? 29.736 19.217 -28.551 1.00 61.66 509 LEU A CA 1
ATOM 4085 C C . LEU A 1 509 ? 30.951 19.303 -27.622 1.00 61.66 509 LEU A C 1
ATOM 4087 O O . LEU A 1 509 ? 32.068 18.978 -28.010 1.00 61.66 509 LEU A O 1
ATOM 4091 N N . TYR A 1 510 ? 30.729 19.709 -26.371 1.00 59.88 510 TYR A N 1
ATOM 4092 C CA . TYR A 1 510 ? 31.780 19.764 -25.349 1.00 59.88 510 TYR A CA 1
ATOM 4093 C C . TYR A 1 510 ? 31.619 18.635 -24.337 1.00 59.88 510 TYR A C 1
ATOM 4095 O O . TYR A 1 510 ? 30.624 18.603 -23.601 1.00 59.88 510 TYR A O 1
ATOM 4103 N N . HIS A 1 511 ? 32.622 17.768 -24.223 1.00 58.94 511 HIS A N 1
ATOM 4104 C CA . HIS A 1 511 ? 32.609 16.676 -23.249 1.00 58.94 511 HIS A CA 1
ATOM 4105 C C . HIS A 1 511 ? 33.325 17.061 -21.936 1.00 58.94 511 HIS A C 1
ATOM 4107 O O . HIS A 1 511 ? 34.049 18.060 -21.892 1.00 58.94 511 HIS A O 1
ATOM 4113 N N . PRO A 1 512 ? 33.116 16.317 -20.830 1.00 59.31 512 PRO A N 1
ATOM 4114 C CA . PRO A 1 512 ? 33.837 16.543 -19.574 1.00 59.31 512 PRO A CA 1
ATOM 4115 C C . PRO A 1 512 ? 35.366 16.436 -19.753 1.00 59.31 512 PRO A C 1
ATOM 4117 O O . PRO A 1 512 ? 35.801 15.664 -20.611 1.00 59.31 512 PRO A O 1
ATOM 4120 N N . PRO A 1 513 ? 36.185 17.168 -18.973 1.00 57.56 513 PRO A N 1
ATOM 4121 C CA . PRO A 1 513 ? 37.641 17.190 -19.137 1.00 57.56 513 PRO A CA 1
ATOM 4122 C C . PRO A 1 513 ? 38.250 15.784 -19.082 1.00 57.56 513 PRO A C 1
ATOM 4124 O O . PRO A 1 513 ? 37.847 14.967 -18.258 1.00 57.56 513 PRO A O 1
ATOM 4127 N N . ASN A 1 514 ? 39.223 15.510 -19.950 1.00 62.16 514 ASN A N 1
ATOM 4128 C CA . ASN A 1 514 ? 40.016 14.283 -19.928 1.00 62.16 514 ASN A CA 1
ATOM 4129 C C . ASN A 1 514 ? 41.502 14.670 -19.796 1.00 62.16 514 ASN A C 1
ATOM 4131 O O . ASN A 1 514 ? 41.967 15.429 -20.647 1.00 62.16 514 ASN A O 1
ATOM 4135 N N . PRO A 1 515 ? 42.239 14.167 -18.786 1.00 58.56 515 PRO A N 1
ATOM 4136 C CA . PRO A 1 515 ? 43.664 14.451 -18.605 1.00 58.56 515 PRO A CA 1
ATOM 4137 C C . PRO A 1 515 ? 44.545 14.095 -19.810 1.00 58.56 515 PRO A C 1
ATOM 4139 O O . PRO A 1 515 ? 45.586 14.711 -19.989 1.00 58.56 515 PRO A O 1
ATOM 4142 N N . SER A 1 516 ? 44.137 13.131 -20.646 1.00 60.81 516 SER A N 1
ATOM 4143 C CA . SER A 1 516 ? 44.871 12.750 -21.863 1.00 60.81 516 SER A CA 1
ATOM 4144 C C . SER A 1 516 ? 44.506 13.571 -23.105 1.00 60.81 516 SER A C 1
ATOM 4146 O O . SER A 1 516 ? 45.011 13.292 -24.188 1.00 60.81 516 SER A O 1
ATOM 4148 N N . CYS A 1 517 ? 43.618 14.563 -22.976 1.00 63.28 517 CYS A N 1
ATOM 4149 C CA . CYS A 1 517 ? 43.153 15.381 -24.091 1.00 63.28 517 CYS A CA 1
ATOM 4150 C C . CYS A 1 517 ? 44.001 16.654 -24.231 1.00 63.28 517 CYS A C 1
ATOM 4152 O O . CYS A 1 517 ? 43.718 17.667 -23.591 1.00 63.28 517 CYS A O 1
ATOM 4154 N N . ASN A 1 518 ? 45.039 16.602 -25.070 1.00 58.28 518 ASN A N 1
ATOM 4155 C CA . ASN A 1 518 ? 45.925 17.737 -25.348 1.00 58.28 518 ASN A CA 1
ATOM 4156 C C . ASN A 1 518 ? 45.310 18.658 -26.417 1.00 58.28 518 ASN A C 1
ATOM 4158 O O . ASN A 1 518 ? 45.735 18.647 -27.569 1.00 58.28 518 ASN A O 1
ATOM 4162 N N . VAL A 1 519 ? 44.295 19.451 -26.054 1.00 56.22 519 VAL A N 1
ATOM 4163 C CA . VAL A 1 519 ? 43.747 20.494 -26.947 1.00 56.22 519 VAL A CA 1
ATOM 4164 C C . VAL A 1 519 ? 44.323 21.864 -26.549 1.00 56.22 519 VAL A C 1
ATOM 4166 O O . VAL A 1 519 ? 44.157 22.254 -25.392 1.00 56.22 519 VAL A O 1
ATOM 4169 N N . PRO A 1 520 ? 44.979 22.622 -27.456 1.00 48.62 520 PRO A N 1
ATOM 4170 C CA . PRO A 1 520 ? 45.824 23.761 -27.068 1.00 48.62 520 PRO A CA 1
ATOM 4171 C C . PRO A 1 520 ? 45.120 25.019 -26.536 1.00 48.62 520 PRO A C 1
ATOM 4173 O O . PRO A 1 520 ? 45.801 25.922 -26.060 1.00 48.62 520 PRO A O 1
ATOM 4176 N N . SER A 1 521 ? 43.797 25.168 -26.632 1.00 50.53 521 SER A N 1
ATOM 4177 C CA . SER A 1 521 ? 43.080 26.318 -26.043 1.00 50.53 521 SER A CA 1
ATOM 4178 C C . SER A 1 521 ? 41.566 26.170 -26.212 1.00 50.53 521 SER A C 1
ATOM 4180 O O . SER A 1 521 ? 41.027 26.310 -27.304 1.00 50.53 521 SER A O 1
ATOM 4182 N N . GLY A 1 522 ? 40.856 25.927 -25.109 1.00 50.56 522 GLY A N 1
ATOM 4183 C CA . GLY A 1 522 ? 39.392 25.862 -25.080 1.00 50.56 522 GLY A CA 1
ATOM 4184 C C . GLY A 1 522 ? 38.844 24.448 -24.882 1.00 50.56 522 GLY A C 1
ATOM 4185 O O . GLY A 1 522 ? 39.444 23.460 -25.284 1.00 50.56 522 GLY A O 1
ATOM 4186 N N . LYS A 1 523 ? 37.704 24.372 -24.186 1.00 52.72 523 LYS A N 1
ATOM 4187 C CA . LYS A 1 523 ? 36.992 23.154 -23.754 1.00 52.72 523 LYS A CA 1
ATOM 4188 C C . LYS A 1 523 ? 37.070 22.020 -24.798 1.00 52.72 523 LYS A C 1
ATOM 4190 O O . LYS A 1 523 ? 36.783 22.288 -25.964 1.00 52.72 523 LYS A O 1
ATOM 4195 N N . PRO A 1 524 ? 37.358 20.767 -24.394 1.00 56.59 524 PRO A N 1
ATOM 4196 C CA . PRO A 1 524 ? 37.547 19.672 -25.335 1.00 56.59 524 PRO A CA 1
ATOM 4197 C C . PRO A 1 524 ? 36.257 19.421 -26.125 1.00 56.59 524 PRO A C 1
ATOM 4199 O O . PRO A 1 524 ? 35.169 19.255 -25.556 1.00 56.59 524 PRO A O 1
ATOM 4202 N N . LYS A 1 525 ? 36.396 19.492 -27.447 1.00 61.22 525 LYS A N 1
ATOM 4203 C CA . LYS A 1 525 ? 35.317 19.513 -28.432 1.00 61.22 525 LYS A CA 1
ATOM 4204 C C . LYS A 1 525 ? 35.312 18.178 -29.179 1.00 61.22 525 LYS A C 1
ATOM 4206 O O . LYS A 1 525 ? 36.373 17.660 -29.518 1.00 61.22 525 LYS A O 1
ATOM 4211 N N . VAL A 1 526 ? 34.130 17.616 -29.395 1.00 59.06 526 VAL A N 1
ATOM 4212 C CA . VAL A 1 526 ? 33.913 16.514 -30.341 1.00 59.06 526 VAL A CA 1
ATOM 4213 C C . VAL A 1 526 ? 33.193 17.053 -31.563 1.00 59.06 526 VAL A C 1
ATOM 4215 O O . VAL A 1 526 ? 32.299 17.886 -31.410 1.00 59.06 526 VAL A O 1
ATOM 4218 N N . GLU A 1 527 ? 33.562 16.581 -32.746 1.00 65.81 527 GLU A N 1
ATOM 4219 C CA . GLU A 1 527 ? 32.974 16.982 -34.024 1.00 65.81 527 GLU A CA 1
ATOM 4220 C C . GLU A 1 527 ? 32.258 15.805 -34.680 1.00 65.81 527 GLU A C 1
ATOM 4222 O O . GLU A 1 527 ? 32.682 14.653 -34.559 1.00 65.81 527 GLU A O 1
ATOM 4227 N N . LEU A 1 528 ? 31.125 16.089 -35.320 1.00 64.75 528 LEU A N 1
ATOM 4228 C CA . LEU A 1 528 ? 30.319 15.070 -35.978 1.00 64.75 528 LEU A CA 1
ATOM 4229 C C . LEU A 1 528 ? 30.974 14.660 -37.300 1.00 64.75 528 LEU A C 1
ATOM 4231 O O . LEU A 1 528 ? 31.181 15.486 -38.182 1.00 64.75 528 LEU A O 1
ATOM 4235 N N . THR A 1 529 ? 31.234 13.369 -37.450 1.00 65.81 529 THR A N 1
ATOM 4236 C CA . THR A 1 529 ? 31.818 12.771 -38.653 1.00 65.81 529 THR A CA 1
ATOM 4237 C C . THR A 1 529 ? 30.847 11.768 -39.263 1.00 65.81 529 THR A C 1
ATOM 4239 O O . THR A 1 529 ? 30.169 11.021 -38.547 1.00 65.81 529 THR A O 1
ATOM 4242 N N . SER A 1 530 ? 30.752 11.764 -40.593 1.00 64.25 530 SER A N 1
ATOM 4243 C CA . SER A 1 530 ? 30.035 10.723 -41.331 1.00 64.25 530 SER A CA 1
ATOM 4244 C C . SER A 1 530 ? 30.804 9.393 -41.270 1.00 64.25 530 SER A C 1
ATOM 4246 O O . SER A 1 530 ? 32.019 9.403 -41.057 1.00 64.25 530 SER A O 1
ATOM 4248 N N . PRO A 1 531 ? 30.139 8.243 -41.484 1.00 62.81 531 PRO A N 1
ATOM 4249 C CA . PRO A 1 531 ? 30.821 6.957 -41.588 1.00 62.81 531 PRO A CA 1
ATOM 4250 C C . PRO A 1 531 ? 31.912 7.021 -42.665 1.00 62.81 531 PRO A C 1
ATOM 4252 O O . PRO A 1 531 ? 31.640 7.412 -43.798 1.00 62.81 531 PRO A O 1
ATOM 4255 N N . ALA A 1 532 ? 33.147 6.657 -42.312 1.00 51.62 532 ALA A N 1
ATOM 4256 C CA . ALA A 1 532 ? 34.291 6.701 -43.226 1.00 51.62 532 ALA A CA 1
ATOM 4257 C C . ALA A 1 532 ? 34.270 5.581 -44.288 1.00 51.62 532 ALA A C 1
ATOM 4259 O O . ALA A 1 532 ? 35.037 5.631 -45.243 1.00 51.62 532 ALA A O 1
ATOM 4260 N N . SER A 1 533 ? 33.411 4.565 -44.136 1.00 51.81 533 SER A N 1
ATOM 4261 C CA . SER A 1 533 ? 33.311 3.435 -45.064 1.00 51.81 533 SER A CA 1
ATOM 4262 C C . SER A 1 533 ? 31.890 2.871 -45.142 1.00 51.81 533 SER A C 1
ATOM 4264 O O . SER A 1 533 ? 31.114 2.941 -44.188 1.00 51.81 533 SER A O 1
ATOM 4266 N N . THR A 1 534 ? 31.566 2.256 -46.281 1.00 47.47 534 THR A N 1
ATOM 4267 C CA . THR A 1 534 ? 30.288 1.583 -46.594 1.00 47.47 534 THR A CA 1
ATOM 4268 C C . THR A 1 534 ? 29.929 0.436 -45.641 1.00 47.47 534 THR A C 1
ATOM 4270 O O . THR A 1 534 ? 28.781 -0.007 -45.628 1.00 47.47 534 THR A O 1
ATOM 4273 N N . CYS A 1 535 ? 30.875 -0.028 -44.816 1.00 51.44 535 CYS A N 1
ATOM 4274 C CA . CYS A 1 535 ? 30.675 -1.098 -43.837 1.00 51.44 535 CYS A CA 1
ATOM 4275 C C . CYS A 1 535 ? 31.196 -0.759 -42.419 1.00 51.44 535 CYS A C 1
ATOM 4277 O O . CYS A 1 535 ? 31.318 -1.647 -41.575 1.00 51.44 535 CYS A O 1
ATOM 4279 N N . GLY A 1 536 ? 31.533 0.506 -42.144 1.00 63.62 536 GLY A N 1
ATOM 4280 C CA . GLY A 1 536 ? 32.257 0.909 -40.936 1.00 63.62 536 GLY A CA 1
ATOM 4281 C C . GLY A 1 536 ? 31.398 0.944 -39.675 1.00 63.62 536 GLY A C 1
ATOM 4282 O O . GLY A 1 536 ? 30.812 1.975 -39.350 1.00 63.62 536 GLY A O 1
ATOM 4283 N N . PHE A 1 537 ? 31.367 -0.160 -38.930 1.00 74.75 537 PHE A N 1
ATOM 4284 C CA . PHE A 1 537 ? 30.909 -0.145 -37.543 1.00 74.75 537 PHE A CA 1
ATOM 4285 C C . PHE A 1 537 ? 31.967 0.513 -36.660 1.00 74.75 537 PHE A C 1
ATOM 4287 O O . PHE A 1 537 ? 33.170 0.337 -36.852 1.00 74.75 537 PHE A O 1
ATOM 4294 N N . PHE A 1 538 ? 31.521 1.251 -35.656 1.00 81.44 538 PHE A N 1
ATOM 4295 C CA . PHE A 1 538 ? 32.377 1.717 -34.580 1.00 81.44 538 PHE A CA 1
ATOM 4296 C C . PHE A 1 538 ? 31.723 1.434 -33.239 1.00 81.44 538 PHE A C 1
ATOM 4298 O O . PHE A 1 538 ? 30.498 1.404 -33.120 1.00 81.44 538 PHE A O 1
ATOM 4305 N N . LYS A 1 539 ? 32.556 1.266 -32.216 1.00 84.19 539 LYS A N 1
ATOM 4306 C CA . LYS A 1 539 ? 32.091 1.116 -30.845 1.00 84.19 539 LYS A CA 1
ATOM 4307 C C . LYS A 1 539 ? 31.977 2.488 -30.195 1.00 84.19 539 LYS A C 1
ATOM 4309 O O . LYS A 1 539 ? 32.915 3.279 -30.254 1.00 84.19 539 LYS A O 1
ATOM 4314 N N . CYS A 1 540 ? 30.827 2.782 -29.604 1.00 85.50 540 CYS A N 1
ATOM 4315 C CA . CYS A 1 540 ? 30.625 4.011 -28.845 1.00 85.50 540 CYS A CA 1
ATOM 4316 C C . CYS A 1 540 ? 31.262 3.878 -27.455 1.00 85.50 540 CYS A C 1
ATOM 4318 O O . CYS A 1 540 ? 30.896 2.979 -26.701 1.00 85.50 540 CYS A O 1
ATOM 4320 N N . ASP A 1 541 ? 32.150 4.794 -27.070 1.00 83.50 541 ASP A N 1
ATOM 4321 C CA . ASP A 1 541 ? 32.854 4.746 -25.778 1.00 83.50 541 ASP A CA 1
ATOM 4322 C C . ASP A 1 541 ? 31.931 4.944 -24.568 1.00 83.50 541 ASP A C 1
ATOM 4324 O O . ASP A 1 541 ? 32.266 4.541 -23.454 1.00 83.50 541 ASP A O 1
ATOM 4328 N N . ALA A 1 542 ? 30.762 5.564 -24.764 1.00 83.19 542 ALA A N 1
ATOM 4329 C CA . ALA A 1 542 ? 29.797 5.772 -23.689 1.00 83.19 542 ALA A CA 1
ATOM 4330 C C . ALA A 1 542 ? 28.959 4.523 -23.408 1.00 83.19 542 ALA A C 1
ATOM 4332 O O . ALA A 1 542 ? 28.964 4.023 -22.285 1.00 83.19 542 ALA A O 1
ATOM 4333 N N . CYS A 1 543 ? 28.237 4.010 -24.408 1.00 83.38 543 CYS A N 1
ATOM 4334 C CA . CYS A 1 543 ? 27.340 2.866 -24.221 1.00 83.38 543 CYS A CA 1
ATOM 4335 C C . CYS A 1 543 ? 27.987 1.506 -24.528 1.00 83.38 543 CYS A C 1
ATOM 4337 O O . CYS A 1 543 ? 27.360 0.480 -24.292 1.00 83.38 543 CYS A O 1
ATOM 4339 N N . ASN A 1 544 ? 29.216 1.479 -25.053 1.00 83.62 544 ASN A N 1
ATOM 4340 C CA . ASN A 1 544 ? 29.931 0.266 -25.465 1.00 83.62 544 ASN A CA 1
ATOM 4341 C C . ASN A 1 544 ? 29.182 -0.579 -26.518 1.00 83.62 544 ASN A C 1
ATOM 4343 O O . ASN A 1 544 ? 29.449 -1.773 -26.654 1.00 83.62 544 ASN A O 1
ATOM 4347 N N . LEU A 1 545 ? 28.242 0.025 -27.252 1.00 82.69 545 LEU A N 1
ATOM 4348 C CA . LEU A 1 545 ? 27.496 -0.620 -28.332 1.00 82.69 545 LEU A CA 1
ATOM 4349 C C . LEU A 1 545 ? 28.093 -0.269 -29.693 1.00 82.69 545 LEU A C 1
ATOM 4351 O O . LEU A 1 545 ? 28.637 0.823 -29.880 1.00 82.69 545 LEU A O 1
ATOM 4355 N N . ASP A 1 546 ? 27.933 -1.184 -30.646 1.00 82.88 546 ASP A N 1
ATOM 4356 C CA . ASP A 1 546 ? 28.269 -0.932 -32.044 1.00 82.88 546 ASP A CA 1
ATOM 4357 C C . ASP A 1 546 ? 27.250 0.032 -32.661 1.00 82.88 546 ASP A C 1
ATOM 4359 O O . ASP A 1 546 ? 26.045 -0.072 -32.420 1.00 82.88 546 ASP A O 1
ATOM 4363 N N . SER A 1 547 ? 27.728 0.939 -33.503 1.00 83.25 547 SER A N 1
ATOM 4364 C CA . SER A 1 547 ? 26.922 1.833 -34.330 1.00 83.25 547 SER A CA 1
ATOM 4365 C C . SER A 1 547 ? 27.522 1.900 -35.730 1.00 83.25 547 SER A C 1
ATOM 4367 O O . SER A 1 547 ? 28.737 1.845 -35.895 1.00 83.25 547 SER A O 1
ATOM 4369 N N . ASN A 1 548 ? 26.671 2.015 -36.745 1.00 79.75 548 ASN A N 1
ATOM 4370 C CA . ASN A 1 548 ? 27.060 2.303 -38.130 1.00 79.75 548 ASN A CA 1
ATOM 4371 C C . ASN A 1 548 ? 26.503 3.655 -38.617 1.00 79.75 548 ASN A C 1
ATOM 4373 O O . ASN A 1 548 ? 26.506 3.931 -39.814 1.00 79.75 548 ASN A O 1
ATOM 4377 N N . GLY A 1 549 ? 25.998 4.476 -37.688 1.00 76.56 549 GLY A N 1
ATOM 4378 C CA . GLY A 1 549 ? 25.561 5.845 -37.949 1.00 76.56 549 GLY A CA 1
ATOM 4379 C C . GLY A 1 549 ? 26.707 6.852 -37.856 1.00 76.56 549 GLY A C 1
ATOM 4380 O O . GLY A 1 549 ? 27.885 6.506 -37.920 1.00 76.56 549 GLY A O 1
ATOM 4381 N N . TYR A 1 550 ? 26.366 8.124 -37.672 1.00 79.94 550 TYR A N 1
ATOM 4382 C CA . TYR A 1 550 ? 27.374 9.178 -37.540 1.00 79.94 550 TYR A CA 1
ATOM 4383 C C . TYR A 1 550 ? 28.032 9.100 -36.151 1.00 79.94 550 TYR A C 1
ATOM 4385 O O . TYR A 1 550 ? 27.415 8.631 -35.186 1.00 79.94 550 TYR A O 1
ATOM 4393 N N . SER A 1 551 ? 29.277 9.572 -36.032 1.00 79.38 551 SER A N 1
ATOM 4394 C CA . SER A 1 551 ? 30.004 9.572 -34.757 1.00 79.38 551 SER A CA 1
ATOM 4395 C C . SER A 1 551 ? 30.589 10.934 -34.410 1.00 79.38 551 SER A C 1
ATOM 4397 O O . SER A 1 551 ? 31.141 11.625 -35.263 1.00 79.38 551 SER A O 1
ATOM 4399 N N . PHE A 1 552 ? 30.488 11.307 -33.139 1.00 77.62 552 PHE A N 1
ATOM 4400 C CA . PHE A 1 552 ? 31.190 12.437 -32.551 1.00 77.62 552 PHE A CA 1
ATOM 4401 C C . PHE A 1 552 ? 32.592 11.999 -32.129 1.00 77.62 552 PHE A C 1
ATOM 4403 O O . PHE A 1 552 ? 32.723 11.153 -31.242 1.00 77.62 552 PHE A O 1
ATOM 4410 N N . ASN A 1 553 ? 33.621 12.594 -32.728 1.00 78.50 553 ASN A N 1
ATOM 4411 C CA . ASN A 1 553 ? 35.020 12.255 -32.465 1.00 78.50 553 ASN A CA 1
ATOM 4412 C C . ASN A 1 553 ? 35.743 13.453 -31.850 1.00 78.50 553 ASN A C 1
ATOM 4414 O O . ASN A 1 553 ? 35.535 14.584 -32.283 1.00 78.50 553 ASN A O 1
ATOM 4418 N N . CYS A 1 554 ? 36.594 13.224 -30.853 1.00 77.56 554 CYS A N 1
ATOM 4419 C CA . CYS A 1 554 ? 37.477 14.264 -30.329 1.00 77.56 554 CYS A CA 1
ATOM 4420 C C . CYS A 1 554 ? 38.827 14.222 -31.057 1.00 77.56 554 CYS A C 1
ATOM 4422 O O . CYS A 1 554 ? 39.421 13.158 -31.170 1.00 77.56 554 CYS A O 1
ATOM 4424 N N . GLU A 1 555 ? 39.346 15.365 -31.505 1.00 67.25 555 GLU A N 1
ATOM 4425 C CA . GLU A 1 555 ? 40.682 15.422 -32.126 1.00 67.25 555 GLU A CA 1
ATOM 4426 C C . GLU A 1 555 ? 41.813 15.277 -31.095 1.00 67.25 555 GLU A C 1
ATOM 4428 O O . GLU A 1 555 ? 42.876 14.745 -31.396 1.00 67.25 555 GLU A O 1
ATOM 4433 N N . GLY A 1 556 ? 41.580 15.722 -29.854 1.00 68.31 556 GLY A N 1
ATOM 4434 C CA . GLY A 1 556 ? 42.586 15.704 -28.788 1.00 68.31 556 GLY A CA 1
ATOM 4435 C C . GLY A 1 556 ? 42.636 14.417 -27.964 1.00 68.31 556 GLY A C 1
ATOM 4436 O O . GLY A 1 556 ? 43.583 14.227 -27.206 1.00 68.31 556 GLY A O 1
ATOM 4437 N N . CYS A 1 557 ? 41.632 13.538 -28.059 1.00 72.62 557 CYS A N 1
ATOM 4438 C CA . CYS A 1 557 ? 41.633 12.238 -27.381 1.00 72.62 557 CYS A CA 1
ATOM 4439 C C . CYS A 1 557 ? 40.861 11.191 -28.186 1.00 72.62 557 CYS A C 1
ATOM 4441 O O . CYS A 1 557 ? 39.992 11.539 -28.969 1.00 72.62 557 CYS A O 1
ATOM 4443 N N . SER A 1 558 ? 41.091 9.902 -27.930 1.00 75.50 558 SER A N 1
ATOM 4444 C CA . SER A 1 558 ? 40.427 8.796 -28.639 1.00 75.50 558 SER A CA 1
ATOM 4445 C C . SER A 1 558 ? 38.929 8.624 -28.319 1.00 75.50 558 SER A C 1
ATOM 4447 O O . SER A 1 558 ? 38.416 7.520 -28.448 1.00 75.50 558 SER A O 1
ATOM 4449 N N . LEU A 1 559 ? 38.233 9.677 -27.863 1.00 80.06 559 LEU A N 1
ATOM 4450 C CA . LEU A 1 559 ? 36.811 9.620 -27.531 1.00 80.06 559 LEU A CA 1
ATOM 4451 C C . LEU A 1 559 ? 35.953 9.586 -28.798 1.00 80.06 559 LEU A C 1
ATOM 4453 O O . LEU A 1 559 ? 35.970 10.540 -29.581 1.00 80.06 559 LEU A O 1
ATOM 4457 N N . ARG A 1 560 ? 35.126 8.549 -28.917 1.00 83.12 560 ARG A N 1
ATOM 4458 C CA . ARG A 1 560 ? 34.173 8.346 -30.004 1.00 83.12 560 ARG A CA 1
ATOM 4459 C C . ARG A 1 560 ? 32.781 8.017 -29.471 1.00 83.12 560 ARG A C 1
ATOM 4461 O O . ARG A 1 560 ? 32.579 7.006 -28.804 1.00 83.12 560 ARG A O 1
ATOM 4468 N N . LEU A 1 561 ? 31.797 8.859 -29.780 1.00 81.62 561 LEU A N 1
ATOM 4469 C CA . LEU A 1 561 ? 30.409 8.702 -29.332 1.00 81.62 561 LEU A CA 1
ATOM 4470 C C . LEU A 1 561 ? 29.461 8.545 -30.517 1.00 81.62 561 LEU A C 1
ATOM 4472 O O . LEU A 1 561 ? 29.589 9.252 -31.511 1.00 81.62 561 LEU A O 1
ATOM 4476 N N . ASP A 1 562 ? 28.468 7.667 -30.401 1.00 81.31 562 ASP A N 1
ATOM 4477 C CA . ASP A 1 562 ? 27.337 7.687 -31.328 1.00 81.31 562 ASP A CA 1
ATOM 4478 C C . ASP A 1 562 ? 26.462 8.933 -31.110 1.00 81.31 562 ASP A C 1
ATOM 4480 O O . ASP A 1 562 ? 26.512 9.587 -30.062 1.00 81.31 562 ASP A O 1
ATOM 4484 N N . VAL A 1 563 ? 25.645 9.266 -32.110 1.00 74.38 563 VAL A N 1
ATOM 4485 C CA . VAL A 1 563 ? 24.742 10.423 -32.059 1.00 74.38 563 VAL A CA 1
ATOM 4486 C C . VAL A 1 563 ? 23.797 10.373 -30.853 1.00 74.38 563 VAL A C 1
ATOM 4488 O O . VAL A 1 563 ? 23.551 11.411 -30.241 1.00 74.38 563 VAL A O 1
ATOM 4491 N N . LYS A 1 564 ? 23.276 9.206 -30.457 1.00 74.06 564 LYS A N 1
ATOM 4492 C CA . LYS A 1 564 ? 22.341 9.110 -29.320 1.00 74.06 564 LYS A CA 1
ATOM 4493 C C . LYS A 1 564 ? 23.049 9.452 -28.007 1.00 74.06 564 LYS A C 1
ATOM 4495 O O . LYS A 1 564 ? 22.533 10.238 -27.221 1.00 74.06 564 LYS A O 1
ATOM 4500 N N . CYS A 1 565 ? 24.253 8.929 -27.798 1.00 77.00 565 CYS A N 1
ATOM 4501 C CA . CYS A 1 565 ? 25.058 9.164 -26.605 1.00 77.00 565 CYS A CA 1
ATOM 4502 C C . CYS A 1 565 ? 25.638 10.580 -26.557 1.00 77.00 565 CYS A C 1
ATOM 4504 O O . CYS A 1 565 ? 25.670 11.185 -25.488 1.00 77.00 565 CYS A O 1
ATOM 4506 N N . GLY A 1 566 ? 26.078 11.118 -27.699 1.00 72.81 566 GLY A N 1
ATOM 4507 C CA . GLY A 1 566 ? 26.623 12.472 -27.789 1.00 72.81 566 GLY A CA 1
ATOM 4508 C C . GLY A 1 566 ? 25.589 13.543 -27.446 1.00 72.81 566 GLY A C 1
ATOM 4509 O O . GLY A 1 566 ? 25.898 14.489 -26.730 1.00 72.81 566 GLY A O 1
ATOM 4510 N N . ASN A 1 567 ? 24.340 13.370 -27.887 1.00 71.12 567 ASN A N 1
ATOM 4511 C CA . ASN A 1 567 ? 23.281 14.357 -27.654 1.00 71.12 567 ASN A CA 1
ATOM 4512 C C . ASN A 1 567 ? 22.603 14.259 -26.283 1.00 71.12 567 ASN A C 1
ATOM 4514 O O . ASN A 1 567 ? 21.743 15.089 -25.971 1.00 71.12 567 ASN A O 1
ATOM 4518 N N . LEU A 1 568 ? 22.975 13.286 -25.448 1.00 68.94 568 LEU A N 1
ATOM 4519 C CA . LEU A 1 568 ? 22.485 13.256 -24.077 1.00 68.94 568 LEU A CA 1
ATOM 4520 C C . LEU A 1 568 ? 22.989 14.490 -23.315 1.00 68.94 568 LEU A C 1
ATOM 4522 O O . LEU A 1 568 ? 24.183 14.803 -23.352 1.00 68.94 568 LEU A O 1
ATOM 4526 N N . PRO A 1 569 ? 22.101 15.212 -22.610 1.00 63.66 569 PRO A N 1
ATOM 4527 C CA . PRO A 1 569 ? 22.521 16.371 -21.850 1.00 63.66 569 PRO A CA 1
ATOM 4528 C C . PRO A 1 569 ? 23.372 15.932 -20.658 1.00 63.66 569 PRO A C 1
ATOM 4530 O O . PRO A 1 569 ? 23.303 14.799 -20.181 1.00 63.66 569 PRO A O 1
ATOM 4533 N N . LYS A 1 570 ? 24.163 16.875 -20.144 1.00 65.25 570 LYS A N 1
ATOM 4534 C CA . LYS A 1 570 ? 25.037 16.630 -18.990 1.00 65.25 570 LYS A CA 1
ATOM 4535 C C . LYS A 1 570 ? 24.268 16.295 -17.720 1.00 65.25 570 LYS A C 1
ATOM 4537 O O . LYS A 1 570 ? 24.834 15.685 -16.825 1.00 65.25 570 LYS A O 1
ATOM 4542 N N . GLU A 1 571 ? 23.014 16.714 -17.635 1.00 64.88 571 GLU A N 1
ATOM 4543 C CA . GLU A 1 571 ? 22.146 16.465 -16.496 1.00 64.88 571 GLU A CA 1
ATOM 4544 C C . GLU A 1 571 ? 20.830 15.891 -17.021 1.00 64.88 571 GLU A C 1
ATOM 4546 O O . GLU A 1 571 ? 20.184 16.498 -17.879 1.00 64.88 571 GLU A O 1
ATOM 4551 N N . VAL A 1 572 ? 20.457 14.706 -16.542 1.00 62.28 572 VAL A N 1
ATOM 4552 C CA . VAL A 1 572 ? 19.247 13.988 -16.953 1.00 62.28 572 VAL A CA 1
ATOM 4553 C C . VAL A 1 572 ? 18.415 13.621 -15.735 1.00 62.28 572 VAL A C 1
ATOM 4555 O O . VAL A 1 572 ? 18.937 13.250 -14.683 1.00 62.28 572 VAL A O 1
ATOM 4558 N N . PHE A 1 573 ? 17.099 13.684 -15.891 1.00 58.09 573 PHE A N 1
ATOM 4559 C CA . PHE A 1 573 ? 16.162 13.122 -14.927 1.00 58.09 573 PHE A CA 1
ATOM 4560 C C . PHE A 1 573 ? 15.761 11.727 -15.400 1.00 58.09 573 PHE A C 1
ATOM 4562 O O . PHE A 1 573 ? 15.229 11.618 -16.500 1.00 58.09 573 PHE A O 1
ATOM 4569 N N . HIS A 1 574 ? 16.031 10.673 -14.623 1.00 62.03 574 HIS A N 1
ATOM 4570 C CA . HIS A 1 574 ? 15.828 9.292 -15.075 1.00 62.03 574 HIS A CA 1
ATOM 4571 C C . HIS A 1 574 ? 14.725 8.573 -14.286 1.00 62.03 574 HIS A C 1
ATOM 4573 O O . HIS A 1 574 ? 14.680 8.630 -13.058 1.00 62.03 574 HIS A O 1
ATOM 4579 N N . GLY A 1 575 ? 13.861 7.828 -14.982 1.00 54.91 575 GLY A N 1
ATOM 4580 C CA . GLY A 1 575 ? 12.715 7.124 -14.394 1.00 54.91 575 GLY A CA 1
ATOM 4581 C C . GLY A 1 575 ? 13.045 6.130 -13.271 1.00 54.91 575 GLY A C 1
ATOM 4582 O O . GLY A 1 575 ? 12.182 5.902 -12.424 1.00 54.91 575 GLY A O 1
ATOM 4583 N N . SER A 1 576 ? 14.272 5.596 -13.239 1.00 58.66 576 SER A N 1
ATOM 4584 C CA . SER A 1 576 ? 14.783 4.704 -12.181 1.00 58.66 576 SER A CA 1
ATOM 4585 C C . SER A 1 576 ? 15.360 5.439 -10.960 1.00 58.66 576 SER A C 1
ATOM 4587 O O . SER A 1 576 ? 15.691 4.800 -9.968 1.00 58.66 576 SER A O 1
ATOM 4589 N N . HIS A 1 577 ? 15.571 6.756 -11.047 1.00 61.28 577 HIS A N 1
ATOM 4590 C CA . HIS A 1 577 ? 16.114 7.589 -9.973 1.00 61.28 577 HIS A CA 1
ATOM 4591 C C . HIS A 1 577 ? 15.510 8.997 -10.064 1.00 61.28 577 HIS A C 1
ATOM 4593 O O . HIS A 1 577 ? 16.127 9.934 -10.560 1.00 61.28 577 HIS A O 1
ATOM 4599 N N . ARG A 1 578 ? 14.252 9.121 -9.622 1.00 56.69 578 ARG A N 1
ATOM 4600 C CA . ARG A 1 578 ? 13.418 10.328 -9.792 1.00 56.69 578 ARG A CA 1
ATOM 4601 C C . ARG A 1 578 ? 13.600 11.384 -8.698 1.00 56.69 578 ARG A C 1
ATOM 4603 O O . ARG A 1 578 ? 13.024 12.460 -8.777 1.00 56.69 578 ARG A O 1
ATOM 4610 N N . GLN A 1 579 ? 14.347 11.080 -7.646 1.00 51.88 579 GLN A N 1
ATOM 4611 C CA . GLN A 1 579 ? 14.522 11.992 -6.508 1.00 51.88 579 GLN A CA 1
ATOM 4612 C C . GLN A 1 579 ? 15.630 13.017 -6.772 1.00 51.88 579 GLN A C 1
ATOM 4614 O O . GLN A 1 579 ? 15.581 14.144 -6.279 1.00 51.88 579 GLN A O 1
ATOM 4619 N N . HIS A 1 580 ? 16.621 12.644 -7.584 1.00 62.50 580 HIS A N 1
ATOM 4620 C CA . HIS A 1 580 ? 17.778 13.471 -7.881 1.00 62.50 580 HIS A CA 1
ATOM 4621 C C . HIS A 1 580 ? 18.124 13.433 -9.363 1.00 62.50 580 HIS A C 1
ATOM 4623 O O . HIS A 1 580 ? 17.804 12.498 -10.092 1.00 62.50 580 HIS A O 1
ATOM 4629 N N . TRP A 1 581 ? 18.827 14.472 -9.792 1.00 62.31 581 TRP A N 1
ATOM 4630 C CA . TRP A 1 581 ? 19.341 14.573 -11.145 1.00 62.31 581 TRP A CA 1
ATOM 4631 C C . TRP A 1 581 ? 20.548 13.662 -11.284 1.00 62.31 581 TRP A C 1
ATOM 4633 O O . TRP A 1 581 ? 21.373 13.569 -10.373 1.00 62.31 581 TRP A O 1
ATOM 4643 N N . LEU A 1 582 ? 20.672 13.021 -12.434 1.00 69.62 582 LEU A N 1
ATOM 4644 C CA . LEU A 1 582 ? 21.882 12.310 -12.782 1.00 69.62 582 LEU A CA 1
ATOM 4645 C C . LEU A 1 582 ? 22.773 13.219 -13.614 1.00 69.62 582 LEU A C 1
ATOM 4647 O O . LEU A 1 582 ? 22.321 13.814 -14.587 1.00 69.62 582 LEU A O 1
ATOM 4651 N N . ILE A 1 583 ? 24.041 13.308 -13.242 1.00 76.44 583 ILE A N 1
ATOM 4652 C CA . ILE A 1 583 ? 25.045 14.113 -13.926 1.00 76.44 583 ILE A CA 1
ATOM 4653 C C . ILE A 1 583 ? 25.997 13.175 -14.662 1.00 76.44 583 ILE A C 1
ATOM 4655 O O . ILE A 1 583 ? 26.491 12.201 -14.087 1.00 76.44 583 ILE A O 1
ATOM 4659 N N . SER A 1 584 ? 26.271 13.477 -15.930 1.00 79.12 584 SER A N 1
ATOM 4660 C CA . SER A 1 584 ? 27.280 12.790 -16.729 1.00 79.12 584 SER A CA 1
ATOM 4661 C C . SER A 1 584 ? 28.658 13.007 -16.103 1.00 79.12 584 SER A C 1
ATOM 4663 O O . SER A 1 584 ? 29.117 14.146 -15.965 1.00 79.12 584 SER A O 1
ATOM 4665 N N . ALA A 1 585 ? 29.332 11.924 -15.752 1.00 80.25 585 ALA A N 1
ATOM 4666 C CA . ALA A 1 585 ? 30.689 11.907 -15.242 1.00 80.25 585 ALA A CA 1
ATOM 4667 C C . ALA A 1 585 ? 31.605 11.180 -16.229 1.00 80.25 585 ALA A C 1
ATOM 4669 O O . ALA A 1 585 ? 31.192 10.236 -16.904 1.00 80.25 585 ALA A O 1
ATOM 4670 N N . ARG A 1 586 ? 32.862 11.629 -16.288 1.00 78.75 586 ARG A N 1
ATOM 4671 C CA . ARG A 1 586 ? 33.946 10.937 -16.983 1.00 78.75 586 ARG A CA 1
ATOM 4672 C C . ARG A 1 586 ? 35.065 10.672 -15.984 1.00 78.75 586 ARG A C 1
ATOM 4674 O O . ARG A 1 586 ? 35.506 11.617 -15.336 1.00 78.75 586 ARG A O 1
ATOM 4681 N N . GLU A 1 587 ? 35.501 9.425 -15.843 1.00 73.81 587 GLU A N 1
ATOM 4682 C CA . GLU A 1 587 ? 36.591 9.049 -14.930 1.00 73.81 587 GLU A CA 1
ATOM 4683 C C . GLU A 1 587 ? 37.672 8.241 -15.658 1.00 73.81 587 GLU A C 1
ATOM 4685 O O . GLU A 1 587 ? 37.364 7.355 -16.458 1.00 73.81 587 GLU A O 1
ATOM 4690 N N . TYR A 1 588 ? 38.937 8.570 -15.365 1.00 66.81 588 TYR A N 1
ATOM 4691 C CA . TYR A 1 588 ? 40.129 7.846 -15.811 1.00 66.81 588 TYR A CA 1
ATOM 4692 C C . TYR A 1 588 ? 41.092 7.630 -14.634 1.00 66.81 588 TYR A C 1
ATOM 4694 O O . TYR A 1 588 ? 41.353 8.595 -13.911 1.00 66.81 588 TYR A O 1
ATOM 4702 N N . PRO A 1 589 ? 41.663 6.420 -14.461 1.00 62.62 589 PRO A N 1
ATOM 4703 C CA . PRO A 1 589 ? 41.399 5.190 -15.224 1.00 62.62 589 PRO A CA 1
ATOM 4704 C C . PRO A 1 589 ? 39.948 4.695 -15.072 1.00 62.62 589 PRO A C 1
ATOM 4706 O O . PRO A 1 589 ? 39.224 5.153 -14.189 1.00 62.62 589 PRO A O 1
ATOM 4709 N N . VAL A 1 590 ? 39.510 3.805 -15.975 1.00 63.91 590 VAL A N 1
ATOM 4710 C CA . VAL A 1 590 ? 38.140 3.256 -15.975 1.00 63.91 590 VAL A CA 1
ATOM 4711 C C . VAL A 1 590 ? 37.822 2.693 -14.582 1.00 63.91 590 VAL A C 1
ATOM 4713 O O . VAL A 1 590 ? 38.636 1.945 -14.032 1.00 63.91 590 VAL A O 1
ATOM 4716 N N . PRO A 1 591 ? 36.676 3.047 -13.977 1.00 62.97 591 PRO A N 1
ATOM 4717 C CA . PRO A 1 591 ? 36.373 2.629 -12.617 1.00 62.97 591 PRO A CA 1
ATOM 4718 C C . PRO A 1 591 ? 36.041 1.129 -12.556 1.00 62.97 591 PRO A C 1
ATOM 4720 O O . PRO A 1 591 ? 34.890 0.731 -12.700 1.00 62.97 591 PRO A O 1
ATOM 4723 N N . ASN A 1 592 ? 37.028 0.290 -12.226 1.00 59.38 592 ASN A N 1
ATOM 4724 C CA . ASN A 1 592 ? 36.859 -1.165 -12.048 1.00 59.38 592 ASN A CA 1
ATOM 4725 C C . ASN A 1 592 ? 35.963 -1.567 -10.854 1.00 59.38 592 ASN A C 1
ATOM 4727 O O . ASN A 1 592 ? 35.796 -2.750 -10.576 1.00 59.38 592 ASN A O 1
ATOM 4731 N N . GLN A 1 593 ? 35.402 -0.603 -10.118 1.00 66.25 593 GLN A N 1
ATOM 4732 C CA . GLN A 1 593 ? 34.574 -0.843 -8.929 1.00 66.25 593 GLN A CA 1
ATOM 4733 C C . GLN A 1 593 ? 33.136 -0.316 -9.060 1.00 66.25 593 GLN A C 1
ATOM 4735 O O . GLN A 1 593 ? 32.304 -0.607 -8.202 1.00 66.25 593 GLN A O 1
ATOM 4740 N N . LYS A 1 594 ? 32.805 0.449 -10.112 1.00 77.94 594 LYS A N 1
ATOM 4741 C CA . LYS A 1 594 ? 31.466 1.041 -10.263 1.00 77.94 594 LYS A CA 1
ATOM 4742 C C . LYS A 1 594 ? 30.595 0.170 -11.161 1.00 77.94 594 LYS A C 1
ATOM 4744 O O . LYS A 1 594 ? 30.887 -0.022 -12.338 1.00 77.94 594 LYS A O 1
ATOM 4749 N N . ARG A 1 595 ? 29.505 -0.343 -10.592 1.00 82.69 595 ARG A N 1
ATOM 4750 C CA . ARG A 1 595 ? 28.516 -1.161 -11.302 1.00 82.69 595 ARG A CA 1
ATOM 4751 C C . ARG A 1 595 ? 27.269 -0.352 -11.618 1.00 82.69 595 ARG A C 1
ATOM 4753 O O . ARG A 1 595 ? 26.782 0.409 -10.780 1.00 82.69 595 ARG A O 1
ATOM 4760 N N . CYS A 1 596 ? 26.746 -0.547 -12.817 1.00 84.19 596 CYS A N 1
ATOM 4761 C CA . CYS A 1 596 ? 25.471 -0.004 -13.242 1.00 84.19 596 CYS A CA 1
ATOM 4762 C C . CYS A 1 596 ? 24.349 -0.606 -12.389 1.00 84.19 596 CYS A C 1
ATOM 4764 O O . CYS A 1 596 ? 24.214 -1.825 -12.303 1.00 84.19 596 CYS A O 1
ATOM 4766 N N . LYS A 1 597 ? 23.498 0.235 -11.790 1.00 81.25 597 LYS A N 1
ATOM 4767 C CA . LYS A 1 597 ? 22.325 -0.233 -11.030 1.00 81.25 597 LYS A CA 1
ATOM 4768 C C . LYS A 1 597 ? 21.244 -0.878 -11.907 1.00 81.25 597 LYS A C 1
ATOM 4770 O O . LYS A 1 597 ? 20.332 -1.487 -11.362 1.00 81.25 597 LYS A O 1
ATOM 4775 N N . GLY A 1 598 ? 21.334 -0.732 -13.232 1.00 77.75 598 GLY A N 1
ATOM 4776 C CA . GLY A 1 598 ? 20.402 -1.330 -14.184 1.00 77.75 598 GLY A CA 1
ATOM 4777 C C . GLY A 1 598 ? 20.737 -2.760 -14.578 1.00 77.75 598 GLY A C 1
ATOM 4778 O O . GLY A 1 598 ? 19.929 -3.659 -14.362 1.00 77.75 598 GLY A O 1
ATOM 4779 N N . CYS A 1 599 ? 21.925 -2.977 -15.135 1.00 80.19 599 CYS A N 1
ATOM 4780 C CA . CYS A 1 599 ? 22.356 -4.290 -15.623 1.00 80.19 599 CYS A CA 1
ATOM 4781 C C . CYS A 1 599 ? 23.296 -5.042 -14.669 1.00 80.19 599 CYS A C 1
ATOM 4783 O O . CYS A 1 599 ? 23.496 -6.236 -14.851 1.00 80.19 599 CYS A O 1
ATOM 4785 N N . GLY A 1 600 ? 23.884 -4.368 -13.673 1.00 77.81 600 GLY A N 1
ATOM 4786 C CA . GLY A 1 600 ? 24.907 -4.942 -12.789 1.00 77.81 600 GLY A CA 1
ATOM 4787 C C . GLY A 1 600 ? 26.324 -4.974 -13.374 1.00 77.81 600 GLY A C 1
ATOM 4788 O O . GLY A 1 600 ? 27.281 -5.241 -12.633 1.00 77.81 600 GLY A O 1
ATOM 4789 N N . ASP A 1 601 ? 26.476 -4.661 -14.662 1.00 83.19 601 ASP A N 1
ATOM 4790 C CA . ASP A 1 601 ? 27.765 -4.622 -15.354 1.00 83.19 601 ASP A CA 1
ATOM 4791 C C . ASP A 1 601 ? 28.612 -3.422 -14.922 1.00 83.19 601 ASP A C 1
ATOM 4793 O O . ASP A 1 601 ? 28.118 -2.433 -14.368 1.00 83.19 601 ASP A O 1
ATOM 4797 N N . PHE A 1 602 ? 29.916 -3.503 -15.178 1.00 82.81 602 PHE A N 1
ATOM 4798 C CA . PHE A 1 602 ? 30.824 -2.382 -14.966 1.00 82.81 602 PHE A CA 1
ATOM 4799 C C . PHE A 1 602 ? 30.505 -1.246 -15.936 1.00 82.81 602 PHE A C 1
ATOM 4801 O O . PHE A 1 602 ? 30.351 -1.467 -17.138 1.00 82.81 602 PHE A O 1
ATOM 4808 N N . VAL A 1 603 ? 30.416 -0.023 -15.414 1.00 84.19 603 VAL A N 1
ATOM 4809 C CA . VAL A 1 603 ? 30.237 1.152 -16.272 1.00 84.19 603 VAL A CA 1
ATOM 4810 C C . VAL A 1 603 ? 31.523 1.475 -17.031 1.00 84.19 603 VAL A C 1
ATOM 4812 O O . VAL A 1 603 ? 32.628 1.198 -16.565 1.00 84.19 603 VAL A O 1
ATOM 4815 N N . THR A 1 604 ? 31.379 2.080 -18.208 1.00 83.19 604 THR A N 1
ATOM 4816 C CA . THR A 1 604 ? 32.509 2.570 -19.006 1.00 83.19 604 THR A CA 1
ATOM 4817 C C . THR A 1 604 ? 33.130 3.821 -18.367 1.00 83.19 604 THR A C 1
ATOM 4819 O O . THR A 1 604 ? 32.736 4.271 -17.287 1.00 83.19 604 THR A O 1
ATOM 4822 N N . CYS A 1 605 ? 34.106 4.433 -19.044 1.00 77.31 605 CYS A N 1
ATOM 4823 C CA . CYS A 1 605 ? 34.687 5.705 -18.613 1.00 77.31 605 CYS A CA 1
ATOM 4824 C C . CYS A 1 605 ? 33.672 6.861 -18.589 1.00 77.31 605 CYS A C 1
ATOM 4826 O O . CYS A 1 605 ? 33.971 7.890 -17.987 1.00 77.31 605 CYS A O 1
ATOM 4828 N N . LEU A 1 606 ? 32.499 6.705 -19.220 1.00 83.19 606 LEU A N 1
ATOM 4829 C CA . LEU A 1 606 ? 31.403 7.669 -19.253 1.00 83.19 606 LEU A CA 1
ATOM 4830 C C . LEU A 1 606 ? 30.136 7.056 -18.662 1.00 83.19 606 LEU A C 1
ATOM 4832 O O . LEU A 1 606 ? 29.599 6.072 -19.161 1.00 83.19 606 LEU A O 1
ATOM 4836 N N . TYR A 1 607 ? 29.616 7.672 -17.609 1.00 85.88 607 TYR A N 1
ATOM 4837 C CA . TYR A 1 607 ? 28.428 7.176 -16.925 1.00 85.88 607 TYR A CA 1
ATOM 4838 C C . TYR A 1 607 ? 27.681 8.306 -16.230 1.00 85.88 607 TYR A C 1
ATOM 4840 O O . TYR A 1 607 ? 28.173 9.423 -16.091 1.00 85.88 607 TYR A O 1
ATOM 4848 N N . PHE A 1 608 ? 26.474 8.011 -15.779 1.00 83.38 608 PHE A N 1
ATOM 4849 C CA . PHE A 1 608 ? 25.655 8.913 -14.996 1.00 83.38 608 PHE A CA 1
ATOM 4850 C C . PHE A 1 608 ? 25.800 8.594 -13.512 1.00 83.38 608 PHE A C 1
ATOM 4852 O O . PHE A 1 608 ? 25.623 7.449 -13.095 1.00 83.38 608 PHE A O 1
ATOM 4859 N N . LYS A 1 609 ? 26.103 9.609 -12.703 1.00 80.62 609 LYS A N 1
ATOM 4860 C CA . LYS A 1 609 ? 26.073 9.516 -11.239 1.00 80.62 609 LYS A CA 1
ATOM 4861 C C . LYS A 1 609 ? 25.023 10.446 -10.671 1.00 80.62 609 LYS A C 1
ATOM 4863 O O . LYS A 1 609 ? 24.714 11.467 -11.278 1.00 80.62 609 LYS A O 1
ATOM 4868 N N . CYS A 1 610 ? 24.504 10.126 -9.496 1.00 75.56 610 CYS A N 1
ATOM 4869 C CA . CYS A 1 610 ? 23.643 11.060 -8.787 1.00 75.56 610 CYS A CA 1
ATOM 4870 C C . CYS A 1 610 ? 24.361 12.397 -8.533 1.00 75.56 610 CYS A C 1
ATOM 4872 O O . CYS A 1 610 ? 25.547 12.432 -8.200 1.00 75.56 610 CYS A O 1
ATOM 4874 N N . SER A 1 611 ? 23.634 13.507 -8.680 1.00 69.19 611 SER A N 1
ATOM 4875 C CA . SER A 1 611 ? 24.120 14.853 -8.362 1.00 69.19 611 SER A CA 1
ATOM 4876 C C . SER A 1 611 ? 24.440 15.043 -6.879 1.00 69.19 611 SER A C 1
ATOM 4878 O O . SER A 1 611 ? 25.133 15.989 -6.507 1.00 69.19 611 SER A O 1
ATOM 4880 N N . ARG A 1 612 ? 23.941 14.150 -6.020 1.00 67.06 612 ARG A N 1
ATOM 4881 C CA . ARG A 1 612 ? 24.181 14.149 -4.581 1.00 67.06 612 ARG A CA 1
ATOM 4882 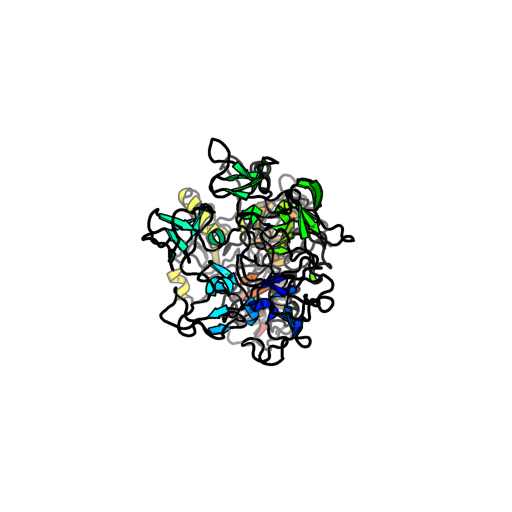C C . ARG A 1 612 ? 25.344 13.225 -4.240 1.00 67.06 612 ARG A C 1
ATOM 4884 O O . ARG A 1 612 ? 25.268 12.025 -4.465 1.00 67.06 612 ARG A O 1
ATOM 4891 N N . ASN A 1 613 ? 26.386 13.779 -3.622 1.00 54.81 613 ASN A N 1
ATOM 4892 C CA . ASN A 1 613 ? 27.602 13.038 -3.259 1.00 54.81 613 ASN A CA 1
ATOM 4893 C C . ASN A 1 613 ? 27.369 11.888 -2.262 1.00 54.81 613 ASN A C 1
ATOM 4895 O O . ASN A 1 613 ? 28.178 10.969 -2.210 1.00 54.81 613 ASN A O 1
ATOM 4899 N N . TYR A 1 614 ? 26.285 11.931 -1.485 1.00 54.34 614 TYR A N 1
ATOM 4900 C CA . TYR A 1 614 ? 25.904 10.872 -0.545 1.00 54.34 614 TYR A CA 1
ATOM 4901 C C . TYR A 1 614 ? 25.093 9.740 -1.200 1.00 54.34 614 TYR A C 1
ATOM 4903 O O . TYR A 1 614 ? 24.909 8.688 -0.599 1.00 54.34 614 TYR A O 1
ATOM 4911 N N . CYS A 1 615 ? 24.622 9.918 -2.439 1.00 57.53 615 CYS A N 1
ATOM 4912 C CA . CYS A 1 615 ? 23.860 8.907 -3.162 1.00 57.53 615 CYS A CA 1
ATOM 4913 C C . CYS A 1 615 ? 24.789 8.107 -4.086 1.00 57.53 615 CYS A C 1
ATOM 4915 O O . CYS A 1 615 ? 25.327 8.628 -5.063 1.00 57.53 615 CYS A O 1
ATOM 4917 N N . SER A 1 616 ? 24.942 6.809 -3.816 1.00 69.25 616 SER A N 1
ATOM 4918 C CA . SER A 1 616 ? 25.822 5.902 -4.573 1.00 69.25 616 SER A CA 1
ATOM 4919 C C . SER A 1 616 ? 25.223 5.402 -5.899 1.00 69.25 616 SER A C 1
ATOM 4921 O O . SER A 1 616 ? 25.698 4.422 -6.479 1.00 69.25 616 SER A O 1
ATOM 4923 N N . PHE A 1 617 ? 24.162 6.048 -6.394 1.00 75.94 617 PHE A N 1
ATOM 4924 C CA . PHE A 1 617 ? 23.492 5.643 -7.624 1.00 75.94 617 PHE A CA 1
ATOM 4925 C C . PHE A 1 617 ? 24.363 5.937 -8.853 1.00 75.94 617 PHE A C 1
ATOM 4927 O O . PHE A 1 617 ? 24.752 7.081 -9.109 1.00 75.94 617 PHE A O 1
ATOM 4934 N N . VAL A 1 618 ? 24.632 4.883 -9.625 1.00 80.19 618 VAL A N 1
ATOM 4935 C CA . VAL A 1 618 ? 25.440 4.903 -10.846 1.00 80.19 618 VAL A CA 1
ATOM 4936 C C . VAL A 1 618 ? 24.690 4.173 -11.958 1.00 80.19 618 VAL A C 1
ATOM 4938 O O . VAL A 1 618 ? 24.165 3.077 -11.752 1.00 80.19 618 VAL A O 1
ATOM 4941 N N . LEU A 1 619 ? 24.652 4.777 -13.144 1.00 84.88 619 LEU A N 1
ATOM 4942 C CA . LEU A 1 619 ? 23.932 4.276 -14.309 1.00 84.88 619 LEU A CA 1
ATOM 4943 C C . LEU A 1 619 ? 24.790 4.399 -15.574 1.00 84.88 619 LEU A C 1
ATOM 4945 O O . LEU A 1 619 ? 25.302 5.473 -15.880 1.00 84.88 619 LEU A O 1
ATOM 4949 N N . GLY A 1 620 ? 24.938 3.303 -16.316 1.00 85.44 620 GLY A N 1
ATOM 4950 C CA . GLY A 1 620 ? 25.600 3.302 -17.623 1.00 85.44 620 GLY A CA 1
ATOM 4951 C C . GLY A 1 620 ? 24.750 3.973 -18.708 1.00 85.44 620 GLY A C 1
ATOM 4952 O O . GLY A 1 620 ? 23.520 4.010 -18.618 1.00 85.44 620 GLY A O 1
ATOM 4953 N N . TYR A 1 621 ? 25.400 4.512 -19.744 1.00 82.38 621 TYR A N 1
ATOM 4954 C CA . TYR A 1 621 ? 24.719 5.124 -20.898 1.00 82.38 621 TYR A CA 1
ATOM 4955 C C . TYR A 1 621 ? 23.880 4.113 -21.692 1.00 82.38 621 TYR A C 1
ATOM 4957 O O . TYR A 1 621 ? 22.838 4.452 -22.250 1.00 82.38 621 TYR A O 1
ATOM 4965 N N . ASP A 1 622 ? 24.325 2.860 -21.734 1.00 78.62 622 ASP A N 1
ATOM 4966 C CA . ASP A 1 622 ? 23.602 1.737 -22.317 1.00 78.62 622 ASP A CA 1
ATOM 4967 C C . ASP A 1 622 ? 22.225 1.562 -21.655 1.00 78.62 622 ASP A C 1
ATOM 4969 O O . ASP A 1 622 ? 21.201 1.604 -22.343 1.00 78.62 622 ASP A O 1
ATOM 4973 N N . CYS A 1 623 ? 22.196 1.498 -20.322 1.00 82.31 623 CYS A N 1
ATOM 4974 C CA . CYS A 1 623 ? 20.981 1.344 -19.533 1.00 82.31 623 CYS A CA 1
ATOM 4975 C C . CYS A 1 623 ? 20.119 2.616 -19.532 1.00 82.31 623 CYS A C 1
ATOM 4977 O O . CYS A 1 623 ? 18.902 2.519 -19.653 1.00 82.31 623 CYS A O 1
ATOM 4979 N N . ALA A 1 624 ? 20.723 3.808 -19.466 1.00 80.38 624 ALA A N 1
ATOM 4980 C CA . ALA A 1 624 ? 19.995 5.086 -19.481 1.00 80.38 624 ALA A CA 1
ATOM 4981 C C . ALA A 1 624 ? 19.163 5.319 -20.757 1.00 80.38 624 ALA A C 1
ATOM 4983 O O . ALA A 1 624 ? 18.198 6.079 -20.744 1.00 80.38 624 ALA A O 1
ATOM 4984 N N . LEU A 1 625 ? 19.548 4.674 -21.860 1.00 76.56 625 LEU A N 1
ATOM 4985 C CA . LEU A 1 625 ? 18.891 4.768 -23.164 1.00 76.56 625 LEU A CA 1
ATOM 4986 C C . LEU A 1 625 ? 17.930 3.600 -23.442 1.00 76.56 625 LEU A C 1
ATOM 4988 O O . LEU A 1 625 ? 17.459 3.457 -24.571 1.00 76.56 625 LEU A O 1
ATOM 4992 N N . LEU A 1 626 ? 17.665 2.725 -22.465 1.00 76.25 626 LEU A N 1
ATOM 4993 C CA . LEU A 1 626 ? 16.717 1.632 -22.665 1.00 76.25 626 LEU A CA 1
ATOM 4994 C C . LEU A 1 626 ? 15.298 2.182 -22.896 1.00 76.25 626 LEU A C 1
ATOM 4996 O O . LEU A 1 626 ? 14.829 3.021 -22.118 1.00 76.25 626 LEU A O 1
ATOM 5000 N N . PRO A 1 627 ? 14.596 1.720 -23.946 1.00 71.06 627 PRO A N 1
ATOM 5001 C CA . PRO A 1 627 ? 13.227 2.142 -24.195 1.00 71.06 627 PRO A CA 1
ATOM 5002 C C . PRO A 1 627 ? 12.299 1.680 -23.067 1.00 71.06 627 PRO A C 1
ATOM 5004 O O . PRO A 1 627 ? 12.406 0.581 -22.540 1.00 71.06 627 PRO A O 1
ATOM 5007 N N . LYS A 1 628 ? 11.329 2.512 -22.694 1.00 70.00 628 LYS A N 1
ATOM 5008 C CA . LYS A 1 628 ? 10.366 2.148 -21.643 1.00 70.00 628 LYS A CA 1
ATOM 5009 C C . LYS A 1 628 ? 9.411 1.035 -22.084 1.00 70.00 628 LYS A C 1
ATOM 5011 O O . LYS A 1 628 ? 8.957 0.254 -21.253 1.00 70.00 628 LYS A O 1
ATOM 5016 N N . ARG A 1 629 ? 9.075 0.995 -23.375 1.00 73.00 629 ARG A N 1
ATOM 5017 C CA . ARG A 1 629 ? 8.159 0.027 -23.982 1.00 73.00 629 ARG A CA 1
ATOM 5018 C C . ARG A 1 629 ? 8.770 -0.520 -25.261 1.00 73.00 629 ARG A C 1
ATOM 5020 O O . ARG A 1 629 ? 9.276 0.252 -26.070 1.00 73.00 629 ARG A O 1
ATOM 5027 N N . VAL A 1 630 ? 8.681 -1.827 -25.455 1.00 70.38 630 VAL A N 1
ATOM 5028 C CA . VAL A 1 630 ? 9.168 -2.516 -26.658 1.00 70.38 630 VAL A CA 1
ATOM 5029 C C . VAL A 1 630 ? 8.114 -3.489 -27.156 1.00 70.38 630 VAL A C 1
ATOM 5031 O O . VAL A 1 630 ? 7.398 -4.104 -26.368 1.00 70.38 630 VAL A O 1
ATOM 5034 N N . LYS A 1 631 ? 8.005 -3.630 -28.477 1.00 69.75 631 LYS A N 1
ATOM 5035 C CA . LYS A 1 631 ? 7.153 -4.660 -29.081 1.00 69.75 631 LYS A CA 1
ATOM 5036 C C . LYS A 1 631 ? 7.981 -5.912 -29.297 1.00 69.75 631 LYS A C 1
ATOM 5038 O O . LYS A 1 631 ? 9.096 -5.823 -29.812 1.00 69.75 631 LYS A O 1
ATOM 5043 N N . HIS A 1 632 ? 7.429 -7.068 -28.957 1.00 69.06 632 HIS A N 1
ATOM 5044 C CA . HIS A 1 632 ? 8.104 -8.342 -29.146 1.00 69.06 632 HIS A CA 1
ATOM 5045 C C . HIS A 1 632 ? 7.329 -9.240 -30.106 1.00 69.06 632 HIS A C 1
ATOM 5047 O O . HIS A 1 632 ? 6.113 -9.161 -30.183 1.00 69.06 632 HIS A O 1
ATOM 5053 N N . ARG A 1 633 ? 8.024 -10.091 -30.871 1.00 63.38 633 ARG A N 1
ATOM 5054 C CA . ARG A 1 633 ? 7.370 -10.961 -31.868 1.00 63.38 633 ARG A CA 1
ATOM 5055 C C . ARG A 1 633 ? 6.553 -12.099 -31.245 1.00 63.38 633 ARG A C 1
ATOM 5057 O O . ARG A 1 633 ? 5.678 -12.638 -31.912 1.00 63.38 633 ARG A O 1
ATOM 5064 N N . TRP A 1 634 ? 6.869 -12.473 -30.004 1.00 56.59 634 TRP A N 1
ATOM 5065 C CA . TRP A 1 634 ? 6.222 -13.572 -29.278 1.00 56.59 634 TRP A CA 1
ATOM 5066 C C . TRP A 1 634 ? 5.146 -13.105 -28.291 1.00 56.59 634 TRP A C 1
ATOM 5068 O O . TRP A 1 634 ? 4.428 -13.944 -27.761 1.00 56.59 634 TRP A O 1
ATOM 5078 N N . ASP A 1 635 ? 4.993 -11.792 -28.091 1.00 62.94 635 ASP A N 1
ATOM 5079 C CA . ASP A 1 635 ? 3.972 -11.220 -27.213 1.00 62.94 635 ASP A CA 1
ATOM 5080 C C . ASP A 1 635 ? 3.144 -10.181 -27.982 1.00 62.94 635 ASP A C 1
ATOM 5082 O O . ASP A 1 635 ? 3.678 -9.335 -28.700 1.00 62.94 635 ASP A O 1
ATOM 5086 N N . LYS A 1 636 ? 1.818 -10.259 -27.856 1.00 68.44 636 LYS A N 1
ATOM 5087 C CA . LYS A 1 636 ? 0.902 -9.294 -28.479 1.00 68.44 636 LYS A CA 1
ATOM 5088 C C . LYS A 1 636 ? 0.894 -7.966 -27.721 1.00 68.44 636 LYS A C 1
ATOM 5090 O O . LYS A 1 636 ? 0.544 -6.938 -28.305 1.00 68.44 636 LYS A O 1
ATOM 5095 N N . HIS A 1 637 ? 1.293 -7.980 -26.453 1.00 74.50 637 HIS A N 1
ATOM 5096 C CA . HIS A 1 637 ? 1.339 -6.813 -25.591 1.00 74.50 637 HIS A CA 1
ATOM 5097 C C . HIS A 1 637 ? 2.743 -6.182 -25.594 1.00 74.50 637 HIS A C 1
ATOM 5099 O O . HIS A 1 637 ? 3.759 -6.873 -25.707 1.00 74.50 637 HIS A O 1
ATOM 5105 N N . PRO A 1 638 ? 2.840 -4.846 -25.490 1.00 70.94 638 PRO A N 1
ATOM 5106 C CA . PRO A 1 638 ? 4.125 -4.171 -25.389 1.00 70.94 638 PRO A CA 1
ATOM 5107 C C . PRO A 1 638 ? 4.775 -4.473 -24.035 1.00 70.94 638 PRO A C 1
ATOM 5109 O O . PRO A 1 638 ? 4.212 -4.157 -22.986 1.00 70.94 638 PRO A O 1
ATOM 5112 N N . LEU A 1 639 ? 5.993 -5.012 -24.060 1.00 77.88 639 LEU A N 1
ATOM 5113 C CA . LEU A 1 639 ? 6.760 -5.283 -22.851 1.00 77.88 639 LEU A CA 1
ATOM 5114 C C . LEU A 1 639 ? 7.193 -3.963 -22.210 1.00 77.88 639 LEU A C 1
ATOM 5116 O O . LEU A 1 639 ? 7.685 -3.064 -22.900 1.00 77.88 639 LEU A O 1
ATOM 5120 N N . VAL A 1 640 ? 7.045 -3.849 -20.892 1.00 75.69 640 VAL A N 1
ATOM 5121 C CA . VAL A 1 640 ? 7.366 -2.634 -20.137 1.00 75.69 640 VAL A CA 1
ATOM 5122 C C . VAL A 1 640 ? 8.658 -2.834 -19.353 1.00 75.69 640 VAL A C 1
ATOM 5124 O O . VAL A 1 640 ? 8.804 -3.811 -18.614 1.00 75.69 640 VAL A O 1
ATOM 5127 N N . LEU A 1 641 ? 9.597 -1.898 -19.506 1.00 75.81 641 LEU A N 1
ATOM 5128 C CA . LEU A 1 641 ? 10.821 -1.863 -18.714 1.00 75.81 641 LEU A CA 1
ATOM 5129 C C . LEU A 1 641 ? 10.459 -1.620 -17.247 1.00 75.81 641 LEU A C 1
ATOM 5131 O O . LEU A 1 641 ? 9.877 -0.592 -16.894 1.00 75.81 641 LEU A O 1
ATOM 5135 N N . SER A 1 642 ? 10.823 -2.580 -16.410 1.00 65.50 642 SER A N 1
ATOM 5136 C CA . SER A 1 642 ? 10.456 -2.663 -15.005 1.00 65.50 642 SER A CA 1
ATOM 5137 C C . SER A 1 642 ? 11.715 -2.652 -14.138 1.00 65.50 642 SER A C 1
ATOM 5139 O O . SER A 1 642 ? 12.726 -3.283 -14.466 1.00 65.50 642 SER A O 1
ATOM 5141 N N . PHE A 1 643 ? 11.650 -1.929 -13.022 1.00 63.16 643 PHE A N 1
ATOM 5142 C CA . PHE A 1 643 ? 12.734 -1.797 -12.048 1.00 63.16 643 PHE A CA 1
ATOM 5143 C C . PHE A 1 643 ? 12.388 -2.606 -10.785 1.00 63.16 643 PHE A C 1
ATOM 5145 O O . PHE A 1 643 ? 11.211 -2.651 -10.430 1.00 63.16 643 PHE A O 1
ATOM 5152 N N . PRO A 1 644 ? 13.362 -3.214 -10.084 1.00 54.97 644 PRO A N 1
ATOM 5153 C CA . PRO A 1 644 ? 13.108 -3.880 -8.808 1.00 54.97 644 PRO A CA 1
ATOM 5154 C C . PRO A 1 644 ? 12.467 -2.950 -7.759 1.00 54.97 644 PRO A C 1
ATOM 5156 O O . PRO A 1 644 ? 12.814 -1.764 -7.723 1.00 54.97 644 PRO A O 1
ATOM 5159 N N . PRO A 1 645 ? 11.631 -3.488 -6.846 1.00 44.09 645 PRO A N 1
ATOM 5160 C CA . PRO A 1 645 ? 11.415 -4.914 -6.572 1.00 44.09 645 PRO A CA 1
ATOM 5161 C C . PRO A 1 645 ? 10.178 -5.493 -7.283 1.00 44.09 645 PRO A C 1
ATOM 5163 O O . PRO A 1 645 ? 9.216 -4.787 -7.574 1.00 44.09 645 PRO A O 1
ATOM 5166 N N . PHE A 1 646 ? 10.210 -6.803 -7.533 1.00 51.88 646 PHE A N 1
ATOM 5167 C CA . PHE A 1 646 ? 9.137 -7.579 -8.159 1.00 51.88 646 PHE A CA 1
ATOM 5168 C C . PHE A 1 646 ? 8.401 -8.366 -7.056 1.00 51.88 646 PHE A C 1
ATOM 5170 O O . PHE A 1 646 ? 9.044 -9.131 -6.346 1.00 51.88 646 PHE A O 1
ATOM 5177 N N . PHE A 1 647 ? 7.099 -8.140 -6.851 1.00 45.59 647 PHE A N 1
ATOM 5178 C CA . PHE A 1 647 ? 6.408 -8.513 -5.596 1.00 45.59 647 PHE A CA 1
ATOM 5179 C C . PHE A 1 647 ? 5.653 -9.837 -5.591 1.00 45.59 647 PHE A C 1
ATOM 5181 O O . PHE A 1 647 ? 5.068 -10.168 -4.565 1.00 45.59 647 PHE A O 1
ATOM 5188 N N . GLU A 1 648 ? 5.644 -10.596 -6.685 1.00 45.62 648 GLU A N 1
ATOM 5189 C CA . GLU A 1 648 ? 4.702 -11.718 -6.783 1.00 45.62 648 GLU A CA 1
ATOM 5190 C C . GLU A 1 648 ? 5.290 -13.115 -6.582 1.00 45.62 648 GLU A C 1
ATOM 5192 O O . GLU A 1 648 ? 4.500 -14.031 -6.396 1.00 45.62 648 GLU A O 1
ATOM 5197 N N . GLN A 1 649 ? 6.613 -13.325 -6.517 1.00 44.50 649 GLN A N 1
ATOM 5198 C CA . GLN A 1 649 ? 7.181 -14.653 -6.210 1.00 44.50 649 GLN A CA 1
ATOM 5199 C C . GLN A 1 649 ? 8.546 -14.536 -5.500 1.00 44.50 649 GLN A C 1
ATOM 5201 O O . GLN A 1 649 ? 9.379 -13.751 -5.961 1.00 44.50 649 GLN A O 1
ATOM 5206 N N . PRO A 1 650 ? 8.809 -15.292 -4.411 1.00 47.22 650 PRO A N 1
ATOM 5207 C CA . PRO A 1 650 ? 10.106 -15.272 -3.727 1.00 47.22 650 PRO A CA 1
ATOM 5208 C C . PRO A 1 650 ? 11.264 -15.891 -4.520 1.00 47.22 650 PRO A C 1
ATOM 5210 O O . PRO A 1 650 ? 12.413 -15.641 -4.172 1.00 47.22 650 PRO A O 1
ATOM 5213 N N . ASP A 1 651 ? 11.020 -16.641 -5.597 1.00 50.97 651 ASP A N 1
ATOM 5214 C CA . ASP A 1 651 ? 12.056 -17.501 -6.168 1.00 50.97 651 ASP A CA 1
ATOM 5215 C C . ASP A 1 651 ? 12.189 -17.331 -7.692 1.00 50.97 651 ASP A C 1
ATOM 5217 O O . ASP A 1 651 ? 11.334 -17.761 -8.453 1.00 50.97 651 ASP A O 1
ATOM 5221 N N . LYS A 1 652 ? 13.308 -16.723 -8.118 1.00 57.44 652 LYS A N 1
ATOM 5222 C CA . LYS A 1 652 ? 13.935 -16.793 -9.460 1.00 57.44 652 LYS A CA 1
ATOM 5223 C C . LYS A 1 652 ? 13.059 -16.419 -10.672 1.00 57.44 652 LYS A C 1
ATOM 5225 O O . LYS A 1 652 ? 12.291 -17.217 -11.196 1.00 57.44 652 LYS A O 1
ATOM 5230 N N . PHE A 1 653 ? 13.283 -15.227 -11.228 1.00 68.62 653 PHE A N 1
ATOM 5231 C CA . PHE A 1 653 ? 12.766 -14.870 -12.556 1.00 68.62 653 PHE A CA 1
ATOM 5232 C C . PHE A 1 653 ? 13.616 -15.546 -13.630 1.00 68.62 653 PHE A C 1
ATOM 5234 O O . PHE A 1 653 ? 14.837 -15.456 -13.566 1.00 68.62 653 PHE A O 1
ATOM 5241 N N . TYR A 1 654 ? 13.007 -16.163 -14.637 1.00 78.69 654 TYR A N 1
ATOM 5242 C CA . TYR A 1 654 ? 13.719 -16.693 -15.801 1.00 78.69 654 TYR A CA 1
ATOM 5243 C C . TYR A 1 654 ? 13.378 -15.869 -17.034 1.00 78.69 654 TYR A C 1
ATOM 5245 O O . TYR A 1 654 ? 12.272 -15.345 -17.168 1.00 78.69 654 TYR A O 1
ATOM 5253 N N . CYS A 1 655 ? 14.351 -15.703 -17.924 1.00 82.44 655 CYS A N 1
ATOM 5254 C CA . CYS A 1 655 ? 14.089 -15.080 -19.207 1.00 82.44 655 CYS A CA 1
ATOM 5255 C C . CYS A 1 655 ? 13.508 -16.106 -20.179 1.00 82.44 655 CYS A C 1
ATOM 5257 O O . CYS A 1 655 ? 14.177 -17.077 -20.509 1.00 82.44 655 CYS A O 1
ATOM 5259 N N . GLU A 1 656 ? 12.342 -15.811 -20.751 1.00 83.31 656 GLU A N 1
ATOM 5260 C CA . GLU A 1 656 ? 11.657 -16.667 -21.743 1.00 83.31 656 GLU A CA 1
ATOM 5261 C C . GLU A 1 656 ? 12.438 -16.885 -23.058 1.00 83.31 656 GLU A C 1
ATOM 5263 O O . GLU A 1 656 ? 12.000 -17.612 -23.944 1.00 83.31 656 GLU A O 1
ATOM 5268 N N . VAL A 1 657 ? 13.578 -16.209 -23.242 1.00 80.06 657 VAL A N 1
ATOM 5269 C CA . VAL A 1 657 ? 14.369 -16.256 -24.486 1.00 80.06 657 VAL A CA 1
ATOM 5270 C C . VAL A 1 657 ? 15.639 -17.069 -24.326 1.00 80.06 657 VAL A C 1
ATOM 5272 O O . VAL A 1 657 ? 15.987 -17.826 -25.226 1.00 80.06 657 VAL A O 1
ATOM 5275 N N . CYS A 1 658 ? 16.368 -16.870 -23.228 1.00 80.75 658 CYS A N 1
ATOM 5276 C CA . CYS A 1 658 ? 17.617 -17.587 -22.976 1.00 80.75 658 CYS A CA 1
ATOM 5277 C C . CYS A 1 658 ? 17.506 -18.629 -21.866 1.00 80.75 658 CYS A C 1
ATOM 5279 O O . CYS A 1 658 ? 18.491 -19.310 -21.614 1.00 80.75 658 CYS A O 1
ATOM 5281 N N . GLU A 1 659 ? 16.355 -18.729 -21.195 1.00 83.38 659 GLU A N 1
ATOM 5282 C CA . GLU A 1 659 ? 16.100 -19.649 -20.078 1.00 83.38 659 GLU A CA 1
ATOM 5283 C C . GLU A 1 659 ? 17.063 -19.456 -18.887 1.00 83.38 659 GLU A C 1
ATOM 5285 O O . GLU A 1 659 ? 17.119 -20.268 -17.967 1.00 83.38 659 GLU A O 1
ATOM 5290 N N . GLU A 1 660 ? 17.813 -18.349 -18.865 1.00 83.06 660 GLU A N 1
ATOM 5291 C CA . GLU A 1 660 ? 18.710 -17.988 -17.770 1.00 83.06 660 GLU A CA 1
ATOM 5292 C C . GLU A 1 660 ? 17.977 -17.161 -16.706 1.00 83.06 660 GLU A C 1
ATOM 5294 O O . GLU A 1 660 ? 17.052 -16.395 -16.999 1.00 83.06 660 GLU A O 1
ATOM 5299 N N . GLU A 1 661 ? 18.453 -17.262 -15.466 1.00 79.38 661 GLU A N 1
ATOM 5300 C CA . GLU A 1 661 ? 17.925 -16.502 -14.337 1.00 79.38 661 GLU A CA 1
ATOM 5301 C C . GLU A 1 661 ? 18.162 -14.986 -14.523 1.00 79.38 661 GLU A C 1
ATOM 5303 O O . GLU A 1 661 ? 19.251 -14.506 -14.861 1.00 79.38 661 GLU A O 1
ATOM 5308 N N . ILE A 1 662 ? 17.116 -14.195 -14.313 1.00 77.81 662 ILE A N 1
ATOM 5309 C CA . ILE A 1 662 ? 17.157 -12.742 -14.224 1.00 77.81 662 ILE A CA 1
ATOM 5310 C C . ILE A 1 662 ? 17.417 -12.392 -12.764 1.00 77.81 662 ILE A C 1
ATOM 5312 O O . ILE A 1 662 ? 16.577 -12.596 -11.888 1.00 77.81 662 ILE A O 1
ATOM 5316 N N . HIS A 1 663 ? 18.596 -11.828 -12.505 1.00 67.62 663 HIS A N 1
ATOM 5317 C CA . HIS A 1 663 ? 18.968 -11.418 -11.161 1.00 67.62 663 HIS A CA 1
ATOM 5318 C C . HIS A 1 663 ? 17.934 -10.414 -10.596 1.00 67.62 663 HIS A C 1
ATOM 5320 O O . HIS A 1 663 ? 17.691 -9.385 -11.236 1.00 67.62 663 HIS A O 1
ATOM 5326 N N . PRO A 1 664 ? 17.387 -10.617 -9.379 1.00 64.75 664 PRO A N 1
ATOM 5327 C CA . PRO A 1 664 ? 16.276 -9.816 -8.836 1.00 64.75 664 PRO A CA 1
ATOM 5328 C C . PRO A 1 664 ? 16.551 -8.315 -8.670 1.00 64.75 664 PRO A C 1
ATOM 5330 O O . PRO A 1 664 ? 15.640 -7.532 -8.412 1.00 64.75 664 PRO A O 1
ATOM 5333 N N . ARG A 1 665 ? 17.821 -7.899 -8.758 1.00 63.84 665 ARG A N 1
ATOM 5334 C CA . ARG A 1 665 ? 18.250 -6.493 -8.668 1.00 63.84 665 ARG A CA 1
ATOM 5335 C C . ARG A 1 665 ? 18.528 -5.838 -10.020 1.00 63.84 665 ARG A C 1
ATOM 5337 O O . ARG A 1 665 ? 18.886 -4.665 -10.034 1.00 63.84 665 ARG A O 1
ATOM 5344 N N . HIS A 1 666 ? 18.415 -6.571 -11.124 1.00 78.19 666 HIS A N 1
ATOM 5345 C CA . HIS A 1 666 ? 18.628 -6.035 -12.466 1.00 78.19 666 HIS A CA 1
ATOM 5346 C C . HIS A 1 666 ? 17.290 -5.706 -13.125 1.00 78.19 666 HIS A C 1
ATOM 5348 O O . HIS A 1 666 ? 16.238 -6.218 -12.744 1.00 78.19 666 HIS A O 1
ATOM 5354 N N . TRP A 1 667 ? 17.317 -4.788 -14.083 1.00 83.06 667 TRP A N 1
ATOM 5355 C CA . TRP A 1 667 ? 16.119 -4.375 -14.803 1.00 83.06 667 TRP A CA 1
ATOM 5356 C C . TRP A 1 667 ? 15.652 -5.482 -15.742 1.00 83.06 667 TRP A C 1
ATOM 5358 O O . TRP A 1 667 ? 16.470 -6.196 -16.322 1.00 83.06 667 TRP A O 1
ATOM 5368 N N . GLN A 1 668 ? 14.338 -5.582 -15.929 1.00 83.38 668 GLN A N 1
ATOM 5369 C CA . GLN A 1 668 ? 13.727 -6.565 -16.820 1.00 83.38 668 GLN A CA 1
ATOM 5370 C C . GLN A 1 668 ? 12.605 -5.937 -17.633 1.00 83.38 668 GLN A C 1
ATOM 5372 O O . GLN A 1 668 ? 11.948 -5.002 -17.177 1.00 83.38 668 GLN A O 1
ATOM 5377 N N . TYR A 1 669 ? 12.362 -6.463 -18.826 1.00 82.75 669 TYR A N 1
ATOM 5378 C CA . TYR A 1 669 ? 11.112 -6.198 -19.526 1.00 82.75 669 TYR A CA 1
ATOM 5379 C C . TYR A 1 669 ? 10.081 -7.217 -19.075 1.00 82.75 669 TYR A C 1
ATOM 5381 O O . TYR A 1 669 ? 10.357 -8.414 -19.097 1.00 82.75 669 TYR A O 1
ATOM 5389 N N . ARG A 1 670 ? 8.905 -6.739 -18.668 1.00 78.56 670 ARG A N 1
ATOM 5390 C CA . ARG A 1 670 ? 7.807 -7.596 -18.226 1.00 78.56 670 ARG A CA 1
ATOM 5391 C C . ARG A 1 670 ? 6.543 -7.290 -19.007 1.00 78.56 670 ARG A C 1
ATOM 5393 O O . ARG A 1 670 ? 6.232 -6.125 -19.267 1.00 78.56 670 ARG A O 1
ATOM 5400 N N . CYS A 1 671 ? 5.810 -8.340 -19.338 1.00 78.81 671 CYS A N 1
ATOM 5401 C CA . CYS A 1 671 ? 4.412 -8.244 -19.715 1.00 78.81 671 CYS A CA 1
ATOM 5402 C C . CYS A 1 671 ? 3.554 -8.616 -18.509 1.00 78.81 671 CYS A C 1
ATOM 5404 O O . CYS A 1 671 ? 3.567 -9.766 -18.087 1.00 78.81 671 CYS A O 1
ATOM 5406 N N . SER A 1 672 ? 2.818 -7.661 -17.939 1.00 70.19 672 SER A N 1
ATOM 5407 C CA . SER A 1 672 ? 1.917 -7.949 -16.813 1.00 70.19 672 SER A CA 1
ATOM 5408 C C . SER A 1 672 ? 0.705 -8.791 -17.218 1.00 70.19 672 SER A C 1
ATOM 5410 O O . SER A 1 672 ? 0.119 -9.446 -16.370 1.00 70.19 672 SER A O 1
ATOM 5412 N N . GLU A 1 673 ? 0.324 -8.773 -18.496 1.00 72.75 673 GLU A N 1
ATOM 5413 C CA . GLU A 1 673 ? -0.840 -9.515 -18.998 1.00 72.75 673 GLU A CA 1
ATOM 5414 C C . GLU A 1 673 ? -0.508 -10.981 -19.299 1.00 72.75 673 GLU A C 1
ATOM 5416 O O . GLU A 1 673 ? -1.329 -11.862 -19.064 1.00 72.75 673 GLU A O 1
ATOM 5421 N N . CYS A 1 674 ? 0.700 -11.249 -19.803 1.00 74.56 674 CYS A N 1
ATOM 5422 C CA . CYS A 1 674 ? 1.169 -12.601 -20.119 1.00 74.56 674 CYS A CA 1
ATOM 5423 C C . CYS A 1 674 ? 2.054 -13.211 -19.025 1.00 74.56 674 CYS A C 1
ATOM 5425 O O . CYS A 1 674 ? 2.466 -14.356 -19.160 1.00 74.56 674 CYS A O 1
ATOM 5427 N N . ASP A 1 675 ? 2.361 -12.444 -17.978 1.00 73.62 675 ASP A N 1
ATOM 5428 C CA . ASP A 1 675 ? 3.260 -12.800 -16.876 1.00 73.62 675 ASP A CA 1
ATOM 5429 C C . ASP A 1 675 ? 4.688 -13.211 -17.296 1.00 73.62 675 ASP A C 1
ATOM 5431 O O . ASP A 1 675 ? 5.397 -13.928 -16.597 1.00 73.62 675 ASP A O 1
ATOM 5435 N N . GLN A 1 676 ? 5.151 -12.723 -18.449 1.00 80.56 676 GLN A N 1
ATOM 5436 C CA . GLN A 1 676 ? 6.456 -13.077 -19.018 1.00 80.56 676 GLN A CA 1
ATOM 5437 C C . GLN A 1 676 ? 7.533 -12.048 -18.679 1.00 80.56 676 GLN A C 1
ATOM 5439 O O . GLN A 1 676 ? 7.280 -10.837 -18.688 1.00 80.56 676 GLN A O 1
ATOM 5444 N N . SER A 1 677 ? 8.756 -12.530 -18.430 1.00 84.56 677 SER A N 1
ATOM 5445 C CA . SER A 1 677 ? 9.920 -11.705 -18.089 1.00 84.56 677 SER A CA 1
ATOM 5446 C C . SER A 1 677 ? 11.085 -11.935 -19.056 1.00 84.56 677 SER A C 1
ATOM 5448 O O . SER A 1 677 ? 11.352 -13.045 -19.515 1.00 84.56 677 SER A O 1
ATOM 5450 N N . PHE A 1 678 ? 11.797 -10.857 -19.382 1.00 84.44 678 PHE A N 1
ATOM 5451 C CA . PHE A 1 678 ? 12.862 -10.853 -20.381 1.00 84.44 678 PHE A CA 1
ATOM 5452 C C . PHE A 1 678 ? 14.060 -10.037 -19.892 1.00 84.44 678 PHE A C 1
ATOM 5454 O O . PHE A 1 678 ? 13.890 -8.906 -19.418 1.00 84.44 678 PHE A O 1
ATOM 5461 N N . HIS A 1 679 ? 15.292 -10.539 -20.070 1.00 83.31 679 HIS A N 1
ATOM 5462 C CA . HIS A 1 679 ? 16.465 -9.676 -19.897 1.00 83.31 679 HIS A CA 1
ATOM 5463 C C . HIS A 1 679 ? 16.438 -8.553 -20.951 1.00 83.31 679 HIS A C 1
ATOM 5465 O O . HIS A 1 679 ? 16.127 -8.820 -22.115 1.00 83.31 679 HIS A O 1
ATOM 5471 N N . PRO A 1 680 ? 16.877 -7.323 -20.623 1.00 82.12 680 PRO A N 1
ATOM 5472 C CA . PRO A 1 680 ? 17.028 -6.251 -21.609 1.00 82.12 680 PRO A CA 1
ATOM 5473 C C . PRO A 1 680 ? 17.906 -6.643 -22.805 1.00 82.12 680 PRO A C 1
ATOM 5475 O O . PRO A 1 680 ? 17.577 -6.320 -23.944 1.00 82.12 680 PRO A O 1
ATOM 5478 N N . ARG A 1 681 ? 18.972 -7.421 -22.567 1.00 79.50 681 ARG A N 1
ATOM 5479 C CA . ARG A 1 681 ? 19.859 -7.951 -23.620 1.00 79.50 681 ARG A CA 1
ATOM 5480 C C . ARG A 1 681 ? 19.187 -8.962 -24.558 1.00 79.50 681 ARG A C 1
ATOM 5482 O O . ARG A 1 681 ? 19.672 -9.149 -25.666 1.00 79.50 681 ARG A O 1
ATOM 5489 N N . CYS A 1 682 ? 18.105 -9.608 -24.125 1.00 78.06 682 CYS A N 1
ATOM 5490 C CA . CYS A 1 682 ? 17.390 -10.621 -24.904 1.00 78.06 682 CYS A CA 1
ATOM 5491 C C . CYS A 1 682 ? 16.320 -10.017 -25.819 1.00 78.06 682 CYS A C 1
ATOM 5493 O O . CYS A 1 682 ? 15.748 -10.730 -26.638 1.00 78.06 682 CYS A O 1
ATOM 5495 N N . ILE A 1 683 ? 16.064 -8.709 -25.715 1.00 76.25 683 ILE A N 1
ATOM 5496 C CA . ILE A 1 683 ? 15.154 -7.995 -26.606 1.00 76.25 683 ILE A CA 1
ATOM 5497 C C . ILE A 1 683 ? 15.976 -7.260 -27.673 1.00 76.25 683 ILE A C 1
ATOM 5499 O O . ILE A 1 683 ? 16.675 -6.306 -27.332 1.00 76.25 683 ILE A O 1
ATOM 5503 N N . PRO A 1 684 ? 15.873 -7.611 -28.971 1.00 67.94 684 PRO A N 1
ATOM 5504 C CA . PRO A 1 684 ? 16.681 -7.004 -30.031 1.00 67.94 684 PRO A CA 1
ATOM 5505 C C . PRO A 1 684 ? 16.673 -5.465 -30.033 1.00 67.94 684 PRO A C 1
ATOM 5507 O O . PRO A 1 684 ? 17.740 -4.854 -30.088 1.00 67.94 684 PRO A O 1
ATOM 5510 N N . GLN A 1 685 ? 15.495 -4.850 -29.854 1.00 66.19 685 GLN A N 1
ATOM 5511 C CA . GLN A 1 685 ? 15.287 -3.389 -29.778 1.00 66.19 685 GLN A CA 1
ATOM 5512 C C . GLN A 1 685 ? 15.935 -2.723 -28.546 1.00 66.19 685 GLN A C 1
ATOM 5514 O O . GLN A 1 685 ? 16.114 -1.510 -28.520 1.00 66.19 685 GLN A O 1
ATOM 5519 N N . ALA A 1 686 ? 16.301 -3.501 -27.528 1.00 64.94 686 ALA A N 1
ATOM 5520 C CA . ALA A 1 686 ? 16.944 -3.041 -26.298 1.00 64.94 686 ALA A CA 1
ATOM 5521 C C . ALA A 1 686 ? 18.365 -3.614 -26.106 1.00 64.94 686 ALA A C 1
ATOM 5523 O O . ALA A 1 686 ? 18.999 -3.358 -25.084 1.00 64.94 686 ALA A O 1
ATOM 5524 N N . SER A 1 687 ? 18.872 -4.358 -27.094 1.00 71.00 687 SER A N 1
ATOM 5525 C CA . SER A 1 687 ? 20.145 -5.088 -27.049 1.00 71.00 687 SER A CA 1
ATOM 5526 C C . SER A 1 687 ? 21.245 -4.407 -27.879 1.00 71.00 687 SER A C 1
ATOM 5528 O O . SER A 1 687 ? 21.091 -3.276 -28.348 1.00 71.00 687 SER A O 1
ATOM 5530 N N . SER A 1 688 ? 22.352 -5.119 -28.120 1.00 67.00 688 SER A N 1
ATOM 5531 C CA . SER A 1 688 ? 23.523 -4.658 -28.882 1.00 67.00 688 SER A CA 1
ATOM 5532 C C . SER A 1 688 ? 23.231 -4.154 -30.297 1.00 67.00 688 SER A C 1
ATOM 5534 O O . SER A 1 688 ? 24.037 -3.428 -30.872 1.00 67.00 688 SER A O 1
ATOM 5536 N N . SER A 1 689 ? 22.073 -4.506 -30.855 1.00 70.50 689 SER A N 1
ATOM 5537 C CA . SER A 1 689 ? 21.677 -4.128 -32.211 1.00 70.50 689 SER A CA 1
ATOM 5538 C C . SER A 1 689 ? 20.837 -2.849 -32.293 1.00 70.50 689 SER A C 1
ATOM 5540 O O . SER A 1 689 ? 20.537 -2.404 -33.396 1.00 70.50 689 SER A O 1
ATOM 5542 N N . ARG A 1 690 ? 20.483 -2.214 -31.166 1.00 72.88 690 ARG A N 1
ATOM 5543 C CA . ARG A 1 690 ? 19.595 -1.030 -31.148 1.00 72.88 690 ARG A CA 1
ATOM 5544 C C . ARG A 1 690 ? 20.178 0.227 -31.810 1.00 72.88 690 ARG A C 1
ATOM 5546 O O . ARG A 1 690 ? 19.454 1.177 -32.084 1.00 72.88 690 ARG A O 1
ATOM 5553 N N . ASN A 1 691 ? 21.495 0.266 -32.005 1.00 74.81 691 ASN A N 1
ATOM 5554 C CA . ASN A 1 691 ? 22.198 1.375 -32.655 1.00 74.81 691 ASN A CA 1
ATOM 5555 C C . ASN A 1 691 ? 22.611 1.037 -34.095 1.00 74.81 691 ASN A C 1
ATOM 5557 O O . ASN A 1 691 ? 23.289 1.838 -34.737 1.00 74.81 691 ASN A O 1
ATOM 5561 N N . ILE A 1 692 ? 22.186 -0.119 -34.614 1.00 78.12 692 ILE A N 1
ATOM 5562 C CA . ILE A 1 692 ? 22.541 -0.594 -35.948 1.00 78.12 692 ILE A CA 1
ATOM 5563 C C . ILE A 1 692 ? 21.413 -0.337 -36.929 1.00 78.12 692 ILE A C 1
ATOM 5565 O O . ILE A 1 692 ? 20.294 -0.821 -36.769 1.00 78.12 692 ILE A O 1
ATOM 5569 N N . LYS A 1 693 ? 21.752 0.343 -38.019 1.00 76.75 693 LYS A N 1
ATOM 5570 C CA . LYS A 1 693 ? 20.897 0.434 -39.190 1.00 76.75 693 LYS A CA 1
ATOM 5571 C C . LYS A 1 693 ? 21.005 -0.845 -40.021 1.00 76.75 693 LYS A C 1
ATOM 5573 O O . LYS A 1 693 ? 22.030 -1.098 -40.656 1.00 76.75 693 LYS A O 1
ATOM 5578 N N . PHE A 1 694 ? 19.939 -1.641 -40.027 1.00 75.69 694 PHE A N 1
ATOM 5579 C CA . PHE A 1 694 ? 19.823 -2.847 -40.848 1.00 75.69 694 PHE A CA 1
ATOM 5580 C C . PHE A 1 694 ? 19.355 -2.534 -42.270 1.00 75.69 694 PHE A C 1
ATOM 5582 O O . PHE A 1 694 ? 18.731 -1.514 -42.543 1.00 75.69 694 PHE A O 1
ATOM 5589 N N . GLY A 1 695 ? 19.641 -3.448 -43.195 1.00 74.06 695 GLY A N 1
ATOM 5590 C CA . GLY A 1 695 ? 19.209 -3.348 -44.584 1.00 74.06 695 GLY A CA 1
ATOM 5591 C C . GLY A 1 695 ? 20.123 -2.558 -45.516 1.00 74.06 695 GLY A C 1
ATOM 5592 O O . GLY A 1 695 ? 19.818 -2.494 -46.706 1.00 74.06 695 GLY A O 1
ATOM 5593 N N . ILE A 1 696 ? 21.241 -2.035 -45.005 1.00 75.69 696 ILE A N 1
ATOM 5594 C CA . ILE A 1 696 ? 22.327 -1.474 -45.814 1.00 75.69 696 ILE A CA 1
ATOM 5595 C C . ILE A 1 696 ? 22.900 -2.573 -46.707 1.00 75.69 696 ILE A C 1
ATOM 5597 O O . ILE A 1 696 ? 23.091 -3.709 -46.265 1.00 75.69 696 ILE A O 1
ATOM 5601 N N . THR A 1 697 ? 23.149 -2.226 -47.964 1.00 78.62 697 THR A N 1
ATOM 5602 C CA . THR A 1 697 ? 23.773 -3.102 -48.952 1.00 78.62 697 THR A CA 1
ATOM 5603 C C . THR A 1 697 ? 25.226 -2.705 -49.151 1.00 78.62 697 THR A C 1
ATOM 5605 O O . THR A 1 697 ? 25.507 -1.532 -49.378 1.00 78.62 697 THR A O 1
ATOM 5608 N N . THR A 1 698 ? 26.127 -3.679 -49.102 1.00 75.69 698 THR A N 1
ATOM 5609 C CA . THR A 1 698 ? 27.547 -3.506 -49.415 1.00 75.69 698 THR A CA 1
ATOM 5610 C C . THR A 1 698 ? 27.962 -4.471 -50.519 1.00 75.69 698 THR A C 1
ATOM 5612 O O . THR A 1 698 ? 27.408 -5.570 -50.629 1.00 75.69 698 THR A O 1
ATOM 5615 N N . ASP A 1 699 ? 28.930 -4.064 -51.329 1.00 79.44 699 ASP A N 1
ATOM 5616 C CA . ASP A 1 699 ? 29.619 -4.930 -52.277 1.00 79.44 699 ASP A CA 1
ATOM 5617 C C . ASP A 1 699 ? 31.076 -5.045 -51.830 1.00 79.44 699 ASP A C 1
ATOM 5619 O O . ASP A 1 699 ? 31.766 -4.043 -51.668 1.00 79.44 699 ASP A O 1
ATOM 5623 N N . VAL A 1 700 ? 31.509 -6.274 -51.566 1.00 75.88 700 VAL A N 1
ATOM 5624 C CA . VAL A 1 700 ? 32.863 -6.595 -51.090 1.00 75.88 700 VAL A CA 1
ATOM 5625 C C . VAL A 1 700 ? 33.595 -7.525 -52.056 1.00 75.88 700 VAL A C 1
ATOM 5627 O O . VAL A 1 700 ? 34.502 -8.247 -51.645 1.00 75.88 700 VAL A O 1
ATOM 5630 N N . GLY A 1 701 ? 33.141 -7.614 -53.316 1.00 74.44 701 GLY A N 1
ATOM 5631 C CA . GLY A 1 701 ? 33.760 -8.434 -54.368 1.00 74.44 701 GLY A CA 1
ATOM 5632 C C . GLY A 1 701 ? 33.780 -9.946 -54.091 1.00 74.44 701 GLY A C 1
ATOM 5633 O O . GLY A 1 701 ? 34.309 -10.727 -54.875 1.00 74.44 701 GLY A O 1
ATOM 5634 N N . ALA A 1 702 ? 33.206 -10.387 -52.968 1.00 74.31 702 ALA A N 1
ATOM 5635 C CA . ALA A 1 702 ? 33.188 -11.776 -52.517 1.00 74.31 702 ALA A CA 1
ATOM 5636 C C . ALA A 1 702 ? 32.143 -12.636 -53.241 1.00 74.31 702 ALA A C 1
ATOM 5638 O O . ALA A 1 702 ? 32.197 -13.865 -53.183 1.00 74.31 702 ALA A O 1
ATOM 5639 N N . HIS A 1 703 ? 31.146 -11.987 -53.837 1.00 81.31 703 HIS A N 1
ATOM 5640 C CA . HIS A 1 703 ? 29.992 -12.604 -54.467 1.00 81.31 703 HIS A CA 1
ATOM 5641 C C . HIS A 1 703 ? 29.434 -11.645 -55.534 1.00 81.31 703 HIS A C 1
ATOM 5643 O O . HIS A 1 703 ? 29.422 -10.446 -55.276 1.00 81.31 703 HIS A O 1
ATOM 5649 N N . PRO A 1 704 ? 28.931 -12.127 -56.689 1.00 80.12 704 PRO A N 1
ATOM 5650 C CA . PRO A 1 704 ? 28.462 -11.264 -57.785 1.00 80.12 704 PRO A CA 1
ATOM 5651 C C . PRO A 1 704 ? 27.273 -10.349 -57.459 1.00 80.12 704 PRO A C 1
ATOM 5653 O O . PRO A 1 704 ? 26.959 -9.449 -58.230 1.00 80.12 704 PRO A O 1
ATOM 5656 N N . HIS A 1 705 ? 26.574 -10.600 -56.353 1.00 85.25 705 HIS A N 1
ATOM 5657 C CA . HIS A 1 705 ? 25.455 -9.781 -55.905 1.00 85.25 705 HIS A CA 1
ATOM 5658 C C . HIS A 1 705 ? 25.817 -9.053 -54.615 1.00 85.25 705 HIS A C 1
ATOM 5660 O O . HIS A 1 705 ? 26.433 -9.638 -53.719 1.00 85.25 705 HIS A O 1
ATOM 5666 N N . ALA A 1 706 ? 25.312 -7.828 -54.478 1.00 82.12 706 ALA A N 1
ATOM 5667 C CA . ALA A 1 706 ? 25.420 -7.065 -53.244 1.00 82.12 706 ALA A CA 1
ATOM 5668 C C . ALA A 1 706 ? 24.869 -7.848 -52.039 1.00 82.12 706 ALA A C 1
ATOM 5670 O O . ALA A 1 706 ? 23.921 -8.637 -52.141 1.00 82.12 706 ALA A O 1
ATOM 5671 N N . LEU A 1 707 ? 25.447 -7.600 -50.869 1.00 84.94 707 LEU A N 1
ATOM 5672 C CA . LEU A 1 707 ? 25.050 -8.233 -49.621 1.00 84.94 707 LEU A CA 1
ATOM 5673 C C . LEU A 1 707 ? 24.336 -7.225 -48.725 1.00 84.94 707 LEU A C 1
ATOM 5675 O O . LEU A 1 707 ? 24.850 -6.148 -48.442 1.00 84.94 707 LEU A O 1
ATOM 5679 N N . LYS A 1 708 ? 23.152 -7.589 -48.248 1.00 86.38 708 LYS A N 1
ATOM 5680 C CA . LYS A 1 708 ? 22.317 -6.822 -47.328 1.00 86.38 708 LYS A CA 1
ATOM 5681 C C . LYS A 1 708 ? 22.578 -7.239 -45.883 1.00 86.38 708 LYS A C 1
ATOM 5683 O O . LYS A 1 708 ? 22.479 -8.421 -45.555 1.00 86.38 708 LYS A O 1
ATOM 5688 N N . LEU A 1 709 ? 22.821 -6.272 -45.003 1.00 84.75 709 LEU A N 1
ATOM 5689 C CA . LEU A 1 709 ? 22.922 -6.507 -43.564 1.00 84.75 709 LEU A CA 1
ATOM 5690 C C . LEU A 1 709 ? 21.556 -6.900 -42.980 1.00 84.75 709 LEU A C 1
ATOM 5692 O O . LEU A 1 709 ? 20.579 -6.154 -43.099 1.00 84.75 709 LEU A O 1
ATOM 5696 N N . VAL A 1 710 ? 21.497 -8.051 -42.316 1.00 80.88 710 VAL A N 1
ATOM 5697 C CA . VAL A 1 710 ? 20.306 -8.589 -41.648 1.00 80.88 710 VAL A CA 1
ATOM 5698 C C . VAL A 1 710 ? 20.561 -8.804 -40.149 1.00 80.88 710 VAL A C 1
ATOM 5700 O O . VAL A 1 710 ? 21.703 -9.074 -39.760 1.00 80.88 710 VAL A O 1
ATOM 5703 N N . PRO A 1 711 ? 19.522 -8.672 -39.299 1.00 73.62 711 PRO A N 1
ATOM 5704 C CA . PRO A 1 711 ? 19.656 -8.815 -37.846 1.00 73.62 711 PRO A CA 1
ATOM 5705 C C . PRO A 1 711 ? 20.103 -10.211 -37.416 1.00 73.62 711 PRO A C 1
ATOM 5707 O O . PRO A 1 711 ? 20.926 -10.329 -36.513 1.00 73.62 711 PRO A O 1
ATOM 5710 N N . GLU A 1 712 ? 19.619 -11.252 -38.092 1.00 75.06 712 GLU A N 1
ATOM 5711 C CA . GLU A 1 712 ? 19.945 -12.648 -37.800 1.00 75.06 712 GLU A CA 1
ATOM 5712 C C . GLU A 1 712 ? 20.118 -13.426 -39.112 1.00 75.06 712 GLU A C 1
ATOM 5714 O O . GLU A 1 712 ? 19.362 -13.225 -40.070 1.00 75.06 712 GLU A O 1
ATOM 5719 N N . GLY A 1 713 ? 21.115 -14.313 -39.166 1.00 73.81 713 GLY A N 1
ATOM 5720 C CA . GLY A 1 713 ? 21.229 -15.321 -40.217 1.00 73.81 713 GLY A CA 1
ATOM 5721 C C . GLY A 1 713 ? 20.120 -16.374 -40.116 1.00 73.81 713 GLY A C 1
ATOM 5722 O O . GLY A 1 713 ? 19.637 -16.694 -39.030 1.00 73.81 713 GLY A O 1
ATOM 5723 N N . GLU A 1 714 ? 19.720 -16.944 -41.254 1.00 79.06 714 GLU A N 1
ATOM 5724 C CA . GLU A 1 714 ? 18.710 -18.010 -41.299 1.00 79.06 714 GLU A CA 1
ATOM 5725 C C . GLU A 1 714 ? 19.178 -19.277 -40.568 1.00 79.06 714 GLU A C 1
ATOM 5727 O O . GLU A 1 714 ? 20.376 -19.521 -40.391 1.00 79.06 714 GLU A O 1
ATOM 5732 N N . TYR A 1 715 ? 18.228 -20.114 -40.153 1.00 70.19 715 TYR A N 1
ATOM 5733 C CA . TYR A 1 715 ? 18.527 -21.397 -39.521 1.00 70.19 715 TYR A CA 1
ATOM 5734 C C . TYR A 1 715 ? 19.458 -22.243 -40.411 1.00 70.19 715 TYR A C 1
ATOM 5736 O O . TYR A 1 715 ? 19.181 -22.447 -41.592 1.00 70.19 715 TYR A O 1
ATOM 5744 N N . ARG A 1 716 ? 20.580 -22.714 -39.840 1.00 76.50 716 ARG A N 1
ATOM 5745 C CA . ARG A 1 716 ? 21.689 -23.424 -40.525 1.00 76.50 716 ARG A CA 1
ATOM 5746 C C . ARG A 1 716 ? 22.490 -22.605 -41.550 1.00 76.50 716 ARG A C 1
ATOM 5748 O O . ARG A 1 716 ? 23.282 -23.182 -42.292 1.00 76.50 716 ARG A O 1
ATOM 5755 N N . SER A 1 717 ? 22.339 -21.281 -41.589 1.00 83.25 717 SER A N 1
ATOM 5756 C CA . SER A 1 717 ? 23.237 -20.430 -42.377 1.00 83.25 717 SER A CA 1
ATOM 5757 C C . SER A 1 717 ? 24.628 -20.359 -41.733 1.00 83.25 717 SER A C 1
ATOM 5759 O O . SER A 1 717 ? 24.772 -20.282 -40.509 1.00 83.25 717 SER A O 1
ATOM 5761 N N . ALA A 1 718 ? 25.663 -20.394 -42.569 1.00 88.06 718 ALA A N 1
ATOM 5762 C CA . ALA A 1 718 ? 27.057 -20.291 -42.159 1.00 88.06 718 ALA A CA 1
ATOM 5763 C C . ALA A 1 718 ? 27.778 -19.257 -43.023 1.00 88.06 718 ALA A C 1
ATOM 5765 O O . ALA A 1 718 ? 27.427 -19.047 -44.186 1.00 88.06 718 ALA A O 1
ATOM 5766 N N . CYS A 1 719 ? 28.798 -18.616 -42.458 1.00 89.19 719 CYS A N 1
ATOM 5767 C CA . CYS A 1 719 ? 29.642 -17.699 -43.204 1.00 89.19 719 CYS A CA 1
ATOM 5768 C C . CYS A 1 719 ? 30.321 -18.453 -44.348 1.00 89.19 719 CYS A C 1
ATOM 5770 O O . CYS A 1 719 ? 31.016 -19.443 -44.132 1.00 89.19 719 CYS A O 1
ATOM 5772 N N . SER A 1 720 ? 30.162 -17.964 -45.573 1.00 87.56 720 SER A N 1
ATOM 5773 C CA . SER A 1 720 ? 30.729 -18.618 -46.755 1.00 87.56 720 SER A CA 1
ATOM 5774 C C . SER A 1 720 ? 32.262 -18.642 -46.716 1.00 87.56 720 SER A C 1
ATOM 5776 O O . SER A 1 720 ? 32.853 -19.577 -47.258 1.00 87.56 720 SER A O 1
ATOM 5778 N N . SER A 1 721 ? 32.875 -17.672 -46.019 1.00 87.88 721 SER A N 1
ATOM 5779 C CA . SER A 1 721 ? 34.325 -17.519 -45.836 1.00 87.88 721 SER A CA 1
ATOM 5780 C C . SER A 1 721 ? 34.849 -18.345 -44.650 1.00 87.88 721 SER A C 1
ATOM 5782 O O . SER A 1 721 ? 35.530 -19.341 -44.864 1.00 87.88 721 SER A O 1
ATOM 5784 N N . CYS A 1 722 ? 34.486 -18.004 -43.406 1.00 89.62 722 CYS A N 1
ATOM 5785 C CA . CYS A 1 722 ? 35.040 -18.655 -42.205 1.00 89.62 722 CYS A CA 1
ATOM 5786 C C . CYS A 1 722 ? 34.245 -19.869 -41.694 1.00 89.62 722 CYS A C 1
ATOM 5788 O O . CYS A 1 722 ? 34.601 -20.449 -40.674 1.00 89.62 722 CYS A O 1
ATOM 5790 N N . LYS A 1 723 ? 33.139 -20.238 -42.354 1.00 88.75 723 LYS A N 1
ATOM 5791 C CA . LYS A 1 723 ? 32.233 -21.345 -41.975 1.00 88.75 723 LYS A CA 1
ATOM 5792 C C . LYS A 1 723 ? 31.575 -21.227 -40.594 1.00 88.75 723 LYS A C 1
ATOM 5794 O O . LYS A 1 723 ? 30.837 -22.128 -40.204 1.00 88.75 723 LYS A O 1
ATOM 5799 N N . ALA A 1 724 ? 31.758 -20.115 -39.880 1.00 85.69 724 ALA A N 1
ATOM 5800 C CA . ALA A 1 724 ? 31.098 -19.873 -38.602 1.00 85.69 724 ALA A CA 1
ATOM 5801 C C . ALA A 1 724 ? 29.568 -19.849 -38.752 1.00 85.69 724 ALA A C 1
ATOM 5803 O O . ALA A 1 724 ? 29.043 -19.286 -39.716 1.00 85.69 724 ALA A O 1
ATOM 5804 N N . SER A 1 725 ? 28.859 -20.427 -37.779 1.00 82.75 725 SER A N 1
ATOM 5805 C CA . SER A 1 725 ? 27.396 -20.360 -37.712 1.00 82.75 725 SER A CA 1
ATOM 5806 C C . SER A 1 725 ? 26.928 -18.908 -37.601 1.00 82.75 725 SER A C 1
ATOM 5808 O O . SER A 1 725 ? 27.460 -18.133 -36.801 1.00 82.75 725 SER A O 1
ATOM 5810 N N . LEU A 1 726 ? 25.926 -18.549 -38.403 1.00 79.69 726 LEU A N 1
ATOM 5811 C CA . LEU A 1 726 ? 25.317 -17.216 -38.426 1.00 79.69 726 LEU A CA 1
ATOM 5812 C C . LEU A 1 726 ? 23.943 -17.181 -37.748 1.00 79.69 726 LEU A C 1
ATOM 5814 O O . LEU A 1 726 ? 23.317 -16.125 -37.672 1.00 79.69 726 LEU A O 1
ATOM 5818 N N . TYR A 1 727 ? 23.471 -18.321 -37.242 1.00 72.31 727 TYR A N 1
ATOM 5819 C CA . TYR A 1 727 ? 22.208 -18.392 -36.520 1.00 72.31 727 TYR A CA 1
ATOM 5820 C C . TYR A 1 727 ? 22.267 -17.533 -35.248 1.00 72.31 727 TYR A C 1
ATOM 5822 O O . TYR A 1 727 ? 23.203 -17.656 -34.455 1.00 72.31 727 TYR A O 1
ATOM 5830 N N . GLY A 1 728 ? 21.295 -16.630 -35.084 1.00 66.31 728 GLY A N 1
ATOM 5831 C CA . GLY A 1 728 ? 21.254 -15.674 -33.970 1.00 66.31 728 GLY A CA 1
ATOM 5832 C C . GLY A 1 728 ? 22.348 -14.596 -34.006 1.00 66.31 728 GLY A C 1
ATOM 5833 O O . GLY A 1 728 ? 22.519 -13.865 -33.034 1.00 66.31 728 GLY A O 1
ATOM 5834 N N . ARG A 1 729 ? 23.112 -14.487 -35.103 1.00 72.88 729 ARG A N 1
ATOM 5835 C CA . ARG A 1 729 ? 24.151 -13.465 -35.295 1.00 72.88 729 ARG A CA 1
ATOM 5836 C C . ARG A 1 729 ? 23.823 -12.588 -36.499 1.00 72.88 729 ARG A C 1
ATOM 5838 O O . ARG A 1 729 ? 23.295 -13.065 -37.502 1.00 72.88 729 ARG A O 1
ATOM 5845 N N . ARG A 1 730 ? 24.201 -11.311 -36.416 1.00 81.94 730 ARG A N 1
ATOM 5846 C CA . ARG A 1 730 ? 24.127 -10.370 -37.543 1.00 81.94 730 ARG A CA 1
ATOM 5847 C C . ARG A 1 730 ? 24.942 -10.908 -38.718 1.00 81.94 730 ARG A C 1
ATOM 5849 O O . ARG A 1 730 ? 26.066 -11.382 -38.531 1.00 81.94 730 ARG A O 1
ATOM 5856 N N . ALA A 1 731 ? 24.387 -10.811 -39.918 1.00 84.81 731 ALA A N 1
ATOM 5857 C CA . ALA A 1 731 ? 24.998 -11.363 -41.121 1.00 84.81 731 ALA A CA 1
ATOM 5858 C C . ALA A 1 731 ? 24.743 -10.482 -42.344 1.00 84.81 731 ALA A C 1
ATOM 5860 O O . ALA A 1 731 ? 23.774 -9.729 -42.399 1.00 84.81 731 ALA A O 1
ATOM 5861 N N . PHE A 1 732 ? 25.597 -10.619 -43.352 1.00 86.62 732 PHE A N 1
ATOM 5862 C CA . PHE A 1 732 ? 25.409 -10.033 -44.672 1.00 86.62 732 PHE A CA 1
ATOM 5863 C C . PHE A 1 732 ? 24.861 -11.106 -45.610 1.00 86.62 732 PHE A C 1
ATOM 5865 O O . PHE A 1 732 ? 25.575 -12.044 -45.957 1.00 86.62 732 PHE A O 1
ATOM 5872 N N . LYS A 1 733 ? 23.583 -10.991 -45.983 1.00 88.75 733 LYS A N 1
ATOM 5873 C CA . LYS A 1 733 ? 22.867 -11.924 -46.863 1.00 88.75 733 LYS A CA 1
ATOM 5874 C C . LYS A 1 733 ? 22.824 -11.379 -48.286 1.00 88.75 733 LYS A C 1
ATOM 5876 O O . LYS A 1 733 ? 22.501 -10.213 -48.479 1.00 88.75 733 LYS A O 1
ATOM 5881 N N . CYS A 1 734 ? 23.068 -12.221 -49.283 1.00 88.12 734 CYS A N 1
ATOM 5882 C CA . CYS A 1 734 ? 22.866 -11.868 -50.688 1.00 88.12 734 CYS A CA 1
ATOM 5883 C C . CYS A 1 734 ? 21.480 -11.245 -50.954 1.00 88.12 734 CYS A C 1
ATOM 5885 O O . CYS A 1 734 ? 20.462 -11.733 -50.460 1.00 88.12 734 CYS A O 1
ATOM 5887 N N . THR A 1 735 ? 21.440 -10.154 -51.725 1.00 81.31 735 THR A N 1
ATOM 5888 C CA . THR A 1 735 ? 20.189 -9.487 -52.129 1.00 81.31 735 THR A CA 1
ATOM 5889 C C . THR A 1 735 ? 19.399 -10.271 -53.177 1.00 81.31 735 THR A C 1
ATOM 5891 O O . THR A 1 735 ? 18.193 -10.059 -53.302 1.00 81.31 735 THR A O 1
ATOM 5894 N N . ALA A 1 736 ? 20.057 -11.174 -53.908 1.00 79.88 736 ALA A N 1
ATOM 5895 C CA . ALA A 1 736 ? 19.437 -12.091 -54.855 1.00 79.88 736 ALA A CA 1
ATOM 5896 C C . ALA A 1 736 ? 18.956 -13.385 -54.164 1.00 79.88 736 ALA A C 1
ATOM 5898 O O . ALA A 1 736 ? 19.060 -13.557 -52.951 1.00 79.88 736 ALA A O 1
ATOM 5899 N N . THR A 1 737 ? 18.441 -14.338 -54.941 1.00 76.12 737 THR A N 1
ATOM 5900 C CA . THR A 1 737 ? 17.952 -15.641 -54.447 1.00 76.12 737 THR A CA 1
ATOM 5901 C C . THR A 1 737 ? 19.067 -16.605 -54.016 1.00 76.12 737 THR A C 1
ATOM 5903 O O . THR A 1 737 ? 18.795 -17.747 -53.638 1.00 76.12 737 THR A O 1
ATOM 5906 N N . CYS A 1 738 ? 20.332 -16.174 -54.043 1.00 84.19 738 CYS A N 1
ATOM 5907 C CA . CYS A 1 738 ? 21.465 -16.993 -53.634 1.00 84.19 738 CYS A CA 1
ATOM 5908 C C . CYS A 1 738 ? 21.481 -17.210 -52.113 1.00 84.19 738 CYS A C 1
ATOM 5910 O O . CYS A 1 738 ? 21.345 -16.273 -51.327 1.00 84.19 738 CYS A O 1
ATOM 5912 N N . LYS A 1 739 ? 21.760 -18.445 -51.679 1.00 81.88 739 LYS A N 1
ATOM 5913 C CA . LYS A 1 739 ? 21.977 -18.795 -50.261 1.00 81.88 739 LYS A CA 1
ATOM 5914 C C . LYS A 1 739 ? 23.393 -18.430 -49.791 1.00 81.88 739 LYS A C 1
ATOM 5916 O O . LYS A 1 739 ? 24.085 -19.250 -49.196 1.00 81.88 739 LYS A O 1
ATOM 5921 N N . PHE A 1 740 ? 23.844 -17.218 -50.111 1.00 87.25 740 PHE A N 1
ATOM 5922 C CA . PHE A 1 740 ? 25.184 -16.740 -49.780 1.00 87.25 740 PHE A CA 1
ATOM 5923 C C . PHE A 1 740 ? 25.139 -15.767 -48.601 1.00 87.25 740 PHE A C 1
ATOM 5925 O O . PHE A 1 740 ? 24.368 -14.803 -48.607 1.00 87.25 740 PHE A O 1
ATOM 5932 N N . TYR A 1 741 ? 25.991 -16.026 -47.608 1.00 88.12 741 TYR A N 1
ATOM 5933 C CA . TYR A 1 741 ? 26.108 -15.223 -46.393 1.00 88.12 741 TYR A CA 1
ATOM 5934 C C . TYR A 1 741 ? 27.568 -14.961 -46.028 1.00 88.12 741 TYR A C 1
ATOM 5936 O O . TYR A 1 741 ? 28.422 -15.827 -46.235 1.00 88.12 741 TYR A O 1
ATOM 5944 N N . LEU A 1 742 ? 27.843 -13.819 -45.400 1.00 87.94 742 LEU A N 1
ATOM 5945 C CA . LEU A 1 742 ? 29.112 -13.528 -44.727 1.00 87.94 742 LEU A CA 1
ATOM 5946 C C . LEU A 1 742 ? 28.868 -13.032 -43.297 1.00 87.94 742 LEU A C 1
ATOM 5948 O O . LEU A 1 742 ? 27.882 -12.339 -43.033 1.00 87.94 742 LEU A O 1
ATOM 5952 N N . CYS A 1 743 ? 29.763 -13.391 -42.371 1.00 85.69 743 CYS A N 1
ATOM 5953 C CA . CYS A 1 743 ? 29.801 -12.769 -41.048 1.00 85.69 743 CYS A CA 1
ATOM 5954 C C . CYS A 1 743 ? 30.384 -11.355 -41.144 1.00 85.69 743 CYS A C 1
ATOM 5956 O O . CYS A 1 743 ? 31.097 -11.034 -42.092 1.00 85.69 743 CYS A O 1
ATOM 5958 N N . HIS A 1 744 ? 30.097 -10.538 -40.132 1.00 78.56 744 HIS A N 1
ATOM 5959 C CA . HIS A 1 744 ? 30.645 -9.191 -39.993 1.00 78.56 744 HIS A CA 1
ATOM 5960 C C . HIS A 1 744 ? 32.171 -9.146 -40.169 1.00 78.56 744 HIS A C 1
ATOM 5962 O O . HIS A 1 744 ? 32.660 -8.371 -40.984 1.00 78.56 744 HIS A O 1
ATOM 5968 N N . ASP A 1 745 ? 32.905 -10.009 -39.464 1.00 81.56 745 ASP A N 1
ATOM 5969 C CA . ASP A 1 745 ? 34.372 -9.951 -39.421 1.00 81.56 745 ASP A CA 1
ATOM 5970 C C . ASP A 1 745 ? 34.987 -10.206 -40.803 1.00 81.56 745 ASP A C 1
ATOM 5972 O O . ASP A 1 745 ? 35.815 -9.430 -41.265 1.00 81.56 745 ASP A O 1
ATOM 5976 N N . CYS A 1 746 ? 34.474 -11.197 -41.540 1.00 84.44 746 CYS A N 1
ATOM 5977 C CA . CYS A 1 746 ? 34.922 -11.465 -42.908 1.00 84.44 746 CYS A CA 1
ATOM 5978 C C . CYS A 1 746 ? 34.546 -10.359 -43.906 1.00 84.44 746 CYS A C 1
ATOM 5980 O O . CYS A 1 746 ? 35.167 -10.263 -44.960 1.00 84.44 746 CYS A O 1
ATOM 5982 N N . VAL A 1 747 ? 33.511 -9.558 -43.633 1.00 80.56 747 VAL A N 1
ATOM 5983 C CA . VAL A 1 747 ? 33.188 -8.379 -44.454 1.00 80.56 747 VAL A CA 1
ATOM 5984 C C . VAL A 1 747 ? 34.126 -7.221 -44.110 1.00 80.56 747 VAL A C 1
ATOM 5986 O O . VAL A 1 747 ? 34.584 -6.534 -45.021 1.00 80.56 747 VAL A O 1
ATOM 5989 N N . ALA A 1 748 ? 34.452 -7.031 -42.829 1.00 75.75 748 ALA A N 1
ATOM 5990 C CA . ALA A 1 748 ? 35.381 -6.006 -42.362 1.00 75.75 748 ALA A CA 1
ATOM 5991 C C . ALA A 1 748 ? 36.809 -6.238 -42.885 1.00 75.75 748 ALA A C 1
ATOM 5993 O O . ALA A 1 748 ? 37.406 -5.308 -43.420 1.00 75.75 748 ALA A O 1
ATOM 5994 N N . GLU A 1 749 ? 37.310 -7.477 -42.822 1.00 77.25 749 GLU A N 1
ATOM 5995 C CA . GLU A 1 749 ? 38.603 -7.881 -43.399 1.00 77.25 749 GLU A CA 1
ATOM 5996 C C . GLU A 1 749 ? 38.685 -7.523 -44.891 1.00 77.25 749 GLU A C 1
ATOM 5998 O O . GLU A 1 749 ? 39.596 -6.829 -45.327 1.00 77.25 749 GLU A O 1
ATOM 6003 N N . ARG A 1 750 ? 37.664 -7.903 -45.668 1.00 74.00 750 ARG A N 1
ATOM 6004 C CA . ARG A 1 750 ? 37.628 -7.667 -47.122 1.00 74.00 750 ARG A CA 1
ATOM 6005 C C . ARG A 1 750 ? 37.453 -6.198 -47.500 1.00 74.00 750 ARG A C 1
ATOM 6007 O O . ARG A 1 750 ? 37.875 -5.789 -48.573 1.00 74.00 750 ARG A O 1
ATOM 6014 N N . SER A 1 751 ? 36.816 -5.417 -46.632 1.00 65.50 751 SER A N 1
ATOM 6015 C CA . SER A 1 751 ? 36.631 -3.976 -46.829 1.00 65.50 751 SER A CA 1
ATOM 6016 C C . SER A 1 751 ? 37.915 -3.190 -46.527 1.00 65.50 751 SER A C 1
ATOM 6018 O O . SER A 1 751 ? 38.126 -2.122 -47.103 1.00 65.50 751 SER A O 1
ATOM 6020 N N . ALA A 1 752 ? 38.782 -3.710 -45.649 1.00 59.06 752 ALA A N 1
ATOM 6021 C CA . ALA A 1 752 ? 40.100 -3.138 -45.380 1.00 59.06 752 ALA A CA 1
ATOM 6022 C C . ALA A 1 752 ? 41.045 -3.312 -46.584 1.00 59.06 752 ALA A C 1
ATOM 6024 O O . ALA A 1 752 ? 41.698 -2.346 -46.978 1.00 59.06 752 ALA A O 1
ATOM 6025 N N . ASP A 1 753 ? 41.025 -4.477 -47.240 1.00 51.56 753 ASP A N 1
ATOM 6026 C CA . ASP A 1 753 ? 41.850 -4.760 -48.429 1.00 51.56 753 ASP A CA 1
ATOM 6027 C C . ASP A 1 753 ? 41.515 -3.861 -49.636 1.00 51.56 753 ASP A C 1
ATOM 6029 O O . ASP A 1 753 ? 42.385 -3.520 -50.437 1.00 51.56 753 ASP A O 1
ATOM 6033 N N . THR A 1 754 ? 40.265 -3.402 -49.761 1.00 48.91 754 THR A N 1
ATOM 6034 C CA . THR A 1 754 ? 39.848 -2.477 -50.833 1.00 48.91 754 THR A CA 1
ATOM 6035 C C . THR A 1 754 ? 40.250 -1.017 -50.602 1.00 48.91 754 THR A C 1
ATOM 6037 O O . THR A 1 754 ? 40.083 -0.201 -51.502 1.00 48.91 754 THR A O 1
ATOM 6040 N N . SER A 1 755 ? 40.766 -0.664 -49.417 1.00 39.88 755 SER A N 1
ATOM 6041 C CA . SER A 1 755 ? 41.157 0.716 -49.067 1.00 39.88 755 SER A CA 1
ATOM 6042 C C . SER A 1 755 ? 42.644 1.038 -49.284 1.00 39.88 755 SER A C 1
ATOM 6044 O O . SER A 1 755 ? 43.070 2.166 -49.050 1.00 39.88 755 SER A O 1
ATOM 6046 N N . THR A 1 756 ? 43.426 0.066 -49.764 1.00 34.53 756 THR A N 1
ATOM 6047 C CA . THR A 1 756 ? 44.858 0.198 -50.097 1.00 34.53 756 THR A CA 1
ATOM 6048 C C . THR A 1 756 ? 45.155 0.272 -51.602 1.00 34.53 756 THR A C 1
ATOM 6050 O O . THR A 1 756 ? 46.295 0.039 -52.003 1.00 34.53 756 THR A O 1
ATOM 6053 N N . HIS A 1 757 ? 44.167 0.610 -52.437 1.00 29.92 757 HIS A N 1
ATOM 6054 C CA . HIS A 1 757 ? 44.352 0.807 -53.879 1.00 29.92 757 HIS A CA 1
ATOM 6055 C C . HIS A 1 757 ? 43.966 2.204 -54.351 1.00 29.92 757 HIS A C 1
ATOM 6057 O O . HIS A 1 757 ? 42.890 2.691 -53.938 1.00 29.92 757 HIS A O 1
#

Organism: Coffea arabica (NCBI:txid13443)

Sequence (757 aa):
MEELKHFSHEQHLLILEKGERDETVQKSICYGCGAPVLSEPTYSCKECSIFLHRRCAELPEKLSDHPMHPQHRLTLLEKPPNKEGICDCKGCGQSWRNFTYHCNTCNFNLDISCAKLPKEISHAMHPQHRLTLLEKPPNKHGICDCEGCGQSWRNFTYHCNTCNFNLDVSCAKLPEKISHAMHPQHHLTLLEKPPNKEGICDCEGCGQSWRNFTYHCNTCNFNLDVSCAKLPEKISHAMHPQHHLTLLEKPPNKEGICDCEGCGQSWRNFTYHCNTCNFNLDISCATEDRKLNHPSHAHTLKFVPKPVTFECHACWERKEDVSYLCTSSSCPYWIHKRCASSPTIKKRWDHDHPLSLAYCLSDDYIAYEFSCDVCDQMIKPNDWNYYCGPCRHFVHLTCINARVGLLHQMRGLPTKWGQRRTIMLPRDNYYEEVAREWIARELGALRGLIREPICGHPVVHLDVREDATARGKEITCEACTEPIVSTCYKRVTSNHFLHDACVMQQTALYHPPNPSCNVPSGKPKVELTSPASTCGFFKCDACNLDSNGYSFNCEGCSLRLDVKCGNLPKEVFHGSHRQHWLISAREYPVPNQKRCKGCGDFVTCLYFKCSRNYCSFVLGYDCALLPKRVKHRWDKHPLVLSFPPFFEQPDKFYCEVCEEEIHPRHWQYRCSECDQSFHPRCIPQASSSRNIKFGITTDVGAHPHALKLVPEGEYRSACSSCKASLYGRRAFKCTATCKFYLCHDCVAERSADTSTH

InterPro domains:
  IPR001965 Zinc finger, PHD-type [SM00249] (29-93)
  IPR001965 Zinc finger, PHD-type [SM00249] (311-376)
  IPR001965 Zinc finger, PHD-type [SM00249] (654-723)
  IPR002219 Protein kinase C-like, phorbol ester/diacylglycerol-binding domain [PS50081] (631-690)
  IPR004146 DC1 [PF03107] (7-57)
  IPR004146 DC1 [PF03107] (68-115)
  IPR004146 DC1 [PF03107] (126-172)
  IPR004146 DC1 [PF03107] (183-229)
  IPR004146 DC1 [PF03107] (240-286)
  IPR004146 DC1 [PF03107] (295-340)
  IPR004146 DC1 [PF03107] (351-400)
  IPR004146 DC1 [PF03107] (635-683)
  IPR046349 C1-like domain superfamily [SSF57889] (41-115)
  IPR046349 C1-like domain superfamily [SSF57889] (92-172)
  IPR046349 C1-like domain superfamily [SSF57889] (149-232)
  IPR046349 C1-like domain superfamily [SSF57889] (206-297)
  IPR046349 C1-like domain superfamily [SSF57889] (322-405)
  IPR046349 C1-like domain superfamily [SSF57889] (599-684)
  IPR053192 Vacuole Formation Regulator [PTHR32410] (201-684)

Foldseek 3Di:
DDWDCFPLHNPFIWDWDQQPDDPPDDQQAAQAQRHTDDRATWTQGPVDSHIHHPPRRPDDQWAQPQPAPNPGIWGWDQFQPDPVRWDAALQQRDIDRGTWGADPVPRHIHRPLNSPDDQWDQAPLRNPFIWGKDQFQPDPVRWDQALQQRDIDRGIWGAGPVDRHIHGPLSRPDDQWDQAPQRNPDIWGKHQFQPDPVRWDQALQQRDIDRGIWGADPPPRHIHGPVSRPDDQWDCAPVCNPDIWGKDQFQPDPVRWDQALQPRDIDRGIWGADPVPRHIHRPCSRPPPQWDCAPLDNATWGWDRFFDFDQALAQRDTDTATWTAGPDPPDRHIHHPCSSVPDQWDDAPLHPDIWGKDQFAPPLPQVDWDAAPQPRHTAHRRYIWTADAQQGHTHGPVRRPDPPPVVVVPVPDPPDPDDDDAAEPDPADPPPPCCVVVCVVVVVVPPPDDDAFPVNADKDQDAPVPVCVVPVDFQAAQQQRHTDPDSAWIDRDPRHIHGVCRRVDDQKDADDDDPQFPDPDDGFMWGKAAQPDLQDWDQQQQQRFIANHIWTATPRDRHIHGPVLRPDDQWYQAPSHNPFIWGKAADPPQPPPQAAQAARDGAGRIWTDGPDPSDSHIHGPLRSPAGQWDDDPVDPDTWGWGADDDPDDPDFAAAPQPRDTDDNRHIWTADPVVRHIHDLCRGCCSHSCVNYNFQRWDDLVPDPATWTWDQFDDDPQAAPPPRHDRGRHIWTHGPDPDSHIHHSVVSVVSRVVVVPD